Protein 1FW8 (pdb70)

GO terms:
  GO:0004618 phosphoglycerate kinase activity (F, IDA)
  GO:0005737 cytoplasm (C, IDA)
  GO:0005739 mitochondrion (C, IDA)
  GO:0005737 cytoplasm (C, HDA)
  GO:0005739 mitochondrion (C, HDA)
  GO:0005886 plasma membrane (C, HDA)
  GO:0006094 gluconeogenesis (P, IMP)
  GO:0006096 glycolytic process (P, IMP)

CATH classification: 3.40.50.1260 (+1 more: 3.40.50.1260)

InterPro domains:
  IPR001576 Phosphoglycerate kinase [MF_00145] (11-414)
  IPR001576 Phosphoglycerate kinase [PF00162] (9-404)
  IPR001576 Phosphoglycerate kinase [PIRSF000724] (5-415)
  IPR001576 Phosphoglycerate kinase [PR00477] (13-29)
  IPR001576 Phosphoglycerate kinase [PR00477] (34-56)
  IPR001576 Phosphoglycerate kinase [PR00477] (113-128)
  IPR001576 Phosphoglycerate kinase [PR00477] (155-177)
  IPR001576 Phosphoglycerate kinase [PR00477] (184-206)
  IPR001576 Phosphoglycerate kinase [PR00477] (207-226)
  IPR001576 Phosphoglycerate kinase [PR00477] (331-356)
  IPR001576 Phosphoglycerate kinase [PR00477] (367-378)
  IPR001576 Phosphoglycerate kinase [PR00477] (390-407)
  IPR001576 Phosphoglycerate kinase [PTHR11406] (5-415)
  IPR001576 Phosphoglycerate kinase [cd00318] (9-414)
  IPR015824 Phosphoglycerate kinase, N-terminal [G3DSA:3.40.50.1260] (1-72)
  IPR015824 Phosphoglycerate kinase, N-terminal [G3DSA:3.40.50.1260] (75-416)
  IPR015824 Phosphoglycerate kinase, N-terminal [G3DSA:3.40.50.1260] (201-390)
  IPR015911 Phosphoglycerate kinase, conserved site [PS00111] (18-28)
  IPR036043 Phosphoglycerate kinase superfamily [SSF53748] (4-415)

Structure (mmCIF, N/CA/C/O backbone):
data_1FW8
#
_entry.id   1FW8
#
_cell.length_a   85.74
_cell.length_b   104.77
_cell.length_c   44.34
_cell.angle_alpha   90.00
_cell.angle_beta   90.00
_cell.angle_gamma   90.00
#
_symmetry.space_group_name_H-M   'P 21 21 2'
#
loop_
_entity.id
_entity.type
_entity.pdbx_description
1 polymer 'Phosphoglycerate kinase'
2 non-polymer GLYCEROL
3 water water
#
loop_
_atom_site.group_PDB
_atom_site.id
_atom_site.type_symbol
_atom_site.label_atom_id
_atom_site.label_alt_id
_atom_site.label_comp_id
_atom_site.label_asym_id
_atom_site.label_entity_id
_atom_site.label_seq_id
_atom_site.pdbx_PDB_ins_code
_atom_site.Cartn_x
_atom_site.Cartn_y
_atom_site.Cartn_z
_atom_site.occupancy
_atom_site.B_iso_or_equiv
_atom_site.auth_seq_id
_atom_site.auth_comp_id
_atom_site.auth_asym_id
_atom_site.auth_atom_id
_atom_site.pdbx_PDB_model_num
ATOM 4 N N . SER A 1 2 ? 11.771 22.971 19.411 1.00 54.41 1 SER A N 1
ATOM 5 C CA . SER A 1 2 ? 11.919 22.604 17.965 1.00 47.56 1 SER A CA 1
ATOM 6 C C . SER A 1 2 ? 11.664 21.092 17.654 1.00 43.30 1 SER A C 1
ATOM 7 O O . SER A 1 2 ? 12.161 20.214 18.392 1.00 40.24 1 SER A O 1
ATOM 10 N N . LYS A 1 3 ? 11.007 20.825 16.545 1.00 42.11 2 LYS A N 1
ATOM 11 C CA . LYS A 1 3 ? 10.577 19.514 16.114 1.00 35.64 2 LYS A CA 1
ATOM 12 C C . LYS A 1 3 ? 11.538 18.358 16.077 1.00 34.83 2 LYS A C 1
ATOM 13 O O . LYS A 1 3 ? 11.177 17.265 16.489 1.00 35.15 2 LYS A O 1
ATOM 19 N N . TYR A 1 4 ? 12.725 18.539 15.522 1.00 28.04 3 TYR A N 1
ATOM 20 C CA . TYR A 1 4 ? 13.681 17.419 15.475 1.00 19.34 3 TYR A CA 1
ATOM 21 C C . TYR A 1 4 ? 14.799 17.505 16.478 1.00 16.76 3 TYR A C 1
ATOM 22 O O . TYR A 1 4 ? 15.855 16.930 16.331 1.00 23.35 3 TYR A O 1
ATOM 31 N N . SER A 1 5 ? 14.510 18.197 17.565 1.00 22.24 4 SER A N 1
ATOM 32 C CA . SER A 1 5 ? 15.492 18.342 18.622 1.00 21.67 4 SER A CA 1
ATOM 33 C C . SER A 1 5 ? 15.673 17.042 19.415 1.00 21.17 4 SER A C 1
ATOM 34 O O . SER A 1 5 ? 14.700 16.343 19.754 1.00 17.81 4 SER A O 1
ATOM 37 N N . LEU A 1 6 ? 16.935 16.747 19.718 1.00 18.43 5 LEU A N 1
ATOM 38 C CA . LEU A 1 6 ? 17.316 15.574 20.492 1.00 17.35 5 LEU A CA 1
ATOM 39 C C . LEU A 1 6 ? 17.191 15.857 21.997 1.00 20.33 5 LEU A C 1
ATOM 40 O O . LEU A 1 6 ? 17.667 15.073 22.818 1.00 20.26 5 LEU A O 1
ATOM 45 N N . ALA A 1 7 ? 16.527 16.963 22.352 1.00 17.91 6 ALA A N 1
ATOM 46 C CA . ALA A 1 7 ? 16.355 17.355 23.752 1.00 18.05 6 ALA A CA 1
ATOM 47 C C . ALA A 1 7 ? 15.651 16.333 24.638 1.00 23.07 6 ALA A C 1
ATOM 48 O O . ALA A 1 7 ? 16.030 16.183 25.796 1.00 26.22 6 ALA A O 1
ATOM 50 N N . PRO A 1 8 ? 14.542 15.721 24.151 1.00 20.61 7 PRO A N 1
ATOM 51 C CA . PRO A 1 8 ? 13.831 14.716 24.949 1.00 21.48 7 PRO A CA 1
ATOM 52 C C . PRO A 1 8 ? 14.661 13.470 25.160 1.00 20.03 7 PRO A C 1
ATOM 53 O O . PRO A 1 8 ? 14.586 12.840 26.211 1.00 23.25 7 PRO A O 1
ATOM 57 N N . VAL A 1 9 ? 15.483 13.140 24.172 1.00 18.39 8 VAL A N 1
ATOM 58 C CA . VAL A 1 9 ? 16.337 11.979 24.264 1.00 14.83 8 VAL A CA 1
ATOM 59 C C . VAL A 1 9 ? 17.349 12.155 25.384 1.00 21.97 8 VAL A C 1
ATOM 60 O O . VAL A 1 9 ? 17.567 11.244 26.180 1.00 25.30 8 VAL A O 1
ATOM 64 N N . ALA A 1 10 ? 17.974 13.323 25.459 1.00 28.38 9 ALA A N 1
ATOM 65 C CA . ALA A 1 10 ? 18.933 13.563 26.532 1.00 30.87 9 ALA A CA 1
ATOM 66 C C . ALA A 1 10 ? 18.209 13.362 27.870 1.00 35.37 9 ALA A C 1
ATOM 67 O O . ALA A 1 10 ? 18.789 12.845 28.823 1.00 40.97 9 ALA A O 1
ATOM 69 N N . LYS A 1 11 ? 16.935 13.751 27.927 1.00 37.67 10 LYS A N 1
ATOM 70 C CA . LYS A 1 11 ? 16.127 13.605 29.137 1.00 39.15 10 LYS A CA 1
ATOM 71 C C . LYS A 1 11 ? 15.887 12.131 29.490 1.00 36.37 10 LYS A C 1
ATOM 72 O O . LYS A 1 11 ? 16.077 11.719 30.650 1.00 33.85 10 LYS A O 1
ATOM 78 N N . GLU A 1 12 ? 15.502 11.346 28.482 1.00 31.79 11 GLU A N 1
ATOM 79 C CA . GLU A 1 12 ? 15.209 9.923 28.649 1.00 31.08 11 GLU A CA 1
ATOM 80 C C . GLU A 1 12 ? 16.440 9.094 28.962 1.00 33.91 11 GLU A C 1
ATOM 81 O O . GLU A 1 12 ? 16.417 8.210 29.833 1.00 34.89 11 GLU A O 1
ATOM 87 N N . LEU A 1 13 ? 17.511 9.389 28.238 1.00 31.97 12 LEU A N 1
ATOM 88 C CA . LEU A 1 13 ? 18.785 8.718 28.401 1.00 30.69 12 LEU A CA 1
ATOM 89 C C . LEU A 1 13 ? 19.333 8.920 29.807 1.00 29.61 12 LEU A C 1
ATOM 90 O O . LEU A 1 13 ? 20.041 8.054 30.319 1.00 32.05 12 LEU A O 1
ATOM 95 N N . GLN A 1 14 ? 19.031 10.065 30.414 1.00 27.51 13 GLN A N 1
ATOM 96 C CA . GLN A 1 14 ? 19.503 10.360 31.761 1.00 32.49 13 GLN A CA 1
ATOM 97 C C . GLN A 1 14 ? 18.892 9.390 32.776 1.00 34.32 13 GLN A C 1
ATOM 98 O O . GLN A 1 14 ? 19.591 8.913 33.681 1.00 30.77 13 GLN A O 1
ATOM 104 N N . SER A 1 15 ? 17.607 9.074 32.608 1.00 34.28 14 SER A N 1
ATOM 105 C CA . SER A 1 15 ? 16.934 8.147 33.508 1.00 33.41 14 SER A CA 1
ATOM 106 C C . SER A 1 15 ? 17.369 6.753 33.148 1.00 38.05 14 SER A C 1
ATOM 107 O O . SER A 1 15 ? 17.749 5.971 34.019 1.00 47.77 14 SER A O 1
ATOM 110 N N . LEU A 1 16 ? 17.353 6.458 31.852 1.00 37.16 15 LEU A N 1
ATOM 111 C CA . LEU A 1 16 ? 17.738 5.144 31.353 1.00 34.71 15 LEU A CA 1
ATOM 112 C C . LEU A 1 16 ? 19.168 4.787 31.739 1.00 37.93 15 LEU A C 1
ATOM 113 O O . LEU A 1 16 ? 19.540 3.610 31.789 1.00 43.57 15 LEU A O 1
ATOM 118 N N . LEU A 1 17 ? 19.956 5.818 32.012 1.00 36.63 16 LEU A N 1
ATOM 119 C CA . LEU A 1 17 ? 21.351 5.663 32.367 1.00 35.01 16 LEU A CA 1
ATOM 120 C C . LEU A 1 17 ? 21.522 5.813 33.863 1.00 32.69 16 LEU A C 1
ATOM 121 O O . LEU A 1 17 ? 22.391 5.185 34.450 1.00 33.90 16 LEU A O 1
ATOM 126 N N . GLY A 1 18 ? 20.687 6.647 34.476 1.00 31.55 17 GLY A N 1
ATOM 127 C CA . GLY A 1 18 ? 20.784 6.895 35.904 1.00 30.72 17 GLY A CA 1
ATOM 128 C C . GLY A 1 18 ? 21.991 7.775 36.163 1.00 38.46 17 GLY A C 1
ATOM 129 O O . GLY A 1 18 ? 22.485 7.873 37.285 1.00 41.95 17 GLY A O 1
ATOM 130 N N . LYS A 1 19 ? 22.441 8.441 35.105 1.00 41.31 18 LYS A N 1
ATOM 131 C CA . LYS A 1 19 ? 23.598 9.324 35.130 1.00 38.09 18 LYS A CA 1
ATOM 132 C C . LYS A 1 19 ? 23.208 10.631 34.430 1.00 34.22 18 LYS A C 1
ATOM 133 O O . LYS A 1 19 ? 22.522 10.618 33.413 1.00 32.73 18 LYS A O 1
ATOM 139 N N . ASP A 1 20 ? 23.604 11.760 35.001 1.00 34.78 19 ASP A N 1
ATOM 140 C CA . ASP A 1 20 ? 23.260 13.055 34.421 1.00 34.48 19 ASP A CA 1
ATOM 141 C C . ASP A 1 20 ? 23.823 13.182 33.019 1.00 30.35 19 ASP A C 1
ATOM 142 O O . ASP A 1 20 ? 24.967 12.808 32.787 1.00 27.95 19 ASP A O 1
ATOM 147 N N . VAL A 1 21 ? 22.999 13.699 32.104 1.00 32.97 20 VAL A N 1
ATOM 148 C CA . VAL A 1 21 ? 23.342 13.915 30.681 1.00 29.12 20 VAL A CA 1
ATOM 149 C C . VAL A 1 21 ? 23.284 15.410 30.327 1.00 27.35 20 VAL A C 1
ATOM 150 O O . VAL A 1 21 ? 22.219 16.029 30.402 1.00 26.77 20 VAL A O 1
ATOM 154 N N . THR A 1 22 ? 24.426 15.986 29.960 1.00 23.36 21 THR A N 1
ATOM 155 C CA . THR A 1 22 ? 24.497 17.388 29.555 1.00 19.47 21 THR A CA 1
ATOM 156 C C . THR A 1 22 ? 24.043 17.460 28.097 1.00 19.50 21 THR A C 1
ATOM 157 O O . THR A 1 22 ? 24.678 16.856 27.229 1.00 25.31 21 THR A O 1
ATOM 161 N N . PHE A 1 23 ? 22.955 18.167 27.812 1.00 22.46 22 PHE A N 1
ATOM 162 C CA . PHE A 1 23 ? 22.500 18.296 26.423 1.00 22.81 22 PHE A CA 1
ATOM 163 C C . PHE A 1 23 ? 22.948 19.620 25.815 1.00 25.13 22 PHE A C 1
ATOM 164 O O . PHE A 1 23 ? 22.692 20.703 26.373 1.00 23.44 22 PHE A O 1
ATOM 172 N N . LEU A 1 24 ? 23.598 19.521 24.662 1.00 22.80 23 LEU A N 1
ATOM 173 C CA . LEU A 1 24 ? 24.085 20.686 23.956 1.00 16.93 23 LEU A CA 1
ATOM 174 C C . LEU A 1 24 ? 23.199 21.042 22.762 1.00 19.71 23 LEU A C 1
ATOM 175 O O . LEU A 1 24 ? 22.668 20.179 22.058 1.00 21.60 23 LEU A O 1
ATOM 180 N N . ASN A 1 25 ? 23.061 22.340 22.539 1.00 20.38 24 ASN A N 1
ATOM 181 C CA . ASN A 1 25 ? 22.224 22.870 21.479 1.00 23.92 24 ASN A CA 1
ATOM 182 C C . ASN A 1 25 ? 22.830 22.849 20.093 1.00 19.52 24 ASN A C 1
ATOM 183 O O . ASN A 1 25 ? 22.246 23.374 19.138 1.00 14.68 24 ASN A O 1
ATOM 188 N N . ASP A 1 26 ? 23.985 22.219 19.961 1.00 13.17 25 ASP A N 1
ATOM 189 C CA . ASP A 1 26 ? 24.596 22.107 18.649 1.00 15.72 25 ASP A CA 1
ATOM 190 C C . ASP A 1 26 ? 25.551 20.929 18.744 1.00 12.72 25 ASP A C 1
ATOM 191 O O . ASP A 1 26 ? 25.650 20.298 19.798 1.00 8.96 25 ASP A O 1
ATOM 196 N N . CYS A 1 27 ? 26.203 20.607 17.638 1.00 5.55 26 CYS A N 1
ATOM 197 C CA . CYS A 1 27 ? 27.148 19.518 17.621 1.00 12.56 26 CYS A CA 1
ATOM 198 C C . CYS A 1 27 ? 28.539 20.015 17.293 1.00 10.75 26 CYS A C 1
ATOM 199 O O . CYS A 1 27 ? 29.529 19.315 17.515 1.00 12.05 26 CYS A O 1
ATOM 202 N N . VAL A 1 28 ? 28.604 21.216 16.729 1.00 16.65 27 VAL A N 1
ATOM 203 C CA . VAL A 1 28 ? 29.872 21.831 16.348 1.00 12.24 27 VAL A CA 1
ATOM 204 C C . VAL A 1 28 ? 29.866 23.306 16.711 1.00 15.05 27 VAL A C 1
ATOM 205 O O . VAL A 1 28 ? 28.789 23.951 16.784 1.00 9.78 27 VAL A O 1
ATOM 209 N N . GLY A 1 29 ? 31.069 23.829 16.934 1.00 15.57 28 GLY A N 1
ATOM 210 C CA . GLY A 1 29 ? 31.211 25.233 17.268 1.00 22.94 28 GLY A CA 1
ATOM 211 C C . GLY A 1 29 ? 31.853 25.510 18.603 1.00 22.53 28 GLY A C 1
ATOM 212 O O . GLY A 1 29 ? 31.791 24.692 19.510 1.00 30.45 28 GLY A O 1
ATOM 213 N N . PRO A 1 30 ? 32.462 26.686 18.761 1.00 27.74 29 PRO A N 1
ATOM 214 C CA . PRO A 1 30 ? 33.149 27.159 19.976 1.00 25.24 29 PRO A CA 1
ATOM 215 C C . PRO A 1 30 ? 32.383 26.882 21.279 1.00 20.60 29 PRO A C 1
ATOM 216 O O . PRO A 1 30 ? 32.964 26.511 22.290 1.00 24.01 29 PRO A O 1
ATOM 220 N N . GLU A 1 31 ? 31.073 27.070 21.241 1.00 16.16 30 GLU A N 1
ATOM 221 C CA . GLU A 1 31 ? 30.228 26.851 22.401 1.00 18.01 30 GLU A CA 1
ATOM 222 C C . GLU A 1 31 ? 30.151 25.383 22.763 1.00 20.17 30 GLU A C 1
ATOM 223 O O . GLU A 1 31 ? 30.082 25.042 23.941 1.00 25.53 30 GLU A O 1
ATOM 229 N N . VAL A 1 32 ? 30.111 24.518 21.748 1.00 19.74 31 VAL A N 1
ATOM 230 C CA . VAL A 1 32 ? 30.080 23.076 21.974 1.00 13.08 31 VAL A CA 1
ATOM 231 C C . VAL A 1 32 ? 31.469 22.708 22.460 1.00 6.55 31 VAL A C 1
ATOM 232 O O . VAL A 1 32 ? 31.622 22.024 23.470 1.00 13.88 31 VAL A O 1
ATOM 236 N N . GLU A 1 33 ? 32.485 23.276 21.827 1.00 12.27 32 GLU A N 1
ATOM 237 C CA . GLU A 1 33 ? 33.863 23.010 22.242 1.00 12.05 32 GLU A CA 1
ATOM 238 C C . GLU A 1 33 ? 34.117 23.522 23.673 1.00 14.71 32 GLU A C 1
ATOM 239 O O . GLU A 1 33 ? 34.837 22.907 24.450 1.00 20.84 32 GLU A O 1
ATOM 245 N N . ALA A 1 34 ? 33.477 24.617 24.053 1.00 15.39 33 ALA A N 1
ATOM 246 C CA . ALA A 1 34 ? 33.672 25.155 25.388 1.00 12.63 33 ALA A CA 1
ATOM 247 C C . ALA A 1 34 ? 32.913 24.351 26.439 1.00 11.02 33 ALA A C 1
ATOM 248 O O . ALA A 1 34 ? 33.465 24.023 27.492 1.00 13.57 33 ALA A O 1
ATOM 250 N N . ALA A 1 35 ? 31.656 24.024 26.157 1.00 9.64 34 ALA A N 1
ATOM 251 C CA . ALA A 1 35 ? 30.825 23.260 27.090 1.00 11.20 34 ALA A CA 1
ATOM 252 C C . ALA A 1 35 ? 31.458 21.897 27.403 1.00 16.29 34 ALA A C 1
ATOM 253 O O . ALA A 1 35 ? 31.609 21.514 28.558 1.00 24.06 34 ALA A O 1
ATOM 255 N N . VAL A 1 36 ? 31.903 21.216 26.353 1.00 17.99 35 VAL A N 1
ATOM 256 C CA . VAL A 1 36 ? 32.546 19.914 26.460 1.00 15.63 35 VAL A CA 1
ATOM 257 C C . VAL A 1 36 ? 33.835 19.978 27.294 1.00 17.08 35 VAL A C 1
ATOM 258 O O . VAL A 1 36 ? 34.092 19.136 28.159 1.00 17.13 35 VAL A O 1
ATOM 262 N N . LYS A 1 37 ? 34.658 20.975 27.028 1.00 12.48 36 LYS A N 1
ATOM 263 C CA . LYS A 1 37 ? 35.879 21.140 27.789 1.00 14.10 36 LYS A CA 1
ATOM 264 C C . LYS A 1 37 ? 35.539 21.468 29.253 1.00 19.16 36 LYS A C 1
ATOM 265 O O . LYS A 1 37 ? 36.291 21.123 30.175 1.00 21.80 36 LYS A O 1
ATOM 271 N N . ALA A 1 38 ? 34.379 22.078 29.466 1.00 12.91 37 ALA A N 1
ATOM 272 C CA . ALA A 1 38 ? 33.965 22.454 30.799 1.00 15.87 37 ALA A CA 1
ATOM 273 C C . ALA A 1 38 ? 33.209 21.366 31.531 1.00 21.39 37 ALA A C 1
ATOM 274 O O . ALA A 1 38 ? 32.671 21.627 32.616 1.00 27.99 37 ALA A O 1
ATOM 276 N N . SER A 1 39 ? 33.092 20.180 30.936 1.00 21.52 38 SER A N 1
ATOM 277 C CA . SER A 1 39 ? 32.364 19.082 31.596 1.00 18.58 38 SER A CA 1
ATOM 278 C C . SER A 1 39 ? 33.146 18.406 32.747 1.00 22.26 38 SER A C 1
ATOM 279 O O . SER A 1 39 ? 34.393 18.370 32.751 1.00 23.34 38 SER A O 1
ATOM 282 N N . ALA A 1 40 ? 32.420 17.911 33.749 1.00 18.22 39 ALA A N 1
ATOM 283 C CA . ALA A 1 40 ? 33.067 17.265 34.874 1.00 19.48 39 ALA A CA 1
ATOM 284 C C . ALA A 1 40 ? 33.678 15.991 34.323 1.00 21.54 39 ALA A C 1
ATOM 285 O O . ALA A 1 40 ? 33.226 15.483 33.309 1.00 21.69 39 ALA A O 1
ATOM 287 N N . PRO A 1 41 ? 34.743 15.475 34.957 1.00 27.52 40 PRO A N 1
ATOM 288 C CA . PRO A 1 41 ? 35.350 14.246 34.434 1.00 28.59 40 PRO A CA 1
ATOM 289 C C . PRO A 1 41 ? 34.339 13.116 34.397 1.00 26.48 40 PRO A C 1
ATOM 290 O O . PRO A 1 41 ? 33.497 13.005 35.291 1.00 30.63 40 PRO A O 1
ATOM 294 N N . GLY A 1 42 ? 34.374 12.349 33.313 1.00 25.90 41 GLY A N 1
ATOM 295 C CA . GLY A 1 42 ? 33.480 11.216 33.150 1.00 23.39 41 GLY A CA 1
ATOM 296 C C . GLY A 1 42 ? 32.049 11.575 32.849 1.00 22.05 41 GLY A C 1
ATOM 297 O O . GLY A 1 42 ? 31.169 10.746 33.010 1.00 27.64 41 GLY A O 1
ATOM 298 N N . SER A 1 43 ? 31.806 12.794 32.390 1.00 20.42 42 SER A N 1
ATOM 299 C CA . SER A 1 43 ? 30.446 13.213 32.072 1.00 18.44 42 SER A CA 1
ATOM 300 C C . SER A 1 43 ? 29.900 12.561 30.806 1.00 15.49 42 SER A C 1
ATOM 301 O O . SER A 1 43 ? 30.671 12.157 29.933 1.00 20.44 42 SER A O 1
ATOM 304 N N . VAL A 1 44 ? 28.575 12.473 30.709 1.00 11.65 43 VAL A N 1
ATOM 305 C CA . VAL A 1 44 ? 27.917 11.989 29.497 1.00 12.48 43 VAL A CA 1
ATOM 306 C C . VAL A 1 44 ? 27.322 13.249 28.818 1.00 12.21 43 VAL A C 1
ATOM 307 O O . VAL A 1 44 ? 26.603 14.014 29.455 1.00 14.45 43 VAL A O 1
ATOM 311 N N . ILE A 1 45 ? 27.646 13.495 27.553 1.00 13.71 44 ILE A N 1
ATOM 312 C CA . ILE A 1 45 ? 27.122 14.678 26.860 1.00 14.84 44 ILE A CA 1
ATOM 313 C C . ILE A 1 45 ? 26.422 14.308 25.559 1.00 11.79 44 ILE A C 1
ATOM 314 O O . ILE A 1 45 ? 26.968 13.560 24.762 1.00 11.57 44 ILE A O 1
ATOM 319 N N . LEU A 1 46 ? 25.212 14.814 25.341 1.00 14.47 45 LEU A N 1
ATOM 320 C CA . LEU A 1 46 ? 24.512 14.541 24.092 1.00 14.72 45 LEU A CA 1
ATOM 321 C C . LEU A 1 46 ? 24.397 15.827 23.252 1.00 17.60 45 LEU A C 1
ATOM 322 O O . LEU A 1 46 ? 23.824 16.831 23.687 1.00 15.64 45 LEU A O 1
ATOM 327 N N . LEU A 1 47 ? 24.978 15.786 22.058 1.00 17.87 46 LEU A N 1
ATOM 328 C CA . LEU A 1 47 ? 24.951 16.911 21.131 1.00 16.45 46 LEU A CA 1
ATOM 329 C C . LEU A 1 47 ? 23.584 17.035 20.445 1.00 15.25 46 LEU A C 1
ATOM 330 O O . LEU A 1 47 ? 22.753 16.123 20.506 1.00 18.95 46 LEU A O 1
ATOM 335 N N . GLU A 1 48 ? 23.363 18.154 19.770 1.00 11.55 47 GLU A N 1
ATOM 336 C CA . GLU A 1 48 ? 22.118 18.347 19.063 1.00 11.87 47 GLU A CA 1
ATOM 337 C C . GLU A 1 48 ? 22.162 17.647 17.686 1.00 8.93 47 GLU A C 1
ATOM 338 O O . GLU A 1 48 ? 23.218 17.352 17.156 1.00 4.75 47 GLU A O 1
ATOM 344 N N . ASN A 1 49 ? 20.990 17.263 17.199 1.00 10.64 48 ASN A N 1
ATOM 345 C CA . ASN A 1 49 ? 20.813 16.606 15.921 1.00 10.29 48 ASN A CA 1
ATOM 346 C C . ASN A 1 49 ? 21.855 16.984 14.857 1.00 16.82 48 ASN A C 1
ATOM 347 O O . ASN A 1 49 ? 21.833 18.078 14.294 1.00 22.06 48 ASN A O 1
ATOM 352 N N . LEU A 1 50 ? 22.718 16.033 14.529 1.00 16.05 49 LEU A N 1
ATOM 353 C CA . LEU A 1 50 ? 23.743 16.228 13.518 1.00 14.97 49 LEU A CA 1
ATOM 354 C C . LEU A 1 50 ? 23.177 16.760 12.204 1.00 19.52 49 LEU A C 1
ATOM 355 O O . LEU A 1 50 ? 23.789 17.610 11.537 1.00 15.20 49 LEU A O 1
ATOM 360 N N . ARG A 1 51 ? 22.014 16.251 11.811 1.00 20.08 50 ARG A N 1
ATOM 361 C CA . ARG A 1 51 ? 21.411 16.697 10.561 1.00 20.31 50 ARG A CA 1
ATOM 362 C C . ARG A 1 51 ? 20.754 18.083 10.544 1.00 20.77 50 ARG A C 1
ATOM 363 O O . ARG A 1 51 ? 19.958 18.401 9.660 1.00 19.49 50 ARG A O 1
ATOM 371 N N . TYR A 1 52 ? 21.080 18.892 11.544 1.00 20.32 51 TYR A N 1
ATOM 372 C CA . TYR A 1 52 ? 20.627 20.266 11.607 1.00 16.86 51 TYR A CA 1
ATOM 373 C C . TYR A 1 52 ? 21.622 20.987 10.698 1.00 19.81 51 TYR A C 1
ATOM 374 O O . TYR A 1 52 ? 21.427 22.148 10.346 1.00 22.17 51 TYR A O 1
ATOM 383 N N . HIS A 1 53 ? 22.698 20.274 10.349 1.00 15.51 52 HIS A N 1
ATOM 384 C CA . HIS A 1 53 ? 23.776 20.754 9.501 1.00 10.74 52 HIS A CA 1
ATOM 385 C C . HIS A 1 53 ? 23.850 20.017 8.182 1.00 13.32 52 HIS A C 1
ATOM 386 O O . HIS A 1 53 ? 24.081 18.816 8.168 1.00 17.12 52 HIS A O 1
ATOM 393 N N . ILE A 1 54 ? 23.820 20.775 7.090 1.00 13.78 53 ILE A N 1
ATOM 394 C CA . ILE A 1 54 ? 23.863 20.257 5.724 1.00 13.43 53 ILE A CA 1
ATOM 395 C C . ILE A 1 54 ? 25.073 19.397 5.400 1.00 10.95 53 ILE A C 1
ATOM 396 O O . ILE A 1 54 ? 25.008 18.521 4.541 1.00 15.49 53 ILE A O 1
ATOM 401 N N . GLU A 1 55 ? 26.180 19.640 6.076 1.00 10.71 54 GLU A N 1
ATOM 402 C CA . GLU A 1 55 ? 27.373 18.879 5.786 1.00 15.13 54 GLU A CA 1
ATOM 403 C C . GLU A 1 55 ? 27.503 17.510 6.446 1.00 14.69 54 GLU A C 1
ATOM 404 O O . GLU A 1 55 ? 28.497 16.814 6.235 1.00 19.67 54 GLU A O 1
ATOM 410 N N . GLU A 1 56 ? 26.480 17.103 7.199 1.00 14.14 55 GLU A N 1
ATOM 411 C CA . GLU A 1 56 ? 26.459 15.777 7.813 1.00 9.69 55 GLU A CA 1
ATOM 412 C C . GLU A 1 56 ? 26.211 14.818 6.659 1.00 8.01 55 GLU A C 1
ATOM 413 O O . GLU A 1 56 ? 27.007 13.924 6.385 1.00 16.43 55 GLU A O 1
ATOM 419 N N . GLU A 1 57 ? 25.085 15.016 5.997 1.00 9.39 56 GLU A N 1
ATOM 420 C CA . GLU A 1 57 ? 24.687 14.252 4.828 1.00 10.26 56 GLU A CA 1
ATOM 421 C C . GLU A 1 57 ? 25.473 14.740 3.623 1.00 18.56 56 GLU A C 1
ATOM 422 O O . GLU A 1 57 ? 25.810 13.961 2.723 1.00 19.74 56 GLU A O 1
ATOM 428 N N . GLY A 1 58 ? 25.754 16.046 3.609 1.00 21.22 57 GLY A N 1
ATOM 429 C CA . GLY A 1 58 ? 26.509 16.654 2.532 1.00 11.97 57 GLY A CA 1
ATOM 430 C C . GLY A 1 58 ? 25.624 17.493 1.630 1.00 15.01 57 GLY A C 1
ATOM 431 O O . GLY A 1 58 ? 26.113 18.228 0.806 1.00 17.93 57 GLY A O 1
ATOM 432 N N . SER A 1 59 ? 24.315 17.375 1.761 1.00 14.13 58 SER A N 1
ATOM 433 C CA . SER A 1 59 ? 23.441 18.157 0.924 1.00 16.04 58 SER A CA 1
ATOM 434 C C . SER A 1 59 ? 22.084 18.228 1.564 1.00 20.51 58 SER A C 1
ATOM 435 O O . SER A 1 59 ? 21.846 17.608 2.598 1.00 28.87 58 SER A O 1
ATOM 438 N N . ARG A 1 60 ? 21.204 19.020 0.966 1.00 24.24 59 ARG A N 1
ATOM 439 C CA . ARG A 1 60 ? 19.832 19.138 1.430 1.00 26.56 59 ARG A CA 1
ATOM 440 C C . ARG A 1 60 ? 19.079 19.544 0.196 1.00 25.86 59 ARG A C 1
ATOM 441 O O . ARG A 1 60 ? 19.688 19.719 -0.853 1.00 25.75 59 ARG A O 1
ATOM 449 N N . LYS A 1 61 ? 17.760 19.633 0.296 1.00 31.47 60 LYS A N 1
ATOM 450 C CA . LYS A 1 61 ? 16.946 20.034 -0.844 1.00 40.43 60 LYS A CA 1
ATOM 451 C C . LYS A 1 61 ? 16.155 21.285 -0.490 1.00 41.82 60 LYS A C 1
ATOM 452 O O . LYS A 1 61 ? 15.457 21.335 0.534 1.00 39.11 60 LYS A O 1
ATOM 458 N N . VAL A 1 62 ? 16.337 22.324 -1.292 1.00 37.95 61 VAL A N 1
ATOM 459 C CA . VAL A 1 62 ? 15.606 23.549 -1.075 1.00 36.98 61 VAL A CA 1
ATOM 460 C C . VAL A 1 62 ? 14.625 23.617 -2.220 1.00 39.55 61 VAL A C 1
ATOM 461 O O . VAL A 1 62 ? 15.017 23.810 -3.368 1.00 38.21 61 VAL A O 1
ATOM 465 N N . ASP A 1 63 ? 13.355 23.399 -1.880 1.00 43.50 62 ASP A N 1
ATOM 466 C CA . ASP A 1 63 ? 12.218 23.362 -2.809 1.00 45.48 62 ASP A CA 1
ATOM 467 C C . ASP A 1 63 ? 12.397 22.367 -3.966 1.00 41.89 62 ASP A C 1
ATOM 468 O O . ASP A 1 63 ? 12.128 22.665 -5.123 1.00 44.47 62 ASP A O 1
ATOM 473 N N . GLY A 1 64 ? 12.817 21.154 -3.629 1.00 37.49 63 GLY A N 1
ATOM 474 C CA . GLY A 1 64 ? 13.019 20.148 -4.656 1.00 39.04 63 GLY A CA 1
ATOM 475 C C . GLY A 1 64 ? 14.264 20.432 -5.471 1.00 38.24 63 GLY A C 1
ATOM 476 O O . GLY A 1 64 ? 14.540 19.780 -6.488 1.00 35.33 63 GLY A O 1
ATOM 477 N N . GLN A 1 65 ? 15.043 21.392 -4.992 1.00 33.27 64 GLN A N 1
ATOM 478 C CA . GLN A 1 65 ? 16.271 21.786 -5.655 1.00 32.00 64 GLN A CA 1
ATOM 479 C C . GLN A 1 65 ? 17.400 21.359 -4.749 1.00 29.33 64 GLN A C 1
ATOM 480 O O . GLN A 1 65 ? 17.480 21.792 -3.602 1.00 31.99 64 GLN A O 1
ATOM 486 N N . LYS A 1 66 ? 18.198 20.413 -5.214 1.00 30.98 65 LYS A N 1
ATOM 487 C CA . LYS A 1 66 ? 19.319 19.934 -4.416 1.00 35.39 65 LYS A CA 1
ATOM 488 C C . LYS A 1 66 ? 20.360 21.045 -4.228 1.00 34.05 65 LYS A C 1
ATOM 489 O O . LYS A 1 66 ? 20.669 21.813 -5.149 1.00 32.88 65 LYS A O 1
ATOM 495 N N . VAL A 1 67 ? 20.872 21.120 -3.012 1.00 27.22 66 VAL A N 1
ATOM 496 C CA . VAL A 1 67 ? 21.857 22.102 -2.630 1.00 20.67 66 VAL A CA 1
ATOM 497 C C . VAL A 1 67 ? 22.940 21.303 -1.899 1.00 20.34 66 VAL A C 1
ATOM 498 O O . VAL A 1 67 ? 22.751 20.861 -0.757 1.00 25.77 66 VAL A O 1
ATOM 502 N N . LYS A 1 68 ? 24.045 21.073 -2.595 1.00 16.69 67 LYS A N 1
ATOM 503 C CA . LYS A 1 68 ? 25.157 20.306 -2.072 1.00 17.74 67 LYS A CA 1
ATOM 504 C C . LYS A 1 68 ? 26.239 21.220 -1.526 1.00 20.77 67 LYS A C 1
ATOM 505 O O . LYS A 1 68 ? 26.614 22.204 -2.160 1.00 25.65 67 LYS A O 1
ATOM 511 N N . ALA A 1 69 ? 26.731 20.883 -0.340 1.00 20.66 68 ALA A N 1
ATOM 512 C CA . ALA A 1 69 ? 27.771 21.646 0.347 1.00 21.00 68 ALA A CA 1
ATOM 513 C C . ALA A 1 69 ? 29.115 21.374 -0.323 1.00 24.48 68 ALA A C 1
ATOM 514 O O . ALA A 1 69 ? 29.303 20.311 -0.927 1.00 26.50 68 ALA A O 1
ATOM 516 N N . SER A 1 70 ? 30.049 22.323 -0.232 1.00 20.49 69 SER A N 1
ATOM 517 C CA . SER A 1 70 ? 31.358 22.111 -0.833 1.00 18.20 69 SER A CA 1
ATOM 518 C C . SER A 1 70 ? 32.124 21.132 0.050 1.00 18.18 69 SER A C 1
ATOM 519 O O . SER A 1 70 ? 31.808 20.977 1.227 1.00 20.84 69 SER A O 1
ATOM 522 N N . LYS A 1 71 ? 33.146 20.494 -0.505 1.00 22.57 70 LYS A N 1
ATOM 523 C CA . LYS A 1 71 ? 33.945 19.534 0.251 1.00 25.41 70 LYS A CA 1
ATOM 524 C C . LYS A 1 71 ? 34.652 20.225 1.411 1.00 23.50 70 LYS A C 1
ATOM 525 O O . LYS A 1 71 ? 34.786 19.661 2.497 1.00 22.79 70 LYS A O 1
ATOM 531 N N . GLU A 1 72 ? 35.089 21.461 1.187 1.00 22.56 71 GLU A N 1
ATOM 532 C CA . GLU A 1 72 ? 35.805 22.189 2.218 1.00 19.65 71 GLU A CA 1
ATOM 533 C C . GLU A 1 72 ? 34.937 22.531 3.433 1.00 16.79 71 GLU A C 1
ATOM 534 O O . GLU A 1 72 ? 35.344 22.291 4.564 1.00 14.65 71 GLU A O 1
ATOM 540 N N . ASP A 1 73 ? 33.731 23.056 3.217 1.00 20.29 72 ASP A N 1
ATOM 541 C CA . ASP A 1 73 ? 32.845 23.348 4.352 1.00 25.48 72 ASP A CA 1
ATOM 542 C C . ASP A 1 73 ? 32.619 22.024 5.094 1.00 21.46 72 ASP A C 1
ATOM 543 O O . ASP A 1 73 ? 32.741 21.970 6.313 1.00 18.70 72 ASP A O 1
ATOM 548 N N . VAL A 1 74 ? 32.391 20.948 4.334 1.00 22.98 73 VAL A N 1
ATOM 549 C CA . VAL A 1 74 ? 32.171 19.601 4.887 1.00 17.50 73 VAL A CA 1
ATOM 550 C C . VAL A 1 74 ? 33.381 19.128 5.691 1.00 14.71 73 VAL A C 1
ATOM 551 O O . VAL A 1 74 ? 33.266 18.686 6.836 1.00 17.36 73 VAL A O 1
ATOM 555 N N . GLN A 1 75 ? 34.557 19.322 5.130 1.00 12.30 74 GLN A N 1
ATOM 556 C CA . GLN A 1 75 ? 35.770 18.9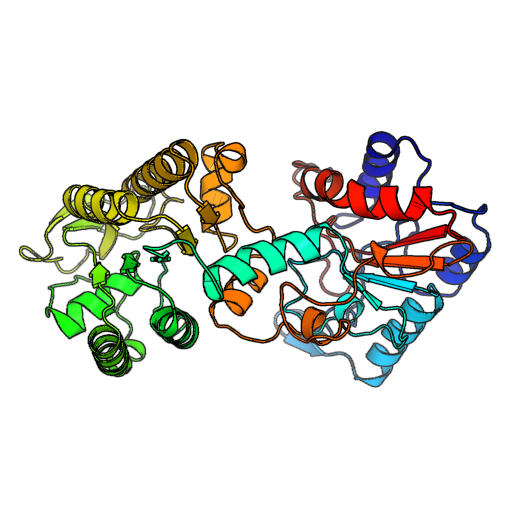33 5.811 1.00 13.58 74 GLN A CA 1
ATOM 557 C C . GLN A 1 75 ? 35.902 19.720 7.093 1.00 12.61 74 GLN A C 1
ATOM 558 O O . GLN A 1 75 ? 36.497 19.249 8.064 1.00 13.83 74 GLN A O 1
ATOM 564 N N . LYS A 1 76 ? 35.347 20.928 7.087 1.00 16.91 75 LYS A N 1
ATOM 565 C CA . LYS A 1 76 ? 35.380 21.808 8.259 1.00 19.71 75 LYS A CA 1
ATOM 566 C C . LYS A 1 76 ? 34.547 21.196 9.396 1.00 18.38 75 LYS A C 1
ATOM 567 O O . LYS A 1 76 ? 35.051 21.003 10.509 1.00 20.32 75 LYS A O 1
ATOM 573 N N . PHE A 1 77 ? 33.307 20.828 9.064 1.00 17.50 76 PHE A N 1
ATOM 574 C CA . PHE A 1 77 ? 32.346 20.226 9.980 1.00 14.82 76 PHE A CA 1
ATOM 575 C C . PHE A 1 77 ? 32.980 19.002 10.586 1.00 18.38 76 PHE A C 1
ATOM 576 O O . PHE A 1 77 ? 32.989 18.835 11.803 1.00 17.60 76 PHE A O 1
ATOM 584 N N . ARG A 1 78 ? 33.531 18.158 9.719 1.00 18.50 77 ARG A N 1
ATOM 585 C CA . ARG A 1 78 ? 34.181 16.933 10.147 1.00 17.50 77 ARG A CA 1
ATOM 586 C C . ARG A 1 78 ? 35.312 17.257 11.119 1.00 20.27 77 ARG A C 1
ATOM 587 O O . ARG A 1 78 ? 35.437 16.615 12.155 1.00 20.46 77 ARG A O 1
ATOM 595 N N . HIS A 1 79 ? 36.105 18.280 10.811 1.00 19.07 78 HIS A N 1
ATOM 596 C CA . HIS A 1 79 ? 37.219 18.657 11.669 1.00 17.44 78 HIS A CA 1
ATOM 597 C C . HIS A 1 79 ? 36.739 19.101 13.044 1.00 12.65 78 HIS A C 1
ATOM 598 O O . HIS A 1 79 ? 37.409 18.885 14.068 1.00 12.65 78 HIS A O 1
ATOM 605 N N . GLU A 1 80 ? 35.592 19.755 13.050 1.00 8.43 79 GLU A N 1
ATOM 606 C CA . GLU A 1 80 ? 34.988 20.248 14.271 1.00 9.99 79 GLU A CA 1
ATOM 607 C C . GLU A 1 80 ? 34.443 19.100 15.107 1.00 12.51 79 GLU A C 1
ATOM 608 O O . GLU A 1 80 ? 34.550 19.083 16.332 1.00 19.59 79 GLU A O 1
ATOM 614 N N . LEU A 1 81 ? 33.843 18.143 14.427 1.00 13.01 80 LEU A N 1
ATOM 615 C CA . LEU A 1 81 ? 33.279 16.967 15.060 1.00 14.16 80 LEU A CA 1
ATOM 616 C C . LEU A 1 81 ? 34.444 16.236 15.706 1.00 13.43 80 LEU A C 1
ATOM 617 O O . LEU A 1 81 ? 34.437 15.882 16.889 1.00 14.00 80 LEU A O 1
ATOM 622 N N . SER A 1 82 ? 35.484 16.098 14.905 1.00 14.56 81 SER A N 1
ATOM 623 C CA . SER A 1 82 ? 36.694 15.410 15.274 1.00 18.05 81 SER A CA 1
ATOM 624 C C . SER A 1 82 ? 37.365 16.019 16.494 1.00 18.48 81 SER A C 1
ATOM 625 O O . SER A 1 82 ? 37.819 15.277 17.375 1.00 21.71 81 SER A O 1
ATOM 628 N N . SER A 1 83 ? 37.398 17.351 16.564 1.00 16.62 82 SER A N 1
ATOM 629 C CA . SER A 1 83 ? 38.051 18.050 17.673 1.00 12.63 82 SER A CA 1
ATOM 630 C C . SER A 1 83 ? 37.513 17.749 19.062 1.00 12.68 82 SER A C 1
ATOM 631 O O . SER A 1 83 ? 38.171 18.046 20.062 1.00 14.85 82 SER A O 1
ATOM 634 N N . LEU A 1 84 ? 36.324 17.151 19.116 1.00 12.91 83 LEU A N 1
ATOM 635 C CA . LEU A 1 84 ? 35.677 16.784 20.368 1.00 13.23 83 LEU A CA 1
ATOM 636 C C . LEU A 1 84 ? 36.076 15.406 20.881 1.00 17.39 83 LEU A C 1
ATOM 637 O O . LEU A 1 84 ? 35.661 15.022 21.974 1.00 18.56 83 LEU A O 1
ATOM 642 N N . ALA A 1 85 ? 36.906 14.674 20.139 1.00 13.69 84 ALA A N 1
ATOM 643 C CA . ALA A 1 85 ? 37.232 13.333 20.564 1.00 16.48 84 ALA A CA 1
ATOM 644 C C . ALA A 1 85 ? 38.660 12.872 20.421 1.00 18.15 84 ALA A C 1
ATOM 645 O O . ALA A 1 85 ? 39.377 13.357 19.544 1.00 18.78 84 ALA A O 1
ATOM 647 N N . ASP A 1 86 ? 39.041 11.927 21.294 1.00 13.65 85 ASP A N 1
ATOM 648 C CA . ASP A 1 86 ? 40.348 11.259 21.266 1.00 15.91 85 ASP A CA 1
ATOM 649 C C . ASP A 1 86 ? 40.084 9.857 20.668 1.00 17.42 85 ASP A C 1
ATOM 650 O O . ASP A 1 86 ? 40.905 9.325 19.922 1.00 14.89 85 ASP A O 1
ATOM 655 N N . VAL A 1 87 ? 38.902 9.307 20.976 1.00 18.52 86 VAL A N 1
ATOM 656 C CA . VAL A 1 87 ? 38.451 7.975 20.526 1.00 12.97 86 VAL A CA 1
ATOM 657 C C . VAL A 1 87 ? 37.130 8.107 19.785 1.00 11.51 86 VAL A C 1
ATOM 658 O O . VAL A 1 87 ? 36.266 8.856 20.222 1.00 22.32 86 VAL A O 1
ATOM 662 N N . TYR A 1 88 ? 36.949 7.377 18.692 1.00 13.42 87 TYR A N 1
ATOM 663 C CA . TYR A 1 88 ? 35.693 7.443 17.958 1.00 14.80 87 TYR A CA 1
ATOM 664 C C . TYR A 1 88 ? 35.054 6.061 17.872 1.00 15.28 87 TYR A C 1
ATOM 665 O O . TYR A 1 88 ? 35.657 5.123 17.356 1.00 14.53 87 TYR A O 1
ATOM 674 N N . ILE A 1 89 ? 33.827 5.944 18.369 1.00 17.72 88 ILE A N 1
ATOM 675 C CA . ILE A 1 89 ? 33.107 4.688 18.328 1.00 16.55 88 ILE A CA 1
ATOM 676 C C . ILE A 1 89 ? 31.844 4.859 17.510 1.00 20.02 88 ILE A C 1
ATOM 677 O O . ILE A 1 89 ? 31.113 5.827 17.643 1.00 23.80 88 ILE A O 1
ATOM 682 N N . ASN A 1 90 ? 31.629 3.942 16.588 1.00 21.95 89 ASN A N 1
ATOM 683 C CA . ASN A 1 90 ? 30.452 4.018 15.763 1.00 21.07 89 ASN A CA 1
ATOM 684 C C . ASN A 1 90 ? 29.549 2.924 16.245 1.00 21.51 89 ASN A C 1
ATOM 685 O O . ASN A 1 90 ? 29.941 1.756 16.280 1.00 21.75 89 ASN A O 1
ATOM 690 N N . ASP A 1 91 ? 28.364 3.318 16.688 1.00 14.59 90 ASP A N 1
ATOM 691 C CA . ASP A 1 91 ? 27.401 2.350 17.136 1.00 16.56 90 ASP A CA 1
ATOM 692 C C . ASP A 1 91 ? 26.085 2.613 16.418 1.00 13.07 90 ASP A C 1
ATOM 693 O O . ASP A 1 91 ? 25.017 2.311 16.950 1.00 10.61 90 ASP A O 1
ATOM 698 N N . ALA A 1 92 ? 26.178 3.142 15.197 1.00 14.22 91 ALA A N 1
ATOM 699 C CA . ALA A 1 92 ? 24.997 3.480 14.387 1.00 19.74 91 ALA A CA 1
ATOM 700 C C . ALA A 1 92 ? 24.995 2.668 13.111 1.00 21.84 91 ALA A C 1
ATOM 701 O O . ALA A 1 92 ? 25.384 3.169 12.061 1.00 26.91 91 ALA A O 1
ATOM 703 N N . PHE A 1 93 ? 24.537 1.423 13.208 1.00 21.93 92 PHE A N 1
ATOM 704 C CA . PHE A 1 93 ? 24.461 0.517 12.064 1.00 15.47 92 PHE A CA 1
ATOM 705 C C . PHE A 1 93 ? 23.558 1.061 10.948 1.00 11.36 92 PHE A C 1
ATOM 706 O O . PHE A 1 93 ? 23.960 1.103 9.784 1.00 19.23 92 PHE A O 1
ATOM 714 N N . GLY A 1 94 ? 22.346 1.481 11.293 1.00 8.79 93 GLY A N 1
ATOM 715 C CA . GLY A 1 94 ? 21.458 2.042 10.289 1.00 13.24 93 GLY A CA 1
ATOM 716 C C . GLY A 1 94 ? 21.989 3.172 9.380 1.00 17.17 93 GLY A C 1
ATOM 717 O O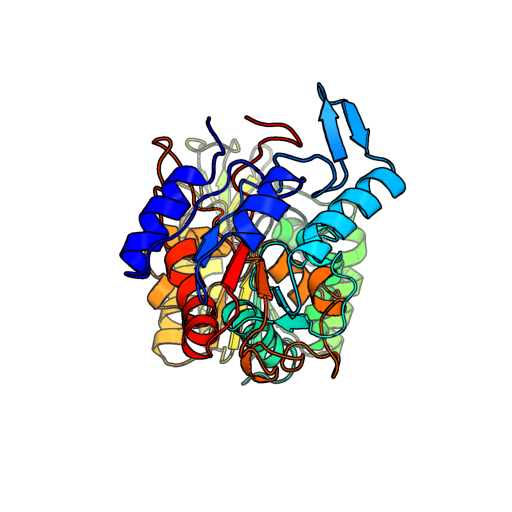 . GLY A 1 94 ? 21.392 3.442 8.334 1.00 18.90 93 GLY A O 1
ATOM 718 N N . THR A 1 95 ? 23.091 3.833 9.745 1.00 22.01 94 THR A N 1
ATOM 719 C CA . THR A 1 95 ? 23.656 4.911 8.913 1.00 24.54 94 THR A CA 1
ATOM 720 C C . THR A 1 95 ? 25.010 4.530 8.310 1.00 20.49 94 THR A C 1
ATOM 721 O O . THR A 1 95 ? 25.520 5.240 7.458 1.00 21.08 94 THR A O 1
ATOM 725 N N . ALA A 1 96 ? 25.542 3.378 8.701 1.00 16.54 95 ALA A N 1
ATOM 726 C CA . ALA A 1 96 ? 26.837 2.913 8.234 1.00 15.14 95 ALA A CA 1
ATOM 727 C C . ALA A 1 96 ? 26.977 2.763 6.725 1.00 13.70 95 ALA A C 1
ATOM 728 O O . ALA A 1 96 ? 28.079 2.737 6.202 1.00 17.12 95 ALA A O 1
ATOM 730 N N . HIS A 1 97 ? 25.874 2.652 6.003 1.00 17.50 96 HIS A N 1
ATOM 731 C CA . HIS A 1 97 ? 25.974 2.531 4.554 1.00 18.51 96 HIS A CA 1
ATOM 732 C C . HIS A 1 97 ? 26.068 3.880 3.870 1.00 21.62 96 HIS A C 1
ATOM 733 O O . HIS A 1 97 ? 26.236 3.955 2.650 1.00 22.29 96 HIS A O 1
ATOM 740 N N . ARG A 1 98 ? 26.003 4.930 4.684 1.00 23.56 97 ARG A N 1
ATOM 741 C CA . ARG A 1 98 ? 26.073 6.315 4.231 1.00 24.45 97 ARG A CA 1
ATOM 742 C C . ARG A 1 98 ? 27.464 6.912 4.506 1.00 22.26 97 ARG A C 1
ATOM 743 O O . ARG A 1 98 ? 28.021 6.765 5.594 1.00 20.98 97 ARG A O 1
ATOM 751 N N . ALA A 1 99 ? 28.022 7.601 3.518 1.00 21.29 98 ALA A N 1
ATOM 752 C CA . ALA A 1 99 ? 29.329 8.228 3.672 1.00 20.22 98 ALA A CA 1
ATOM 753 C C . ALA A 1 99 ? 29.135 9.624 4.287 1.00 25.09 98 ALA A C 1
ATOM 754 O O . ALA A 1 99 ? 29.627 10.626 3.760 1.00 29.95 98 ALA A O 1
ATOM 756 N N . HIS A 1 100 ? 28.390 9.670 5.389 1.00 22.19 99 HIS A N 1
ATOM 757 C CA . HIS A 1 100 ? 28.088 10.894 6.117 1.00 16.60 99 HIS A CA 1
ATOM 758 C C . HIS A 1 100 ? 29.219 11.289 7.077 1.00 24.20 99 HIS A C 1
ATOM 759 O O . HIS A 1 100 ? 30.019 10.425 7.491 1.00 21.59 99 HIS A O 1
ATOM 766 N N . SER A 1 101 ? 29.285 12.577 7.433 1.00 15.92 100 SER A N 1
ATOM 767 C CA . SER A 1 101 ? 30.349 13.079 8.311 1.00 13.38 100 SER A CA 1
ATOM 768 C C . SER A 1 101 ? 30.535 12.314 9.614 1.00 13.86 100 SER A C 1
ATOM 769 O O . SER A 1 101 ? 31.669 11.975 9.995 1.00 12.14 100 SER A O 1
ATOM 772 N N . SER A 1 102 ? 29.432 12.028 10.296 1.00 15.59 101 SER A N 1
ATOM 773 C CA . SER A 1 102 ? 29.509 11.307 11.562 1.00 20.12 101 SER A CA 1
ATOM 774 C C . SER A 1 102 ? 29.945 9.855 11.370 1.00 19.75 101 SER A C 1
ATOM 775 O O . SER A 1 102 ? 30.313 9.190 12.334 1.00 21.50 101 SER A O 1
ATOM 778 N N . MET A 1 103 ? 29.940 9.393 10.117 1.00 20.26 102 MET A N 1
ATOM 779 C CA . MET A 1 103 ? 30.348 8.030 9.794 1.00 16.49 102 MET A CA 1
ATOM 780 C C . MET A 1 103 ? 31.804 7.906 9.311 1.00 18.34 102 MET A C 1
ATOM 781 O O . MET A 1 103 ? 32.571 7.070 9.798 1.00 21.34 102 MET A O 1
ATOM 786 N N . VAL A 1 104 ? 32.203 8.778 8.391 1.00 19.85 103 VAL A N 1
ATOM 787 C CA . VAL A 1 104 ? 33.537 8.704 7.805 1.00 13.14 103 VAL A CA 1
ATOM 788 C C . VAL A 1 104 ? 34.447 9.930 8.006 1.00 17.37 103 VAL A C 1
ATOM 789 O O . VAL A 1 104 ? 35.497 10.044 7.346 1.00 12.24 103 VAL A O 1
ATOM 793 N N . GLY A 1 105 ? 34.121 10.782 8.981 1.00 19.06 104 GLY A N 1
ATOM 794 C CA . GLY A 1 105 ? 34.895 12.005 9.160 1.00 19.28 104 GLY A CA 1
ATOM 795 C C . GLY A 1 105 ? 35.861 12.204 10.305 1.00 19.48 104 GLY A C 1
ATOM 796 O O . GLY A 1 105 ? 36.403 13.295 10.501 1.00 22.48 104 GLY A O 1
ATOM 797 N N . PHE A 1 106 ? 36.070 11.173 11.094 1.00 23.11 105 PHE A N 1
ATOM 798 C CA . PHE A 1 106 ? 36.993 11.288 12.193 1.00 17.92 105 PHE A CA 1
ATOM 799 C C . PHE A 1 106 ? 38.351 10.806 11.717 1.00 26.73 105 PHE A C 1
ATOM 800 O O . PHE A 1 106 ? 38.557 9.624 11.442 1.00 30.98 105 PHE A O 1
ATOM 808 N N . ASP A 1 107 ? 39.267 11.746 11.568 1.00 30.80 106 ASP A N 1
ATOM 809 C C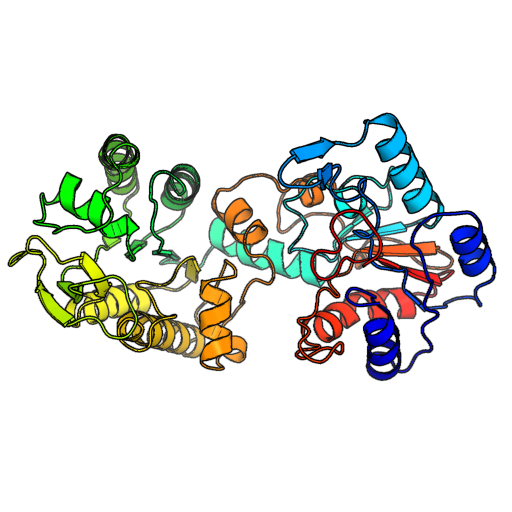A . ASP A 1 107 ? 40.589 11.420 11.096 1.00 33.04 106 ASP A CA 1
ATOM 810 C C . ASP A 1 107 ? 41.485 11.047 12.258 1.00 32.43 106 ASP A C 1
ATOM 811 O O . ASP A 1 107 ? 42.440 11.740 12.578 1.00 33.78 106 ASP A O 1
ATOM 816 N N . LEU A 1 108 ? 41.181 9.927 12.881 1.00 32.59 107 LEU A N 1
ATOM 817 C CA . LEU A 1 108 ? 41.970 9.468 13.997 1.00 30.89 107 LEU A CA 1
ATOM 818 C C . LEU A 1 108 ? 42.004 7.938 13.983 1.00 32.39 107 LEU A C 1
ATOM 819 O O . LEU A 1 108 ? 41.072 7.301 13.502 1.00 29.06 107 LEU A O 1
ATOM 824 N N . PRO A 1 109 ? 43.153 7.341 14.352 1.00 31.41 108 PRO A N 1
ATOM 825 C CA . PRO A 1 109 ? 43.257 5.882 14.374 1.00 28.18 108 PRO A CA 1
ATOM 826 C C . PRO A 1 109 ? 42.451 5.165 15.477 1.00 27.41 108 PRO A C 1
ATOM 827 O O . PRO A 1 109 ? 42.155 3.986 15.328 1.00 24.44 108 PRO A O 1
ATOM 831 N N . GLN A 1 110 ? 42.129 5.840 16.583 1.00 23.17 109 GLN A N 1
ATOM 832 C CA . GLN A 1 110 ? 41.339 5.206 17.630 1.00 22.88 109 GLN A CA 1
ATOM 833 C C . GLN A 1 110 ? 39.878 5.209 17.218 1.00 22.42 109 GLN A C 1
ATOM 834 O O . GLN A 1 110 ? 39.072 6.023 17.701 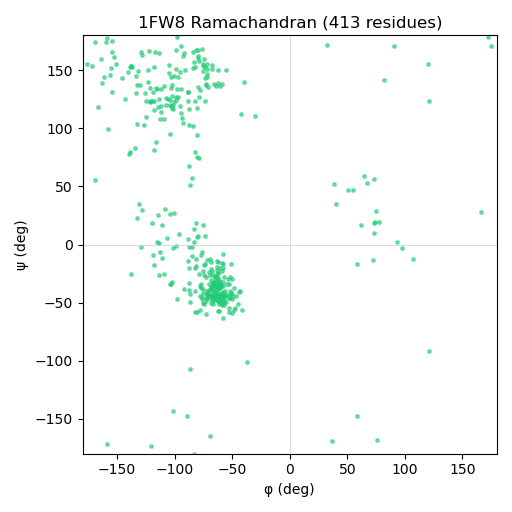1.00 16.11 109 GLN A O 1
ATOM 840 N N . ARG A 1 111 ? 39.572 4.324 16.267 1.00 19.95 110 ARG A N 1
ATOM 841 C CA . ARG A 1 111 ? 38.234 4.133 15.711 1.00 14.37 110 ARG A CA 1
ATOM 842 C C . ARG A 1 111 ? 37.823 2.691 15.945 1.00 16.37 110 ARG A C 1
ATOM 843 O O . ARG A 1 111 ? 38.579 1.765 15.617 1.00 11.23 110 ARG A O 1
ATOM 851 N N . ALA A 1 112 ? 36.593 2.491 16.401 1.00 10.81 111 ALA A N 1
ATOM 852 C CA . ALA A 1 112 ? 36.134 1.147 16.681 1.00 14.81 111 ALA A CA 1
ATOM 853 C C . ALA A 1 112 ? 34.638 1.061 16.571 1.00 18.65 111 ALA A C 1
ATOM 854 O O . ALA A 1 112 ? 33.938 2.082 16.522 1.00 20.84 111 ALA A O 1
ATOM 856 N N . ALA A 1 113 ? 34.155 -0.172 16.517 1.00 17.26 112 ALA A N 1
ATOM 857 C CA . ALA A 1 113 ? 32.737 -0.430 16.414 1.00 15.31 112 ALA A CA 1
ATOM 858 C C . ALA A 1 113 ? 32.242 -0.664 17.790 1.00 11.90 112 ALA A C 1
ATOM 859 O O . ALA A 1 113 ? 33.002 -1.103 18.647 1.00 17.42 112 ALA A O 1
ATOM 861 N N . GLY A 1 114 ? 30.992 -0.286 18.018 1.00 13.16 113 GLY A N 1
ATOM 862 C CA . GLY A 1 114 ? 30.364 -0.508 19.304 1.00 16.60 113 GLY A CA 1
ATOM 863 C C . GLY A 1 114 ? 29.643 -1.855 19.275 1.00 18.75 113 GLY A C 1
ATOM 864 O O . GLY A 1 114 ? 29.370 -2.399 18.211 1.00 18.35 113 GLY A O 1
ATOM 865 N N . PHE A 1 115 ? 29.289 -2.362 20.446 1.00 22.93 114 PHE A N 1
ATOM 866 C CA . PHE A 1 115 ? 28.606 -3.643 20.601 1.00 22.98 114 PHE A CA 1
ATOM 867 C C . PHE A 1 115 ? 27.433 -3.905 19.685 1.00 22.90 114 PHE A C 1
ATOM 868 O O . PHE A 1 115 ? 27.298 -5.001 19.142 1.00 29.06 114 PHE A O 1
ATOM 876 N N . LEU A 1 116 ? 26.577 -2.910 19.511 1.00 18.57 115 LEU A N 1
ATOM 877 C CA . LEU A 1 116 ? 25.425 -3.051 18.644 1.00 13.46 115 LEU A CA 1
ATOM 878 C C . LEU A 1 116 ? 25.829 -3.178 17.171 1.00 20.02 115 LEU A C 1
ATOM 879 O O . LEU A 1 116 ? 25.344 -4.056 16.459 1.00 28.14 115 LEU A O 1
ATOM 884 N N . LEU A 1 117 ? 26.748 -2.342 16.706 1.00 20.77 116 LEU A N 1
ATOM 885 C CA . LEU A 1 117 ? 27.164 -2.418 15.304 1.00 21.81 116 LEU A CA 1
ATOM 886 C C . LEU A 1 117 ? 27.848 -3.757 15.106 1.00 25.36 116 LEU A C 1
ATOM 887 O O . LEU A 1 117 ? 27.765 -4.370 14.049 1.00 28.54 116 LEU A O 1
ATOM 892 N N . GLU A 1 118 ? 28.555 -4.178 16.142 1.00 30.32 117 GLU A N 1
ATOM 893 C CA . GLU A 1 118 ? 29.297 -5.421 16.132 1.00 34.23 117 GLU A CA 1
ATOM 894 C C . GLU A 1 118 ? 28.346 -6.580 15.921 1.00 31.64 117 GLU A C 1
ATOM 895 O O . GLU A 1 118 ? 28.579 -7.424 15.061 1.00 35.20 117 GLU A O 1
ATOM 901 N N . LYS A 1 119 ? 27.241 -6.565 16.658 1.00 28.90 118 LYS A N 1
ATOM 902 C CA . LYS A 1 119 ? 26.235 -7.611 16.591 1.00 28.71 118 LYS A CA 1
ATOM 903 C C . LYS A 1 119 ? 25.679 -7.766 15.196 1.00 28.54 118 LYS A C 1
ATOM 904 O O . LYS A 1 119 ? 25.523 -8.876 14.680 1.00 31.65 118 LYS A O 1
ATOM 910 N N . GLU A 1 120 ? 25.369 -6.633 14.596 1.00 24.61 119 GLU A N 1
ATOM 911 C CA . GLU A 1 120 ? 24.811 -6.602 13.265 1.00 20.79 119 GLU A CA 1
ATOM 912 C C . GLU A 1 120 ? 25.713 -7.284 12.269 1.00 20.61 119 GLU A C 1
ATOM 913 O O . GLU A 1 120 ? 25.281 -8.152 11.522 1.00 22.15 119 GLU A O 1
ATOM 919 N N . LEU A 1 121 ? 26.966 -6.863 12.266 1.00 20.75 120 LEU A N 1
ATOM 920 C CA . LEU A 1 121 ? 27.996 -7.371 11.373 1.00 19.81 120 LEU A CA 1
ATOM 921 C C . LEU A 1 121 ? 28.215 -8.851 11.583 1.00 20.74 120 LEU A C 1
ATOM 922 O O . LEU A 1 121 ? 28.400 -9.590 10.619 1.00 19.62 120 LEU A O 1
ATOM 927 N N . LYS A 1 122 ? 28.266 -9.243 12.857 1.00 25.03 121 LYS A N 1
ATOM 928 C CA . LYS A 1 122 ? 28.430 -10.633 13.299 1.00 30.24 121 LYS A CA 1
ATOM 929 C C . LYS A 1 122 ? 27.300 -11.515 12.735 1.00 29.15 121 LYS A C 1
ATOM 930 O O . LYS A 1 122 ? 27.555 -12.419 11.936 1.00 30.12 121 LYS A O 1
ATOM 936 N N . TYR A 1 123 ? 26.057 -11.241 13.123 1.00 27.17 122 TYR A N 1
ATOM 937 C CA . TYR A 1 123 ? 24.923 -12.008 12.616 1.00 29.59 122 TYR A CA 1
ATOM 938 C C . TYR A 1 123 ? 24.938 -12.178 11.096 1.00 29.83 122 TYR A C 1
ATOM 939 O O . TYR A 1 123 ? 24.940 -13.306 10.592 1.00 31.65 122 TYR A O 1
ATOM 948 N N . PHE A 1 124 ? 24.984 -11.067 10.369 1.00 25.03 123 PHE A N 1
ATOM 949 C CA . PHE A 1 124 ? 25.002 -11.122 8.917 1.00 25.96 123 PHE A CA 1
ATOM 950 C C . PHE A 1 124 ? 26.308 -11.706 8.400 1.00 25.64 123 PHE A C 1
ATOM 951 O O . PHE A 1 124 ? 26.361 -12.212 7.291 1.00 28.65 123 PHE A O 1
ATOM 959 N N . GLY A 1 125 ? 27.348 -11.675 9.221 1.00 24.09 124 GLY A N 1
ATOM 960 C CA . GLY A 1 125 ? 28.631 -12.217 8.809 1.00 20.42 124 GLY A CA 1
ATOM 961 C C . GLY A 1 125 ? 28.653 -13.728 8.831 1.00 18.05 124 GLY A C 1
ATOM 962 O O . GLY A 1 125 ? 29.029 -14.341 7.853 1.00 17.83 124 GLY A O 1
ATOM 963 N N . LYS A 1 126 ? 28.233 -14.336 9.936 1.00 23.53 125 LYS A N 1
ATOM 964 C CA . LYS A 1 126 ? 28.200 -15.793 10.046 1.00 26.67 125 LYS A CA 1
ATOM 965 C C . LYS A 1 126 ? 27.231 -16.397 9.018 1.00 31.87 125 LYS A C 1
ATOM 966 O O . LYS A 1 126 ? 27.596 -17.304 8.265 1.00 32.97 125 LYS A O 1
ATOM 972 N N . ALA A 1 127 ? 26.023 -15.839 8.950 1.00 31.36 126 ALA A N 1
ATOM 973 C CA . ALA A 1 127 ? 24.987 -16.287 8.029 1.00 28.75 126 ALA A CA 1
ATOM 974 C C . ALA A 1 127 ? 25.522 -16.388 6.623 1.00 33.92 126 ALA A C 1
ATOM 975 O O . ALA A 1 127 ? 25.473 -17.443 6.014 1.00 40.85 126 ALA A O 1
ATOM 977 N N . LEU A 1 128 ? 26.011 -15.274 6.098 1.00 37.81 127 LEU A N 1
ATOM 978 C CA . LEU A 1 128 ? 26.542 -15.241 4.746 1.00 38.48 127 LEU A CA 1
ATOM 979 C C . LEU A 1 128 ? 27.839 -16.037 4.600 1.00 39.30 127 LEU A C 1
ATOM 980 O O . LEU A 1 128 ? 28.027 -16.746 3.613 1.00 40.98 127 LEU A O 1
ATOM 985 N N . GLU A 1 129 ? 28.703 -15.959 5.603 1.00 42.86 128 GLU A N 1
ATOM 986 C CA . GLU A 1 129 ? 29.989 -16.651 5.562 1.00 49.41 128 GLU A CA 1
ATOM 987 C C . GLU A 1 129 ? 29.995 -18.136 5.942 1.00 47.68 128 GLU A C 1
ATOM 988 O O . GLU A 1 129 ? 30.452 -18.974 5.162 1.00 48.41 128 GLU A O 1
ATOM 994 N N . ASN A 1 130 ? 29.544 -18.464 7.150 1.00 42.59 129 ASN A N 1
ATOM 995 C CA . ASN A 1 130 ? 29.558 -19.854 7.601 1.00 35.82 129 ASN A CA 1
ATOM 996 C C . ASN A 1 130 ? 28.312 -20.253 8.362 1.00 30.71 129 ASN A C 1
ATOM 997 O O . ASN A 1 130 ? 28.325 -20.329 9.589 1.00 36.62 129 ASN A O 1
ATOM 1002 N N . PRO A 1 131 ? 27.213 -20.510 7.646 1.00 26.44 130 PRO A N 1
ATOM 1003 C CA . PRO A 1 131 ? 25.952 -20.899 8.276 1.00 23.32 130 PRO A CA 1
ATOM 1004 C C . PRO A 1 131 ? 25.701 -22.392 8.418 1.00 27.86 130 PRO A C 1
ATOM 1005 O O . PRO A 1 131 ? 26.309 -23.222 7.729 1.00 34.29 130 PRO A O 1
ATOM 1009 N N . THR A 1 132 ? 24.765 -22.703 9.309 1.00 29.23 131 THR A N 1
ATOM 1010 C CA . THR A 1 132 ? 24.300 -24.052 9.550 1.00 24.06 131 THR A CA 1
ATOM 1011 C C . THR A 1 132 ? 23.371 -24.224 8.352 1.00 25.38 131 THR A C 1
ATOM 1012 O O . THR A 1 132 ? 22.573 -23.330 8.042 1.00 21.78 131 THR A O 1
ATOM 1016 N N . ARG A 1 133 ? 23.490 -25.344 7.653 1.00 23.79 132 ARG A N 1
ATOM 1017 C CA . ARG A 1 133 ? 22.669 -25.561 6.474 1.00 19.52 132 ARG A CA 1
ATOM 1018 C C . ARG A 1 133 ? 21.517 -26.539 6.656 1.00 16.85 132 ARG A C 1
ATOM 1019 O O . ARG A 1 133 ? 21.537 -27.371 7.549 1.00 24.58 132 ARG A O 1
ATOM 1027 N N . PRO A 1 134 ? 20.457 -26.406 5.849 1.00 9.93 133 PRO A N 1
ATOM 1028 C CA . PRO A 1 134 ? 20.203 -25.441 4.774 1.00 12.04 133 PRO A CA 1
ATOM 1029 C C . PRO A 1 134 ? 20.144 -23.941 5.179 1.00 14.15 133 PRO A C 1
ATOM 1030 O O . PRO A 1 134 ? 19.624 -23.574 6.228 1.00 15.85 133 PRO A O 1
ATOM 1034 N N . PHE A 1 135 ? 20.728 -23.103 4.342 1.00 11.51 134 PHE A N 1
ATOM 1035 C CA . PHE A 1 135 ? 20.729 -21.671 4.520 1.00 15.48 134 PHE A CA 1
ATOM 1036 C C . PHE A 1 135 ? 19.645 -21.208 3.525 1.00 11.05 134 PHE A C 1
ATOM 1037 O O . PHE A 1 135 ? 19.704 -21.517 2.337 1.00 13.41 134 PHE A O 1
ATOM 1045 N N . LEU A 1 136 ? 18.584 -20.610 4.048 1.00 10.50 135 LEU A N 1
ATOM 1046 C CA . LEU A 1 136 ? 17.483 -20.130 3.232 1.00 11.00 135 LEU A CA 1
ATOM 1047 C C . LEU A 1 136 ? 17.434 -18.611 3.240 1.00 16.83 135 LEU A C 1
ATOM 1048 O O . LEU A 1 136 ? 17.560 -17.984 4.297 1.00 21.96 135 LEU A O 1
ATOM 1053 N N . ALA A 1 137 ? 17.273 -18.005 2.075 1.00 17.62 136 ALA A N 1
ATOM 1054 C CA . ALA A 1 137 ? 17.135 -16.560 2.035 1.00 12.65 136 ALA A CA 1
ATOM 1055 C C . ALA A 1 137 ? 15.777 -16.249 1.428 1.00 12.44 136 ALA A C 1
ATOM 1056 O O . ALA A 1 137 ? 15.454 -16.715 0.342 1.00 16.00 136 ALA A O 1
ATOM 1058 N N . ILE A 1 138 ? 14.959 -15.508 2.161 1.00 13.30 137 ILE A N 1
ATOM 1059 C CA . ILE A 1 138 ? 13.644 -15.107 1.676 1.00 15.73 137 ILE A CA 1
ATOM 1060 C C . ILE A 1 138 ? 13.697 -13.620 1.232 1.00 18.27 137 ILE A C 1
ATOM 1061 O O . ILE A 1 138 ? 14.054 -12.748 2.014 1.00 15.19 137 ILE A O 1
ATOM 1066 N N . LEU A 1 139 ? 13.416 -13.347 -0.039 1.00 17.93 138 LEU A N 1
ATOM 1067 C CA . LEU A 1 139 ? 13.440 -11.985 -0.568 1.00 12.17 138 LEU A CA 1
ATOM 1068 C C . LEU A 1 139 ? 12.049 -11.638 -1.047 1.00 18.80 138 LEU A C 1
ATOM 1069 O O . LEU A 1 139 ? 11.297 -12.509 -1.501 1.00 25.51 138 LEU A O 1
ATOM 1074 N N . GLY A 1 140 ? 11.728 -10.355 -1.031 1.00 23.78 139 GLY A N 1
ATOM 1075 C CA . GLY A 1 140 ? 10.419 -9.907 -1.485 1.00 17.42 139 GLY A CA 1
ATOM 1076 C C . GLY A 1 140 ? 10.513 -8.429 -1.786 1.00 14.46 139 GLY A C 1
ATOM 1077 O O . GLY A 1 140 ? 11.264 -7.724 -1.130 1.00 12.10 139 GLY A O 1
ATOM 1078 N N . GLY A 1 141 ? 9.805 -7.975 -2.813 1.00 15.18 140 GLY A N 1
ATOM 1079 C CA . GLY A 1 141 ? 9.853 -6.578 -3.167 1.00 15.64 140 GLY A CA 1
ATOM 1080 C C . GLY A 1 141 ? 9.123 -6.364 -4.462 1.00 19.12 140 GLY A C 1
ATOM 1081 O O . GLY A 1 141 ? 8.621 -7.324 -5.035 1.00 22.84 140 GLY A O 1
ATOM 1082 N N . ALA A 1 142 ? 9.055 -5.109 -4.911 1.00 18.00 141 ALA A N 1
ATOM 1083 C CA . ALA A 1 142 ? 8.365 -4.753 -6.141 1.00 17.69 141 ALA A CA 1
ATOM 1084 C C . ALA A 1 142 ? 9.267 -4.902 -7.320 1.00 15.45 141 ALA A C 1
ATOM 1085 O O . ALA A 1 142 ? 8.855 -5.405 -8.365 1.00 21.50 141 ALA A O 1
ATOM 1087 N N . LYS A 1 143 ? 10.505 -4.464 -7.157 1.00 26.71 142 LYS A N 1
ATOM 1088 C CA . LYS A 1 143 ? 11.465 -4.513 -8.245 1.00 31.75 142 LYS A CA 1
ATOM 1089 C C . LYS A 1 143 ? 12.587 -5.535 -8.116 1.00 29.14 142 LYS A C 1
ATOM 1090 O O . LYS A 1 143 ? 13.163 -5.713 -7.051 1.00 26.77 142 LYS A O 1
ATOM 1096 N N . VAL A 1 144 ? 12.854 -6.215 -9.224 1.00 28.87 143 VAL A N 1
ATOM 1097 C CA . VAL A 1 144 ? 13.928 -7.198 -9.314 1.00 33.75 143 VAL A CA 1
ATOM 1098 C C . VAL A 1 144 ? 15.194 -6.484 -9.812 1.00 35.59 143 VAL A C 1
ATOM 1099 O O . VAL A 1 144 ? 16.293 -6.764 -9.332 1.00 37.99 143 VAL A O 1
ATOM 1103 N N . ALA A 1 145 ? 15.026 -5.536 -10.739 1.00 33.33 144 ALA A N 1
ATOM 1104 C CA . ALA A 1 145 ? 16.154 -4.788 -11.308 1.00 35.80 144 ALA A CA 1
ATOM 1105 C C . ALA A 1 145 ? 17.031 -4.239 -10.197 1.00 33.89 144 ALA A C 1
ATOM 1106 O O . ALA A 1 145 ? 18.237 -4.092 -10.359 1.00 27.73 144 ALA A O 1
ATOM 1108 N N . ASP A 1 146 ? 16.394 -3.973 -9.064 1.00 35.56 145 ASP A N 1
ATOM 1109 C CA . ASP A 1 146 ? 17.039 -3.459 -7.865 1.00 42.12 145 ASP A CA 1
ATOM 1110 C C . ASP A 1 146 ? 17.891 -4.489 -7.149 1.00 44.70 145 ASP A C 1
ATOM 1111 O O . ASP A 1 146 ? 18.998 -4.192 -6.694 1.00 47.16 145 ASP A O 1
ATOM 1116 N N . LYS A 1 147 ? 17.290 -5.666 -6.957 1.00 47.24 146 LYS A N 1
ATOM 1117 C CA . LYS A 1 147 ? 17.889 -6.775 -6.215 1.00 38.23 146 LYS A CA 1
ATOM 1118 C C . LYS A 1 147 ? 18.899 -7.636 -6.957 1.00 30.88 146 LYS A C 1
ATOM 1119 O O . LYS A 1 147 ? 19.358 -8.625 -6.403 1.00 28.51 146 LYS A O 1
ATOM 1125 N N . ILE A 1 148 ? 19.262 -7.256 -8.178 1.00 24.40 147 ILE A N 1
ATOM 1126 C CA . ILE A 1 148 ? 20.236 -8.003 -8.979 1.00 26.85 147 ILE A CA 1
ATOM 1127 C C . ILE A 1 148 ? 21.513 -8.396 -8.214 1.00 26.86 147 ILE A C 1
ATOM 1128 O O . ILE A 1 148 ? 21.874 -9.576 -8.139 1.00 28.09 147 ILE A O 1
ATOM 1133 N N . GLN A 1 149 ? 22.182 -7.417 -7.624 1.00 30.51 148 GLN A N 1
ATOM 1134 C CA . GLN A 1 149 ? 23.417 -7.684 -6.891 1.00 36.90 148 GLN A CA 1
ATOM 1135 C C . GLN A 1 149 ? 23.196 -8.362 -5.536 1.00 35.78 148 GLN A C 1
ATOM 1136 O O . GLN A 1 149 ? 24.109 -8.970 -4.967 1.00 37.18 148 GLN A O 1
ATOM 1142 N N . LEU A 1 150 ? 21.965 -8.283 -5.053 1.00 27.69 149 LEU A N 1
ATOM 1143 C CA . LEU A 1 150 ? 21.574 -8.895 -3.805 1.00 21.88 149 LEU A CA 1
ATOM 1144 C C . LEU A 1 150 ? 21.388 -10.405 -4.099 1.00 23.56 149 LEU A C 1
ATOM 1145 O O . LEU A 1 150 ? 22.041 -11.253 -3.488 1.00 19.68 149 LEU A O 1
ATOM 1150 N N . ILE A 1 151 ? 20.524 -10.708 -5.074 1.00 17.39 150 ILE A N 1
ATOM 1151 C CA . ILE A 1 151 ? 20.223 -12.070 -5.499 1.00 18.48 150 ILE A CA 1
ATOM 1152 C C . ILE A 1 151 ? 21.502 -12.770 -5.941 1.00 19.21 150 ILE A C 1
ATOM 1153 O O . ILE A 1 151 ? 21.781 -13.889 -5.515 1.00 20.34 150 ILE A O 1
ATOM 1158 N N . ASP A 1 152 ? 22.270 -12.101 -6.793 1.00 14.56 151 ASP A N 1
ATOM 1159 C CA . ASP A 1 152 ? 23.503 -12.653 -7.304 1.00 13.19 151 ASP A CA 1
ATOM 1160 C C . ASP A 1 152 ? 24.535 -12.992 -6.223 1.00 17.82 151 ASP A C 1
ATOM 1161 O O . ASP A 1 152 ? 25.277 -13.959 -6.350 1.00 16.41 151 ASP A O 1
ATOM 1166 N N . ASN A 1 153 ? 24.587 -12.201 -5.162 1.00 18.43 152 ASN A N 1
ATOM 1167 C CA . ASN A 1 153 ? 25.533 -12.445 -4.075 1.00 15.76 152 ASN A CA 1
ATOM 1168 C C . ASN A 1 153 ? 25.019 -13.592 -3.224 1.00 15.44 152 ASN A C 1
ATOM 1169 O O . ASN A 1 153 ? 25.781 -14.410 -2.720 1.00 16.22 152 ASN A O 1
ATOM 1174 N N . LEU A 1 154 ? 23.710 -13.640 -3.052 1.00 18.10 153 LEU A N 1
ATOM 1175 C CA . LEU A 1 154 ? 23.109 -14.693 -2.263 1.00 19.96 153 LEU A CA 1
ATOM 1176 C C . LEU A 1 154 ? 23.242 -16.087 -2.897 1.00 16.09 153 LEU A C 1
ATOM 1177 O O . LEU A 1 154 ? 23.436 -17.051 -2.182 1.00 24.71 153 LEU A O 1
ATOM 1182 N N . LEU A 1 155 ? 23.206 -16.189 -4.223 1.00 17.54 154 LEU A N 1
ATOM 1183 C CA . LEU A 1 155 ? 23.326 -17.483 -4.899 1.00 18.36 154 LEU A CA 1
ATOM 1184 C C . LEU A 1 155 ? 24.673 -18.172 -4.642 1.00 22.35 154 LEU A C 1
ATOM 1185 O O . LEU A 1 155 ? 24.767 -19.403 -4.702 1.00 27.32 154 LEU A O 1
ATOM 1190 N N . ASP A 1 156 ? 25.692 -17.379 -4.316 1.00 20.82 155 ASP A N 1
ATOM 1191 C CA . ASP A 1 156 ? 27.022 -17.891 -3.993 1.00 18.17 155 ASP A CA 1
ATOM 1192 C C . ASP A 1 156 ? 27.010 -18.473 -2.581 1.00 20.20 155 ASP A C 1
ATOM 1193 O O . ASP A 1 156 ? 28.033 -18.990 -2.133 1.00 23.84 155 ASP A O 1
ATOM 1198 N N . LYS A 1 157 ? 25.910 -18.322 -1.838 1.00 17.51 156 LYS A N 1
ATOM 1199 C CA . LYS A 1 157 ? 25.900 -18.843 -0.484 1.00 15.68 156 LYS A CA 1
ATOM 1200 C C . LYS A 1 157 ? 24.693 -19.575 0.069 1.00 18.10 156 LYS A C 1
ATOM 1201 O O . LYS A 1 157 ? 24.839 -20.402 0.979 1.00 18.17 156 LYS A O 1
ATOM 1207 N N . VAL A 1 158 ? 23.510 -19.305 -0.463 1.00 17.73 157 VAL A N 1
ATOM 1208 C CA . VAL A 1 158 ? 22.308 -19.955 0.051 1.00 16.22 157 VAL A CA 1
ATOM 1209 C C . VAL A 1 158 ? 22.110 -21.334 -0.577 1.00 20.08 157 VAL A C 1
ATOM 1210 O O . VAL A 1 158 ? 22.757 -21.651 -1.578 1.00 18.76 157 VAL A O 1
ATOM 1214 N N . ASP A 1 159 ? 21.229 -22.141 0.027 1.00 14.33 158 ASP A N 1
ATOM 1215 C CA . ASP A 1 159 ? 20.878 -23.453 -0.494 1.00 10.82 158 ASP A CA 1
ATOM 1216 C C . ASP A 1 159 ? 19.534 -23.331 -1.156 1.00 10.92 158 ASP A C 1
ATOM 1217 O O . ASP A 1 159 ? 19.237 -23.996 -2.138 1.00 19.81 158 ASP A O 1
ATOM 1222 N N . SER A 1 160 ? 18.705 -22.472 -0.599 1.00 14.56 159 SER A N 1
ATOM 1223 C CA . SER A 1 160 ? 17.385 -22.260 -1.131 1.00 14.15 159 SER A CA 1
ATOM 1224 C C . SER A 1 160 ? 17.089 -20.766 -1.146 1.00 11.96 159 SER A C 1
ATOM 1225 O O . SER A 1 160 ? 17.610 -20.010 -0.320 1.00 11.55 159 SER A O 1
ATOM 1228 N N . ILE A 1 161 ? 16.237 -20.330 -2.056 1.00 12.18 160 ILE A N 1
ATOM 1229 C CA . ILE A 1 161 ? 15.911 -18.928 -2.073 1.00 13.83 160 ILE A CA 1
ATOM 1230 C C . ILE A 1 161 ? 14.461 -18.761 -2.434 1.00 13.42 160 ILE A C 1
ATOM 1231 O O . ILE A 1 161 ? 14.005 -19.349 -3.415 1.00 10.56 160 ILE A O 1
ATOM 1236 N N . ILE A 1 162 ? 13.719 -18.058 -1.573 1.00 11.15 161 ILE A N 1
ATOM 1237 C CA . ILE A 1 162 ? 12.309 -17.777 -1.834 1.00 13.30 161 ILE A CA 1
ATOM 1238 C C . ILE A 1 162 ? 12.247 -16.364 -2.398 1.00 16.42 161 ILE A C 1
ATOM 1239 O O . ILE A 1 162 ? 12.760 -15.428 -1.789 1.00 14.97 161 ILE A O 1
ATOM 1244 N N . ILE A 1 163 ? 11.650 -16.225 -3.575 1.00 22.13 162 ILE A N 1
ATOM 1245 C CA . ILE A 1 163 ? 11.470 -14.925 -4.212 1.00 18.14 162 ILE A CA 1
ATOM 1246 C C . ILE A 1 163 ? 9.965 -14.681 -4.210 1.00 15.06 162 ILE A C 1
ATOM 1247 O O . ILE A 1 163 ? 9.218 -15.366 -4.911 1.00 17.66 162 ILE A O 1
ATOM 1252 N N . GLY A 1 164 ? 9.525 -13.751 -3.365 1.00 15.36 163 GLY A N 1
ATOM 1253 C CA . GLY A 1 164 ? 8.110 -13.423 -3.262 1.00 10.52 163 GLY A CA 1
ATOM 1254 C C . GLY A 1 164 ? 7.833 -11.965 -3.568 1.00 14.45 163 GLY A C 1
ATOM 1255 O O . GLY A 1 164 ? 8.705 -11.224 -4.035 1.00 8.98 163 GLY A O 1
ATOM 1256 N N . GLY A 1 165 ? 6.596 -11.546 -3.358 1.00 15.81 164 GLY A N 1
ATOM 1257 C CA . GLY A 1 165 ? 6.265 -10.159 -3.612 1.00 17.24 164 GLY A CA 1
ATOM 1258 C C . GLY A 1 165 ? 6.126 -9.834 -5.082 1.00 21.39 164 GLY A C 1
ATOM 1259 O O . GLY A 1 165 ? 6.088 -10.739 -5.925 1.00 21.75 164 GLY A O 1
ATOM 1260 N N . GLY A 1 166 ? 6.071 -8.535 -5.389 1.00 21.80 165 GLY A N 1
ATOM 1261 C CA . GLY A 1 166 ? 5.898 -8.076 -6.758 1.00 13.64 165 GLY A CA 1
ATOM 1262 C C . GLY A 1 166 ? 7.015 -8.459 -7.696 1.00 11.10 165 GLY A C 1
ATOM 1263 O O . GLY A 1 166 ? 6.816 -8.569 -8.900 1.00 21.28 165 GLY A O 1
ATOM 1264 N N . MET A 1 167 ? 8.196 -8.688 -7.158 1.00 9.96 166 MET A N 1
ATOM 1265 C CA . MET A 1 167 ? 9.317 -9.042 -8.000 1.00 10.18 166 MET A CA 1
ATOM 1266 C C . MET A 1 167 ? 9.142 -10.450 -8.611 1.00 12.52 166 MET A C 1
ATOM 1267 O O . MET A 1 167 ? 9.656 -10.749 -9.695 1.00 14.73 166 MET A O 1
ATOM 1272 N N . ALA A 1 168 ? 8.380 -11.293 -7.919 1.00 15.79 167 ALA A N 1
ATOM 1273 C CA . ALA A 1 168 ? 8.120 -12.664 -8.335 1.00 13.90 167 ALA A CA 1
ATOM 1274 C C . ALA A 1 168 ? 7.545 -12.738 -9.734 1.00 15.99 167 ALA A C 1
ATOM 1275 O O . ALA A 1 168 ? 7.967 -13.555 -10.552 1.00 22.51 167 ALA A O 1
ATOM 1277 N N . PHE A 1 169 ? 6.603 -11.859 -10.021 1.00 11.68 168 PHE A N 1
ATOM 1278 C CA . PHE A 1 169 ? 5.955 -11.831 -11.309 1.00 15.79 168 PHE A CA 1
ATOM 1279 C C . PHE A 1 169 ? 6.827 -11.773 -12.554 1.00 18.56 168 PHE A C 1
ATOM 1280 O O . PHE A 1 169 ? 6.479 -12.361 -13.582 1.00 25.11 168 PHE A O 1
ATOM 1288 N N . THR A 1 170 ? 7.962 -11.093 -12.467 1.00 18.56 169 THR A N 1
ATOM 1289 C CA . THR A 1 170 ? 8.861 -10.992 -13.606 1.00 20.39 169 THR A CA 1
ATOM 1290 C C . THR A 1 170 ? 9.493 -12.361 -13.769 1.00 21.51 169 THR A C 1
ATOM 1291 O O . THR A 1 170 ? 9.624 -12.866 -14.890 1.00 19.36 169 THR A O 1
ATOM 1295 N N . PHE A 1 171 ? 9.867 -12.959 -12.637 1.00 24.19 170 PHE A N 1
ATOM 1296 C CA . PHE A 1 171 ? 10.469 -14.291 -12.613 1.00 23.98 170 PHE A CA 1
ATOM 1297 C C . PHE A 1 171 ? 9.462 -15.280 -13.195 1.00 27.03 170 PHE A C 1
ATOM 1298 O O . PHE A 1 171 ? 9.795 -16.100 -14.052 1.00 27.40 170 PHE A O 1
ATOM 1306 N N . LYS A 1 172 ? 8.207 -15.146 -12.776 1.00 25.04 171 LYS A N 1
ATOM 1307 C CA . LYS A 1 172 ? 7.159 -16.026 -13.250 1.00 23.06 171 LYS A CA 1
ATOM 1308 C C . LYS A 1 172 ? 6.753 -15.855 -14.707 1.00 26.23 171 LYS A C 1
ATOM 1309 O O . LYS A 1 172 ? 6.434 -16.851 -15.377 1.00 25.97 171 LYS A O 1
ATOM 1315 N N . LYS A 1 173 ? 6.789 -14.622 -15.214 1.00 24.13 172 LYS A N 1
ATOM 1316 C CA . LYS A 1 173 ? 6.410 -14.377 -16.604 1.00 25.25 172 LYS A CA 1
ATOM 1317 C C . LYS A 1 173 ? 7.519 -14.762 -17.571 1.00 23.98 172 LYS A C 1
ATOM 1318 O O . LYS A 1 173 ? 7.262 -15.312 -18.647 1.00 22.17 172 LYS A O 1
ATOM 1324 N N . VAL A 1 174 ? 8.754 -14.541 -17.149 1.00 23.22 173 VAL A N 1
ATOM 1325 C CA . VAL A 1 174 ? 9.912 -14.872 -17.972 1.00 28.82 173 VAL A CA 1
ATOM 1326 C C . VAL A 1 174 ? 10.209 -16.373 -18.006 1.00 28.11 173 VAL A C 1
ATOM 1327 O O . VAL A 1 174 ? 10.527 -16.916 -19.057 1.00 33.99 173 VAL A O 1
ATOM 1331 N N . LEU A 1 175 ? 10.107 -17.029 -16.857 1.00 29.26 174 LEU A N 1
ATOM 1332 C CA . LEU A 1 175 ? 10.408 -18.452 -16.738 1.00 28.01 174 LEU A CA 1
ATOM 1333 C C . LEU A 1 175 ? 9.275 -19.422 -17.050 1.00 31.66 174 LEU A C 1
ATOM 1334 O O . LEU A 1 175 ? 9.468 -20.386 -17.801 1.00 30.18 174 LEU A O 1
ATOM 1339 N N . GLU A 1 176 ? 8.107 -19.196 -16.460 1.00 28.54 175 GLU A N 1
ATOM 1340 C CA . GLU A 1 176 ? 6.984 -20.089 -16.698 1.00 28.80 175 GLU A CA 1
ATOM 1341 C C . GLU A 1 176 ? 5.893 -19.430 -17.504 1.00 32.56 175 GLU A C 1
ATOM 1342 O O . GLU A 1 176 ? 4.756 -19.890 -17.484 1.00 33.24 175 GLU A O 1
ATOM 1348 N N . ASN A 1 177 ? 6.223 -18.324 -18.168 1.00 35.34 176 ASN A N 1
ATOM 1349 C CA . ASN A 1 177 ? 5.260 -17.581 -18.985 1.00 37.66 176 ASN A CA 1
ATOM 1350 C C . ASN A 1 177 ? 3.867 -17.530 -18.339 1.00 37.96 176 ASN A C 1
ATOM 1351 O O . ASN A 1 177 ? 2.856 -17.895 -18.948 1.00 41.96 176 ASN A O 1
ATOM 1356 N N . THR A 1 178 ? 3.839 -17.110 -17.079 1.00 37.11 177 THR A N 1
ATOM 1357 C CA . THR A 1 178 ? 2.604 -16.996 -16.306 1.00 30.88 177 THR A CA 1
ATOM 1358 C C . THR A 1 178 ? 1.777 -15.818 -16.808 1.00 30.89 177 THR A C 1
ATOM 1359 O O . THR A 1 178 ? 2.329 -14.818 -17.268 1.00 34.62 177 THR A O 1
ATOM 1363 N N . GLU A 1 179 ? 0.457 -15.951 -16.750 1.00 34.47 178 GLU A N 1
ATOM 1364 C CA . GLU A 1 179 ? -0.431 -14.871 -17.165 1.00 35.36 178 GLU A CA 1
ATOM 1365 C C . GLU A 1 179 ? -0.489 -13.916 -15.991 1.00 31.46 178 GLU A C 1
ATOM 1366 O O . GLU A 1 179 ? -1.151 -14.194 -15.001 1.00 31.53 178 GLU A O 1
ATOM 1372 N N . ILE A 1 180 ? 0.351 -12.896 -15.999 1.00 32.81 179 ILE A N 1
ATOM 1373 C CA . ILE A 1 180 ? 0.280 -11.929 -14.913 1.00 35.08 179 ILE A CA 1
ATOM 1374 C C . ILE A 1 180 ? -0.717 -10.918 -15.502 1.00 41.43 179 ILE A C 1
ATOM 1375 O O . ILE A 1 180 ? -0.861 -10.858 -16.718 1.00 47.50 179 ILE A O 1
ATOM 1380 N N . GLY A 1 181 ? -1.497 -10.232 -14.678 1.00 39.60 180 GLY A N 1
ATOM 1381 C CA . GLY A 1 181 ? -2.460 -9.301 -15.244 1.00 38.73 180 GLY A CA 1
ATOM 1382 C C . GLY A 1 181 ? -1.785 -7.969 -15.460 1.00 36.69 180 GLY A C 1
ATOM 1383 O O . GLY A 1 181 ? -0.973 -7.801 -16.360 1.00 35.48 180 GLY A O 1
ATOM 1384 N N . ASP A 1 182 ? -2.131 -7.016 -14.611 1.00 36.49 181 ASP A N 1
ATOM 1385 C CA . ASP A 1 182 ? -1.550 -5.682 -14.638 1.00 36.09 181 ASP A CA 1
ATOM 1386 C C . ASP A 1 182 ? -0.514 -5.660 -13.529 1.00 36.32 181 ASP A C 1
ATOM 1387 O O . ASP A 1 182 ? -0.240 -4.621 -12.932 1.00 39.61 181 ASP A O 1
ATOM 1392 N N . SER A 1 183 ? 0.015 -6.835 -13.215 1.00 33.73 182 SER A N 1
ATOM 1393 C CA . SER A 1 183 ? 1.000 -6.962 -12.168 1.00 26.05 182 SER A CA 1
ATOM 1394 C C . SER A 1 183 ? 2.295 -6.372 -12.632 1.00 28.47 182 SER A C 1
ATOM 1395 O O . SER A 1 183 ? 2.622 -6.411 -13.812 1.00 27.70 182 SER A O 1
ATOM 1398 N N . ILE A 1 184 ? 2.968 -5.750 -11.673 1.00 32.59 183 ILE A N 1
ATOM 1399 C CA . ILE A 1 184 ? 4.270 -5.126 -11.836 1.00 34.24 183 ILE A CA 1
ATOM 1400 C C . ILE A 1 184 ? 5.183 -6.008 -12.676 1.00 32.37 183 ILE A C 1
ATOM 1401 O O . ILE A 1 184 ? 5.515 -7.111 -12.246 1.00 36.77 183 ILE A O 1
ATOM 1406 N N . PHE A 1 185 ? 5.531 -5.574 -13.882 1.00 29.12 184 PHE A N 1
ATOM 1407 C CA . PHE A 1 185 ? 6.464 -6.344 -14.693 1.00 26.94 184 PHE A CA 1
ATOM 1408 C C . PHE A 1 185 ? 7.709 -5.504 -14.869 1.00 27.11 184 PHE A C 1
ATOM 1409 O O . PHE A 1 185 ? 7.616 -4.334 -15.190 1.00 33.18 184 PHE A O 1
ATOM 1417 N N . ASP A 1 186 ? 8.870 -6.110 -14.678 1.00 26.47 185 ASP A N 1
ATOM 1418 C CA . ASP A 1 186 ? 10.129 -5.408 -14.790 1.00 26.14 185 ASP A CA 1
ATOM 1419 C C . ASP A 1 186 ? 10.819 -5.766 -16.095 1.00 31.98 185 ASP A C 1
ATOM 1420 O O . ASP A 1 186 ? 11.585 -6.737 -16.157 1.00 32.55 185 ASP A O 1
ATOM 1425 N N . LYS A 1 187 ? 10.610 -4.937 -17.114 1.00 37.48 186 LYS A N 1
ATOM 1426 C CA . LYS A 1 187 ? 11.211 -5.167 -18.434 1.00 41.71 186 LYS A CA 1
ATOM 1427 C C . LYS A 1 187 ? 12.747 -5.239 -18.392 1.00 37.50 186 LYS A C 1
ATOM 1428 O O . LYS A 1 187 ? 13.361 -5.976 -19.158 1.00 38.44 186 LYS A O 1
ATOM 1434 N N . ALA A 1 188 ? 13.352 -4.490 -17.476 1.00 34.23 187 ALA A N 1
ATOM 1435 C CA . ALA A 1 188 ? 14.797 -4.480 -17.310 1.00 28.79 187 ALA A CA 1
ATOM 1436 C C . ALA A 1 188 ? 15.253 -5.776 -16.631 1.00 31.93 187 ALA A C 1
ATOM 1437 O O . ALA A 1 188 ? 16.143 -6.469 -17.127 1.00 35.76 187 ALA A O 1
ATOM 1439 N N . GLY A 1 189 ? 14.630 -6.117 -15.505 1.00 30.29 188 GLY A N 1
ATOM 1440 C CA . GLY A 1 189 ? 14.977 -7.345 -14.807 1.00 28.19 188 GLY A CA 1
ATOM 1441 C C . GLY A 1 189 ? 14.708 -8.597 -15.646 1.00 30.30 188 GLY A C 1
ATOM 1442 O O . GLY A 1 189 ? 15.484 -9.556 -15.599 1.00 29.56 188 GLY A O 1
ATOM 1443 N N . ALA A 1 190 ? 13.636 -8.589 -16.434 1.00 25.42 189 ALA A N 1
ATOM 1444 C CA . ALA A 1 190 ? 13.311 -9.741 -17.266 1.00 29.66 189 ALA A CA 1
ATOM 1445 C C . ALA A 1 190 ? 14.545 -10.222 -18.036 1.00 30.80 189 ALA A C 1
ATOM 1446 O O . ALA A 1 190 ? 14.783 -11.419 -18.156 1.00 33.61 189 ALA A O 1
ATOM 1448 N N . GLU A 1 191 ? 15.364 -9.278 -18.482 1.00 34.98 190 GLU A N 1
ATOM 1449 C CA . GLU A 1 191 ? 16.582 -9.578 -19.233 1.00 40.91 190 GLU A CA 1
ATOM 1450 C C . GLU A 1 191 ? 17.595 -10.405 -18.434 1.00 39.49 190 GLU A C 1
ATOM 1451 O O . GLU A 1 191 ? 18.271 -11.283 -18.980 1.00 36.53 190 GLU A O 1
ATOM 1457 N N . ILE A 1 192 ? 17.720 -10.088 -17.149 1.00 35.08 191 ILE A N 1
ATOM 1458 C CA . ILE A 1 192 ? 18.667 -10.762 -16.273 1.00 32.94 191 ILE A CA 1
ATOM 1459 C C . ILE A 1 192 ? 18.192 -12.037 -15.572 1.00 28.27 191 ILE A C 1
ATOM 1460 O O . ILE A 1 192 ? 19.015 -12.847 -15.155 1.00 29.47 191 ILE A O 1
ATOM 1465 N N . VAL A 1 193 ? 16.884 -12.238 -15.455 1.00 30.08 192 VAL A N 1
ATOM 1466 C CA . VAL A 1 193 ? 16.373 -13.437 -14.781 1.00 29.39 192 VAL A CA 1
ATOM 1467 C C . VAL A 1 193 ? 17.016 -14.747 -15.275 1.00 31.79 192 VAL A C 1
ATOM 1468 O O . VAL A 1 193 ? 17.378 -15.603 -14.454 1.00 35.06 192 VAL A O 1
ATOM 1472 N N . PRO A 1 194 ? 17.179 -14.919 -16.607 1.00 25.49 193 PRO A N 1
ATOM 1473 C CA . PRO 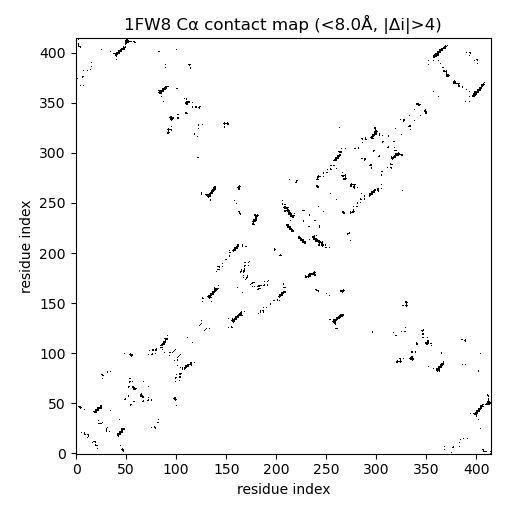A 1 194 ? 17.798 -16.154 -17.113 1.00 26.13 193 PRO A CA 1
ATOM 1474 C C . PRO A 1 194 ? 19.227 -16.346 -16.606 1.00 27.11 193 PRO A C 1
ATOM 1475 O O . PRO A 1 194 ? 19.593 -17.441 -16.177 1.00 31.92 193 PRO A O 1
ATOM 1479 N N . LYS A 1 195 ? 20.000 -15.263 -16.597 1.00 25.80 194 LYS A N 1
ATOM 1480 C CA . LYS A 1 195 ? 21.380 -15.293 -16.141 1.00 24.99 194 LYS A CA 1
ATOM 1481 C C . LYS A 1 195 ? 21.437 -15.760 -14.710 1.00 26.15 194 LYS A C 1
ATOM 1482 O O . LYS A 1 195 ? 22.279 -16.591 -14.356 1.00 23.81 194 LYS A O 1
ATOM 1488 N N . LEU A 1 196 ? 20.547 -15.201 -13.891 1.00 21.01 195 LEU A N 1
ATOM 1489 C CA . LEU A 1 196 ? 20.470 -15.541 -12.476 1.00 23.02 195 LEU A CA 1
ATOM 1490 C C . LEU A 1 196 ? 19.980 -16.982 -12.222 1.00 19.16 195 LEU A C 1
ATOM 1491 O O . LEU A 1 196 ? 20.392 -17.618 -11.258 1.00 18.98 195 LEU A O 1
ATOM 1496 N N . MET A 1 197 ? 19.049 -17.458 -13.040 1.00 19.24 196 MET A N 1
ATOM 1497 C CA . MET A 1 197 ? 18.531 -18.805 -12.877 1.00 19.58 196 MET A CA 1
ATOM 1498 C C . MET A 1 197 ? 19.608 -19.812 -13.265 1.00 19.32 196 MET A C 1
ATOM 1499 O O . MET A 1 197 ? 19.794 -20.825 -12.593 1.00 23.49 196 MET A O 1
ATOM 1504 N N . GLU A 1 198 ? 20.356 -19.495 -14.311 1.00 21.33 197 GLU A N 1
ATOM 1505 C CA . GLU A 1 198 ? 21.429 -20.363 -14.763 1.00 32.99 197 GLU A CA 1
ATOM 1506 C C . GLU A 1 198 ? 22.502 -20.477 -13.679 1.00 31.95 197 GLU A C 1
ATOM 1507 O O . GLU A 1 198 ? 23.161 -21.515 -13.535 1.00 32.94 197 GLU A O 1
ATOM 1513 N N . LYS A 1 199 ? 22.647 -19.418 -12.886 1.00 30.69 198 LYS A N 1
ATOM 1514 C CA . LYS A 1 199 ? 23.626 -19.418 -11.800 1.00 23.95 198 LYS A CA 1
ATOM 1515 C C . LYS A 1 199 ? 23.145 -20.270 -10.634 1.00 14.20 198 LYS A C 1
ATOM 1516 O O . LYS A 1 199 ? 23.937 -20.929 -9.986 1.00 11.33 198 LYS A O 1
ATOM 1522 N N . ALA A 1 200 ? 21.851 -20.209 -10.352 1.00 18.66 199 ALA A N 1
ATOM 1523 C CA . ALA A 1 200 ? 21.258 -20.972 -9.258 1.00 21.93 199 ALA A CA 1
ATOM 1524 C C . ALA A 1 200 ? 21.394 -22.467 -9.502 1.00 20.41 199 ALA A C 1
ATOM 1525 O O . ALA A 1 200 ? 21.713 -23.224 -8.589 1.00 26.45 199 ALA A O 1
ATOM 1527 N N . LYS A 1 201 ? 21.142 -22.887 -10.738 1.00 23.99 200 LYS A N 1
ATOM 1528 C CA . LYS A 1 201 ? 21.253 -24.288 -11.131 1.00 17.96 200 LYS A CA 1
ATOM 1529 C C . LYS A 1 201 ? 22.694 -24.765 -10.984 1.00 21.29 200 LYS A C 1
ATOM 1530 O O . LYS A 1 201 ? 22.963 -25.849 -10.460 1.00 27.53 200 LYS A O 1
ATOM 1536 N N . ALA A 1 202 ? 23.621 -23.974 -11.500 1.00 17.28 201 ALA A N 1
ATOM 1537 C CA . ALA A 1 202 ? 25.025 -24.313 -11.423 1.00 16.56 201 ALA A CA 1
ATOM 1538 C C . ALA A 1 202 ? 25.530 -24.400 -9.982 1.00 23.38 201 ALA A C 1
ATOM 1539 O O . ALA A 1 202 ? 26.617 -24.957 -9.726 1.00 25.10 201 ALA A O 1
ATOM 1541 N N . LYS A 1 203 ? 24.755 -23.866 -9.033 1.00 24.77 202 LYS A N 1
ATOM 1542 C CA . LYS A 1 203 ? 25.156 -23.911 -7.620 1.00 26.13 202 LYS A CA 1
ATOM 1543 C C . LYS A 1 203 ? 24.282 -24.773 -6.707 1.00 19.79 202 LYS A C 1
ATOM 1544 O O . LYS A 1 203 ? 24.503 -24.848 -5.508 1.00 19.13 202 LYS A O 1
ATOM 1550 N N . GLY A 1 204 ? 23.280 -25.418 -7.275 1.00 22.28 203 GLY A N 1
ATOM 1551 C CA . GLY A 1 204 ? 22.423 -26.277 -6.486 1.00 27.28 203 GLY A CA 1
ATOM 1552 C C . GLY A 1 204 ? 21.422 -25.585 -5.594 1.00 26.07 203 GLY A C 1
ATOM 1553 O O . GLY A 1 204 ? 20.975 -26.152 -4.581 1.00 29.38 203 GLY A O 1
ATOM 1554 N N . VAL A 1 205 ? 21.004 -24.395 -6.005 1.00 24.19 204 VAL A N 1
ATOM 1555 C CA . VAL A 1 205 ? 20.058 -23.621 -5.219 1.00 21.67 204 VAL A CA 1
ATOM 1556 C C . VAL A 1 205 ? 18.634 -23.876 -5.685 1.00 20.24 204 VAL A C 1
ATOM 1557 O O . VAL A 1 205 ? 18.376 -23.958 -6.884 1.00 25.64 204 VAL A O 1
ATOM 1561 N N . GLU A 1 206 ? 17.736 -24.098 -4.740 1.00 14.95 205 GLU A N 1
ATOM 1562 C CA . GLU A 1 206 ? 16.345 -24.286 -5.079 1.00 13.32 205 GLU A CA 1
ATOM 1563 C C . GLU A 1 206 ? 15.753 -22.891 -5.077 1.00 17.35 205 GLU A C 1
ATOM 1564 O O . GLU A 1 206 ? 15.883 -22.176 -4.085 1.00 19.60 205 GLU A O 1
ATOM 1570 N N . VAL A 1 207 ? 15.154 -22.482 -6.189 1.00 12.96 206 VAL A N 1
ATOM 1571 C CA . VAL A 1 207 ? 14.530 -21.179 -6.278 1.00 16.83 206 VAL A CA 1
ATOM 1572 C C . VAL A 1 207 ? 13.026 -21.450 -6.122 1.00 18.18 206 VAL A C 1
ATOM 1573 O O . VAL A 1 207 ? 12.436 -22.151 -6.953 1.00 28.60 206 VAL A O 1
ATOM 1577 N N . VAL A 1 208 ? 12.426 -20.920 -5.051 1.00 11.47 207 VAL A N 1
ATOM 1578 C CA . VAL A 1 208 ? 11.007 -21.102 -4.756 1.00 7.67 207 VAL A CA 1
ATOM 1579 C C . VAL A 1 208 ? 10.204 -19.833 -5.088 1.00 12.62 207 VAL A C 1
ATOM 1580 O O . VAL A 1 208 ? 10.448 -18.761 -4.528 1.00 11.29 207 VAL A O 1
ATOM 1584 N N . LEU A 1 209 ? 9.241 -19.969 -5.993 1.00 14.50 208 LEU A N 1
ATOM 1585 C CA . LEU A 1 209 ? 8.380 -18.866 -6.417 1.00 17.05 208 LEU A CA 1
ATOM 1586 C C . LEU A 1 209 ? 6.945 -19.159 -5.965 1.00 20.67 208 LEU A C 1
ATOM 1587 O O . LEU A 1 209 ? 6.627 -20.287 -5.588 1.00 18.12 208 LEU A O 1
ATOM 1592 N N . PRO A 1 210 ? 6.066 -18.137 -5.976 1.00 23.81 209 PRO A N 1
ATOM 1593 C CA . PRO A 1 210 ? 4.674 -18.359 -5.572 1.00 19.74 209 PRO A CA 1
ATOM 1594 C C . PRO A 1 210 ? 3.974 -19.099 -6.717 1.00 20.11 209 PRO A C 1
ATOM 1595 O O . PRO A 1 210 ? 4.396 -19.012 -7.883 1.00 20.55 209 PRO A O 1
ATOM 1599 N N . VAL A 1 211 ? 2.911 -19.820 -6.396 1.00 12.43 210 VAL A N 1
ATOM 1600 C CA . VAL A 1 211 ? 2.177 -20.568 -7.405 1.00 14.54 210 VAL A CA 1
ATOM 1601 C C . VAL A 1 211 ? 0.734 -20.103 -7.535 1.00 15.03 210 VAL A C 1
ATOM 1602 O O . VAL A 1 211 ? 0.017 -20.478 -8.457 1.00 20.38 210 VAL A O 1
ATOM 1606 N N . ASP A 1 212 ? 0.321 -19.252 -6.616 1.00 16.41 211 ASP A N 1
ATOM 1607 C CA . ASP A 1 212 ? -1.026 -18.706 -6.637 1.00 21.01 211 ASP A CA 1
ATOM 1608 C C . ASP A 1 212 ? -0.975 -17.323 -5.981 1.00 22.66 211 ASP A C 1
ATOM 1609 O O . ASP A 1 212 ? -0.073 -17.048 -5.178 1.00 19.96 211 ASP A O 1
ATOM 1614 N N . PHE A 1 213 ? -1.923 -16.457 -6.326 1.00 18.94 212 PHE A N 1
ATOM 1615 C CA . PHE A 1 213 ? -1.896 -15.099 -5.813 1.00 18.83 212 PHE A CA 1
ATOM 1616 C C . PHE A 1 213 ? -3.225 -14.468 -5.425 1.00 16.48 212 PHE A C 1
ATOM 1617 O O . PHE A 1 213 ? -4.260 -14.786 -6.004 1.00 20.42 212 PHE A O 1
ATOM 1625 N N . ILE A 1 214 ? -3.202 -13.588 -4.423 1.00 19.44 213 ILE A N 1
ATOM 1626 C CA . ILE A 1 214 ? -4.416 -12.858 -4.044 1.00 18.29 213 ILE A CA 1
ATOM 1627 C C . ILE A 1 214 ? -4.308 -11.669 -4.987 1.00 22.29 213 ILE A C 1
ATOM 1628 O O . ILE A 1 214 ? -3.292 -10.945 -4.989 1.00 17.95 213 ILE A O 1
ATOM 1633 N N . ILE A 1 215 ? -5.285 -11.561 -5.877 1.00 22.82 214 ILE A N 1
ATOM 1634 C CA . ILE A 1 215 ? -5.309 -10.492 -6.856 1.00 25.04 214 ILE A CA 1
ATOM 1635 C C . ILE A 1 215 ? -6.336 -9.412 -6.509 1.00 28.93 214 ILE A C 1
ATOM 1636 O O . ILE A 1 215 ? -7.376 -9.704 -5.888 1.00 30.62 214 ILE A O 1
ATOM 1641 N N . ALA A 1 216 ? -6.018 -8.168 -6.877 1.00 24.21 215 ALA A N 1
ATOM 1642 C CA . ALA A 1 216 ? -6.886 -7.026 -6.605 1.00 21.63 215 ALA A CA 1
ATOM 1643 C C . ALA A 1 216 ? -7.252 -6.302 -7.881 1.00 18.94 215 ALA A C 1
ATOM 1644 O O . ALA A 1 216 ? -6.515 -6.357 -8.861 1.00 22.93 215 ALA A O 1
ATOM 1646 N N . ASP A 1 217 ? -8.423 -5.681 -7.912 1.00 25.18 216 ASP A N 1
ATOM 1647 C CA . ASP A 1 217 ? -8.815 -4.944 -9.114 1.00 29.68 216 ASP A CA 1
ATOM 1648 C C . ASP A 1 217 ? -8.260 -3.509 -9.143 1.00 33.26 216 ASP A C 1
ATOM 1649 O O . ASP A 1 217 ? -8.361 -2.816 -10.157 1.00 40.07 216 ASP A O 1
ATOM 1654 N N . ALA A 1 218 ? -7.686 -3.074 -8.020 1.00 30.78 217 ALA A N 1
ATOM 1655 C CA . ALA A 1 218 ? -7.077 -1.750 -7.879 1.00 28.53 217 ALA A CA 1
ATOM 1656 C C . ALA A 1 218 ? -6.058 -1.888 -6.747 1.00 27.56 217 ALA A C 1
ATOM 1657 O O . ALA A 1 218 ? -6.281 -2.662 -5.815 1.00 28.19 217 ALA A O 1
ATOM 1659 N N . PHE A 1 219 ? -4.938 -1.172 -6.812 1.00 28.12 218 PHE A N 1
ATOM 1660 C CA . PHE A 1 219 ? -3.955 -1.273 -5.740 1.00 20.71 218 PHE A CA 1
ATOM 1661 C C . PHE A 1 219 ? -4.399 -0.369 -4.608 1.00 22.84 218 PHE A C 1
ATOM 1662 O O . PHE A 1 219 ? -3.922 0.755 -4.471 1.00 27.96 218 PHE A O 1
ATOM 1670 N N . SER A 1 220 ? -5.342 -0.862 -3.815 1.00 25.61 219 SER A N 1
ATOM 1671 C CA . SER A 1 220 ? -5.858 -0.128 -2.673 1.00 27.95 219 SER A CA 1
ATOM 1672 C C . SER A 1 220 ? -6.375 -1.078 -1.586 1.00 31.89 219 SER A C 1
ATOM 1673 O O . SER A 1 220 ? -6.637 -2.258 -1.859 1.00 30.75 219 SER A O 1
ATOM 1676 N N . ALA A 1 221 ? -6.515 -0.558 -0.362 1.00 31.58 220 ALA A N 1
ATOM 1677 C CA . ALA A 1 221 ? -6.958 -1.339 0.800 1.00 33.99 220 ALA A CA 1
ATOM 1678 C C . ALA A 1 221 ? -8.359 -1.919 0.738 1.00 41.67 220 ALA A C 1
ATOM 1679 O O . ALA A 1 221 ? -8.726 -2.755 1.571 1.00 43.99 220 ALA A O 1
ATOM 1681 N N . ASP A 1 222 ? -9.159 -1.439 -0.207 1.00 48.21 221 ASP A N 1
ATOM 1682 C CA . ASP A 1 222 ? -10.513 -1.942 -0.344 1.00 47.79 221 ASP A CA 1
ATOM 1683 C C . ASP A 1 222 ? -10.877 -2.314 -1.766 1.00 40.94 221 ASP A C 1
ATOM 1684 O O . ASP A 1 222 ? -12.010 -2.130 -2.203 1.00 41.55 221 ASP A O 1
ATOM 1689 N N . ALA A 1 223 ? -9.895 -2.827 -2.491 1.00 38.65 222 ALA A N 1
ATOM 1690 C CA . ALA A 1 223 ? -10.110 -3.253 -3.861 1.00 40.09 222 ALA A CA 1
ATOM 1691 C C . ALA A 1 223 ? -10.779 -4.623 -3.815 1.00 41.73 222 ALA A C 1
ATOM 1692 O O . ALA A 1 223 ? -10.760 -5.299 -2.786 1.00 45.20 222 ALA A O 1
ATOM 1694 N N . ASN A 1 224 ? -11.422 -5.012 -4.906 1.00 44.32 223 ASN A N 1
ATOM 1695 C CA . ASN A 1 224 ? -12.043 -6.326 -4.967 1.00 41.06 223 ASN A CA 1
ATOM 1696 C C . ASN A 1 224 ? -10.924 -7.315 -5.097 1.00 38.57 223 ASN A C 1
ATOM 1697 O O . ASN A 1 224 ? -9.960 -7.086 -5.834 1.00 39.81 223 ASN A O 1
ATOM 1702 N N . THR A 1 225 ? -11.029 -8.404 -4.362 1.00 37.25 224 THR A N 1
ATOM 1703 C CA . THR A 1 225 ? -9.993 -9.410 -4.417 1.00 33.80 224 THR A CA 1
ATOM 1704 C C . THR A 1 225 ? -10.593 -10.738 -4.837 1.00 31.83 224 THR A C 1
ATOM 1705 O O . THR A 1 225 ? -11.814 -10.873 -4.940 1.00 26.12 224 THR A O 1
ATOM 1709 N N . LYS A 1 226 ? -9.713 -11.663 -5.195 1.00 33.21 225 LYS A N 1
ATOM 1710 C CA . LYS A 1 226 ? -10.074 -13.018 -5.582 1.00 34.42 225 LYS A CA 1
ATOM 1711 C C . LYS A 1 226 ? -8.770 -13.787 -5.701 1.00 33.47 225 LYS A C 1
ATOM 1712 O O . LYS A 1 226 ? -7.708 -13.195 -5.873 1.00 35.51 225 LYS A O 1
ATOM 1718 N N . THR A 1 227 ? -8.824 -15.093 -5.507 1.00 31.97 226 THR A N 1
ATOM 1719 C CA . THR A 1 227 ? -7.608 -15.883 -5.557 1.00 26.42 226 THR A CA 1
ATOM 1720 C C . THR A 1 227 ? -7.522 -16.610 -6.890 1.00 25.61 226 THR A C 1
ATOM 1721 O O . THR A 1 227 ? -8.546 -17.054 -7.419 1.00 24.64 226 THR A O 1
ATOM 1725 N N . VAL A 1 228 ? -6.325 -16.620 -7.479 1.00 20.35 227 VAL A N 1
ATOM 1726 C CA . VAL A 1 228 ? -6.085 -17.311 -8.733 1.00 22.80 227 VAL A CA 1
ATOM 1727 C C . VAL A 1 228 ? -4.757 -18.026 -8.632 1.00 24.70 227 VAL A C 1
ATOM 1728 O O . VAL A 1 228 ? -3.906 -17.636 -7.834 1.00 29.76 227 VAL A O 1
ATOM 1732 N N . THR A 1 229 ? -4.603 -19.107 -9.391 1.00 20.34 228 THR A N 1
ATOM 1733 C CA . THR A 1 229 ? -3.354 -19.859 -9.384 1.00 24.24 228 THR A CA 1
ATOM 1734 C C . THR A 1 229 ? -2.563 -19.298 -10.533 1.00 21.91 228 THR A C 1
ATOM 1735 O O . THR A 1 229 ? -3.101 -18.543 -11.340 1.00 22.76 228 THR A O 1
ATOM 1739 N N . ASP A 1 230 ? -1.302 -19.692 -10.633 1.00 22.07 229 ASP A N 1
ATOM 1740 C CA . ASP A 1 230 ? -0.478 -19.224 -11.728 1.00 26.43 229 ASP A CA 1
ATOM 1741 C C . ASP A 1 230 ? -1.013 -19.787 -13.048 1.00 26.28 229 ASP A C 1
ATOM 1742 O O . ASP A 1 230 ? -1.063 -19.074 -14.056 1.00 24.34 229 ASP A O 1
ATOM 1747 N N . LYS A 1 231 ? -1.525 -21.020 -12.985 1.00 29.57 230 LYS A N 1
ATOM 1748 C CA . LYS A 1 231 ? -2.078 -21.711 -14.146 1.00 33.93 230 LYS A CA 1
ATOM 1749 C C . LYS A 1 231 ? -3.260 -20.916 -14.695 1.00 34.23 230 LYS A C 1
ATOM 1750 O O . LYS A 1 231 ? -3.331 -20.641 -15.904 1.00 27.06 230 LYS A O 1
ATOM 1756 N N . GLU A 1 232 ? -4.192 -20.582 -13.798 1.00 32.28 231 GLU A N 1
ATOM 1757 C CA . GLU A 1 232 ? -5.380 -19.801 -14.141 1.00 37.73 231 GLU A CA 1
ATOM 1758 C C . GLU A 1 232 ? -4.911 -18.482 -14.729 1.00 39.72 231 GLU A C 1
ATOM 1759 O O . GLU A 1 232 ? -5.386 -18.058 -15.793 1.00 42.14 231 GLU A O 1
ATOM 1765 N N . GLY A 1 233 ? -3.985 -17.843 -14.012 1.00 34.72 232 GLY A N 1
ATOM 1766 C CA . GLY A 1 233 ? -3.432 -16.582 -14.448 1.00 32.54 232 GLY A CA 1
ATOM 1767 C C . GLY A 1 233 ? -4.197 -15.376 -13.940 1.00 31.25 232 GLY A C 1
ATOM 1768 O O . GLY A 1 233 ? -5.298 -15.493 -13.397 1.00 34.46 232 GLY A O 1
ATOM 1769 N N . ILE A 1 234 ? -3.612 -14.206 -14.161 1.00 24.88 233 ILE A N 1
ATOM 1770 C CA . ILE A 1 234 ? -4.179 -12.940 -13.731 1.00 30.61 233 ILE A CA 1
ATOM 1771 C C . ILE A 1 234 ? -4.832 -12.211 -14.912 1.00 28.59 233 ILE A C 1
ATOM 1772 O O . ILE A 1 234 ? -4.216 -12.014 -15.964 1.00 29.00 233 ILE A O 1
ATOM 1777 N N . PRO A 1 235 ? -6.102 -11.800 -14.748 1.00 30.44 234 PRO A N 1
ATOM 1778 C CA . PRO A 1 235 ? -6.788 -11.100 -15.835 1.00 31.09 234 PRO A CA 1
ATOM 1779 C C . PRO A 1 235 ? -6.448 -9.593 -15.929 1.00 32.69 234 PRO A C 1
ATOM 1780 O O . PRO A 1 235 ? -5.808 -9.024 -15.040 1.00 30.57 234 PRO A O 1
ATOM 1784 N N . ALA A 1 236 ? -6.830 -8.973 -17.043 1.00 34.97 235 ALA A N 1
ATOM 1785 C CA . ALA A 1 236 ? -6.589 -7.552 -17.258 1.00 30.48 235 ALA A CA 1
ATOM 1786 C C . ALA A 1 236 ? -7.377 -6.809 -16.200 1.00 27.93 235 ALA A C 1
ATOM 1787 O O . ALA A 1 236 ? -8.513 -7.172 -15.909 1.00 31.01 235 ALA A O 1
ATOM 1789 N N . GLY A 1 237 ? -6.760 -5.809 -15.590 1.00 25.89 236 GLY A N 1
ATOM 1790 C CA . GLY A 1 237 ? -7.445 -5.042 -14.565 1.00 22.13 236 GLY A CA 1
ATOM 1791 C C . GLY A 1 237 ? -7.113 -5.507 -13.169 1.00 21.29 236 GLY A C 1
ATOM 1792 O O . GLY A 1 237 ? -7.524 -4.912 -12.187 1.00 31.34 236 GLY A O 1
ATOM 1793 N N . TRP A 1 238 ? -6.319 -6.552 -13.062 1.00 23.15 237 TRP A N 1
ATOM 1794 C CA . TRP A 1 238 ? -5.989 -7.079 -11.753 1.00 18.04 237 TRP A CA 1
ATOM 1795 C C . TRP A 1 238 ? -4.489 -7.228 -11.628 1.00 18.52 237 TRP A C 1
ATOM 1796 O O . TRP A 1 238 ? -3.762 -7.201 -12.617 1.00 17.50 237 TRP A O 1
ATOM 1807 N N . GLN A 1 239 ? -4.029 -7.423 -10.406 1.00 20.21 238 GLN A N 1
ATOM 1808 C CA . GLN A 1 239 ? -2.619 -7.608 -10.151 1.00 23.83 238 GLN A CA 1
ATOM 1809 C C . GLN A 1 239 ? -2.494 -8.382 -8.846 1.00 25.49 238 GLN A C 1
ATOM 1810 O O . GLN A 1 239 ? -3.393 -8.320 -7.997 1.00 29.84 238 GLN A O 1
ATOM 1816 N N . GLY A 1 240 ? -1.415 -9.148 -8.710 1.00 22.56 239 GLY A N 1
ATOM 1817 C CA . GLY A 1 240 ? -1.205 -9.907 -7.492 1.00 25.06 239 GLY A CA 1
ATOM 1818 C C . GLY A 1 240 ? -0.662 -8.964 -6.441 1.00 22.10 239 GLY A C 1
ATOM 1819 O O . GLY A 1 240 ? 0.190 -8.127 -6.761 1.00 23.06 239 GLY A O 1
ATOM 1820 N N . LEU A 1 241 ? -1.195 -9.047 -5.223 1.00 17.29 240 LEU A N 1
ATOM 1821 C CA . LEU A 1 241 ? -0.750 -8.191 -4.130 1.00 21.58 240 LEU A CA 1
ATOM 1822 C C . LEU A 1 241 ? -0.407 -9.011 -2.879 1.00 26.82 240 LEU A C 1
ATOM 1823 O O . LEU A 1 241 ? -0.005 -8.458 -1.844 1.00 34.21 240 LEU A O 1
ATOM 1828 N N . ASP A 1 242 ? -0.602 -10.323 -2.960 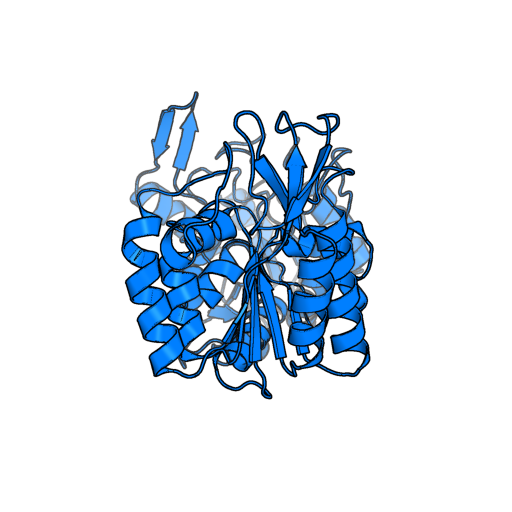1.00 28.55 241 ASP A N 1
ATOM 1829 C CA . ASP A 1 242 ? -0.255 -11.223 -1.860 1.00 26.53 241 ASP A CA 1
ATOM 1830 C C . ASP A 1 242 ? -0.202 -12.658 -2.330 1.00 31.07 241 ASP A C 1
ATOM 1831 O O . ASP A 1 242 ? -0.720 -13.015 -3.402 1.00 27.73 241 ASP A O 1
ATOM 1836 N N . ASN A 1 243 ? 0.502 -13.433 -1.512 1.00 30.74 242 ASN A N 1
ATOM 1837 C CA . ASN A 1 243 ? 0.693 -14.865 -1.617 1.00 22.93 242 ASN A CA 1
ATOM 1838 C C . ASN A 1 243 ? -0.652 -15.525 -1.662 1.00 19.88 242 ASN A C 1
ATOM 1839 O O . ASN A 1 243 ? -1.594 -15.044 -1.052 1.00 20.10 242 ASN A O 1
ATOM 1844 N N . GLY A 1 244 ? -0.724 -16.657 -2.336 1.00 23.21 243 GLY A N 1
ATOM 1845 C CA . GLY A 1 244 ? -1.966 -17.399 -2.371 1.00 22.54 243 GLY A CA 1
ATOM 1846 C C . GLY A 1 244 ? -1.859 -18.503 -1.336 1.00 19.56 243 GLY A C 1
ATOM 1847 O O . GLY A 1 244 ? -0.763 -18.791 -0.849 1.00 16.97 243 GLY A O 1
ATOM 1848 N N . PRO A 1 245 ? -2.972 -19.170 -0.996 1.00 22.95 244 PRO A N 1
ATOM 1849 C CA . PRO A 1 245 ? -2.995 -20.259 -0.003 1.00 23.35 244 PRO A CA 1
ATOM 1850 C C . PRO A 1 245 ? -2.026 -21.431 -0.193 1.00 20.65 244 PRO A C 1
ATOM 1851 O O . PRO A 1 245 ? -1.635 -22.057 0.790 1.00 22.98 244 PRO A O 1
ATOM 1855 N N . GLU A 1 246 ? -1.668 -21.737 -1.444 1.00 19.59 245 GLU A N 1
ATOM 1856 C CA . GLU A 1 246 ? -0.737 -22.821 -1.756 1.00 18.82 245 GLU A CA 1
ATOM 1857 C C . GLU A 1 246 ? 0.723 -22.360 -1.738 1.00 18.35 245 GLU A C 1
ATOM 1858 O O . GLU A 1 246 ? 1.626 -23.124 -1.387 1.00 18.82 245 GLU A O 1
ATOM 1864 N N . SER A 1 247 ? 0.961 -21.109 -2.118 1.00 20.33 246 SER A N 1
ATOM 1865 C CA . SER A 1 247 ? 2.320 -20.573 -2.093 1.00 18.18 246 SER A CA 1
ATOM 1866 C C . SER A 1 247 ? 2.757 -20.565 -0.643 1.00 9.12 246 SER A C 1
ATOM 1867 O O . SER A 1 247 ? 3.924 -20.747 -0.354 1.00 16.55 246 SER A O 1
ATOM 1870 N N . ARG A 1 248 ? 1.818 -20.362 0.275 1.00 12.37 247 ARG A N 1
ATOM 1871 C CA . ARG A 1 248 ? 2.165 -20.355 1.696 1.00 18.78 247 ARG A CA 1
ATOM 1872 C C . ARG A 1 248 ? 2.657 -21.718 2.203 1.00 20.39 247 ARG A C 1
ATOM 1873 O O . ARG A 1 248 ? 3.646 -21.778 2.944 1.00 22.34 247 ARG A O 1
ATOM 1881 N N . LYS A 1 249 ? 1.987 -22.803 1.800 1.00 22.87 248 LYS A N 1
ATOM 1882 C CA . LYS A 1 249 ? 2.384 -24.169 2.203 1.00 21.49 248 LYS A CA 1
ATOM 1883 C C . LYS A 1 249 ? 3.740 -24.468 1.581 1.00 16.68 248 LYS A C 1
ATOM 1884 O O . LYS A 1 249 ? 4.561 -25.196 2.146 1.00 20.17 248 LYS A O 1
ATOM 1890 N N . LEU A 1 250 ? 3.931 -23.961 0.371 1.00 15.01 249 LEU A N 1
ATOM 1891 C CA . LEU A 1 250 ? 5.187 -24.137 -0.349 1.00 19.58 249 LEU A CA 1
ATOM 1892 C C . LEU A 1 250 ? 6.346 -23.393 0.318 1.00 20.15 249 LEU A C 1
ATOM 1893 O O . LEU A 1 250 ? 7.438 -23.947 0.411 1.00 27.90 249 LEU A O 1
ATOM 1898 N N . PHE A 1 251 ? 6.117 -22.147 0.760 1.00 18.40 250 PHE A N 1
ATOM 1899 C CA . PHE A 1 251 ? 7.133 -21.330 1.457 1.00 15.12 250 PHE A CA 1
ATOM 1900 C C . PHE A 1 251 ? 7.357 -21.926 2.861 1.00 10.01 250 PHE A C 1
ATOM 1901 O O . PHE A 1 251 ? 8.492 -21.959 3.378 1.00 10.04 250 PHE A O 1
ATOM 1909 N N . ALA A 1 252 ? 6.256 -22.310 3.503 1.00 4.65 251 ALA A N 1
ATOM 1910 C CA . ALA A 1 252 ? 6.284 -22.912 4.837 1.00 5.71 251 ALA A CA 1
ATOM 1911 C C . ALA A 1 252 ? 7.139 -24.195 4.855 1.00 10.09 251 ALA A C 1
ATOM 1912 O O . ALA A 1 252 ? 7.959 -24.388 5.753 1.00 17.66 251 ALA A O 1
ATOM 1914 N N . ALA A 1 253 ? 7.017 -25.011 3.809 1.00 14.22 252 ALA A N 1
ATOM 1915 C CA . ALA A 1 253 ? 7.792 -26.250 3.646 1.00 11.91 252 ALA A CA 1
ATOM 1916 C C . ALA A 1 253 ? 9.288 -25.956 3.508 1.00 13.20 252 ALA A C 1
ATOM 1917 O O . ALA A 1 253 ? 10.135 -26.627 4.077 1.00 23.61 252 ALA A O 1
ATOM 1919 N N . THR A 1 254 ? 9.604 -24.959 2.702 1.00 19.83 253 THR A N 1
ATOM 1920 C CA . THR A 1 254 ? 10.979 -24.529 2.468 1.00 13.18 253 THR A CA 1
ATOM 1921 C C . THR A 1 254 ? 11.563 -23.950 3.754 1.00 14.21 253 THR A C 1
ATOM 1922 O O . THR A 1 254 ? 12.700 -24.233 4.099 1.00 23.99 253 THR A O 1
ATOM 1926 N N . VAL A 1 255 ? 10.765 -23.169 4.479 1.00 16.28 254 VAL A N 1
ATOM 1927 C CA . VAL A 1 255 ? 11.190 -22.556 5.740 1.00 12.62 254 VAL A CA 1
ATOM 1928 C C . VAL A 1 255 ? 11.480 -23.644 6.750 1.00 14.47 254 VAL A C 1
ATOM 1929 O O . VAL A 1 255 ? 12.428 -23.545 7.537 1.00 15.08 254 VAL A O 1
ATOM 1933 N N . ALA A 1 256 ? 10.636 -24.671 6.738 1.00 12.65 255 ALA A N 1
ATOM 1934 C CA . ALA A 1 256 ? 10.768 -25.773 7.662 1.00 9.53 255 ALA A CA 1
ATOM 1935 C C . ALA A 1 256 ? 12.091 -26.471 7.459 1.00 12.85 255 ALA A C 1
ATOM 1936 O O . ALA A 1 256 ? 12.728 -26.894 8.416 1.00 13.91 255 ALA A O 1
ATOM 1938 N N . LYS A 1 257 ? 12.545 -26.519 6.214 1.00 16.41 256 LYS A N 1
ATOM 1939 C CA . LYS A 1 257 ? 13.807 -27.180 5.898 1.00 17.25 256 LYS A CA 1
ATOM 1940 C C . LYS A 1 257 ? 15.057 -26.458 6.314 1.00 15.88 256 LYS A C 1
ATOM 1941 O O . LYS A 1 257 ? 16.109 -27.069 6.436 1.00 22.66 256 LYS A O 1
ATOM 1947 N N . ALA A 1 258 ? 14.953 -25.172 6.603 1.00 16.65 257 ALA A N 1
ATOM 1948 C CA . ALA A 1 258 ? 16.150 -24.415 6.932 1.00 11.92 257 ALA A CA 1
ATOM 1949 C C . ALA A 1 258 ? 16.699 -24.412 8.348 1.00 4.61 257 ALA A C 1
ATOM 1950 O O . ALA A 1 258 ? 15.974 -24.568 9.322 1.00 7.83 257 ALA A O 1
ATOM 1952 N N . LYS A 1 259 ? 18.005 -24.222 8.438 1.00 9.43 258 LYS A N 1
ATOM 1953 C CA . LYS A 1 259 ? 18.680 -24.136 9.710 1.00 20.33 258 LYS A CA 1
ATOM 1954 C C . LYS A 1 259 ? 19.148 -22.698 9.970 1.00 20.27 258 LYS A C 1
ATOM 1955 O O . LYS A 1 259 ? 19.291 -22.283 11.126 1.00 24.87 258 LYS A O 1
ATOM 1961 N N . THR A 1 260 ? 19.351 -21.940 8.895 1.00 18.75 259 THR A N 1
ATOM 1962 C CA . THR A 1 260 ? 19.705 -20.517 8.968 1.00 17.79 259 THR A CA 1
ATOM 1963 C C . THR A 1 260 ? 18.796 -19.823 7.960 1.00 15.39 259 THR A C 1
ATOM 1964 O O . THR A 1 260 ? 18.685 -20.291 6.828 1.00 16.95 259 THR A O 1
ATOM 1968 N N . ILE A 1 261 ? 18.124 -18.746 8.367 1.00 15.67 260 ILE A N 1
ATOM 1969 C CA . ILE A 1 261 ? 17.201 -18.008 7.484 1.00 11.21 260 ILE A CA 1
ATOM 1970 C C . ILE A 1 261 ? 17.502 -16.519 7.507 1.00 17.79 260 ILE A C 1
ATOM 1971 O O . ILE A 1 261 ? 17.768 -15.966 8.572 1.00 22.23 260 ILE A O 1
ATOM 1976 N N . VAL A 1 262 ? 17.492 -15.880 6.342 1.00 17.33 261 VAL A N 1
ATOM 1977 C CA . VAL A 1 262 ? 17.691 -14.436 6.246 1.00 13.78 261 VAL A CA 1
ATOM 1978 C C . VAL A 1 262 ? 16.471 -13.934 5.500 1.00 11.67 261 VAL A C 1
ATOM 1979 O O . VAL A 1 262 ? 16.267 -14.269 4.339 1.00 13.77 261 VAL A O 1
ATOM 1983 N N . TRP A 1 263 ? 15.597 -13.218 6.191 1.00 14.47 262 TRP A N 1
ATOM 1984 C CA . TRP A 1 263 ? 14.384 -12.715 5.549 1.00 11.17 262 TRP A CA 1
ATOM 1985 C C . TRP A 1 263 ? 14.539 -11.227 5.161 1.00 13.28 262 TRP A C 1
ATOM 1986 O O . TRP A 1 263 ? 14.737 -10.361 6.015 1.00 12.05 262 TRP A O 1
ATOM 1997 N N . ASN A 1 264 ? 14.361 -10.927 3.886 1.00 13.95 263 ASN A N 1
ATOM 1998 C CA . ASN A 1 264 ? 14.544 -9.568 3.385 1.00 19.25 263 ASN A CA 1
ATOM 1999 C C . ASN A 1 264 ? 13.461 -9.194 2.382 1.00 21.68 263 ASN A C 1
ATOM 2000 O O . ASN A 1 264 ? 13.675 -9.240 1.161 1.00 26.05 263 ASN A O 1
ATOM 2005 N N . GLY A 1 265 ? 12.294 -8.836 2.904 1.00 20.98 264 GLY A N 1
ATOM 2006 C CA . GLY A 1 265 ? 11.182 -8.443 2.052 1.00 19.52 264 GLY A CA 1
ATOM 2007 C C . GLY A 1 265 ? 9.968 -9.317 2.257 1.00 11.87 264 GLY A C 1
ATOM 2008 O O . GLY A 1 265 ? 10.076 -10.525 2.156 1.00 19.12 264 GLY A O 1
ATOM 2009 N N . PRO A 1 266 ? 8.807 -8.745 2.597 1.00 11.88 265 PRO A N 1
ATOM 2010 C CA . PRO A 1 266 ? 7.593 -9.530 2.803 1.00 10.28 265 PRO A CA 1
ATOM 2011 C C . PRO A 1 266 ? 7.038 -10.055 1.474 1.00 14.96 265 PRO A C 1
ATOM 2012 O O . PRO A 1 266 ? 7.233 -9.443 0.404 1.00 17.69 265 PRO A O 1
ATOM 2016 N N . PRO A 1 267 ? 6.345 -11.206 1.515 1.00 13.93 266 PRO A N 1
ATOM 2017 C CA . PRO A 1 267 ? 5.736 -11.872 0.351 1.00 12.11 266 PRO A CA 1
ATOM 2018 C C . PRO A 1 267 ? 4.624 -11.091 -0.363 1.00 9.85 266 PRO A C 1
ATOM 2019 O O . PRO A 1 267 ? 4.281 -11.390 -1.504 1.00 10.72 266 PRO A O 1
ATOM 2023 N N . GLY A 1 268 ? 4.038 -10.115 0.320 1.00 10.88 267 GLY A N 1
ATOM 2024 C CA . GLY A 1 268 ? 2.976 -9.324 -0.270 1.00 8.35 267 GLY A CA 1
ATOM 2025 C C . GLY A 1 268 ? 2.822 -7.997 0.445 1.00 12.86 267 GLY A C 1
ATOM 2026 O O . GLY A 1 268 ? 3.594 -7.665 1.363 1.00 6.15 267 GLY A O 1
ATOM 2027 N N . VAL A 1 269 ? 1.769 -7.266 0.101 1.00 13.43 268 VAL A N 1
ATOM 2028 C CA . VAL A 1 269 ? 1.555 -5.951 0.692 1.00 9.26 268 VAL A CA 1
ATOM 2029 C C . VAL A 1 269 ? 0.925 -6.030 2.074 1.00 8.41 268 VAL A C 1
ATOM 2030 O O . VAL A 1 269 ? -0.244 -5.690 2.238 1.00 11.38 268 VAL A O 1
ATOM 2034 N N . PHE A 1 270 ? 1.723 -6.397 3.077 1.00 10.93 269 PHE A N 1
ATOM 2035 C CA . PHE A 1 270 ? 1.231 -6.541 4.456 1.00 14.30 269 PHE A CA 1
ATOM 2036 C C . PHE A 1 270 ? 0.654 -5.290 5.069 1.00 21.65 269 PHE A C 1
ATOM 2037 O O . PHE A 1 270 ? -0.090 -5.379 6.044 1.00 28.25 269 PHE A O 1
ATOM 2045 N N . GLU A 1 271 ? 1.012 -4.129 4.518 1.00 27.08 270 GLU A N 1
ATOM 2046 C CA . GLU A 1 271 ? 0.505 -2.837 5.003 1.00 25.94 270 GLU A CA 1
ATOM 2047 C C . GLU A 1 271 ? -1.005 -2.772 4.798 1.00 27.91 270 GLU A C 1
ATOM 2048 O O . GLU A 1 271 ? -1.710 -2.035 5.495 1.00 31.02 270 GLU A O 1
ATOM 2054 N N . PHE A 1 272 ? -1.477 -3.511 3.796 1.00 26.27 271 PHE A N 1
ATOM 2055 C CA . PHE A 1 272 ? -2.889 -3.603 3.498 1.00 24.69 271 PHE A CA 1
ATOM 2056 C C . PHE A 1 272 ? -3.444 -4.842 4.184 1.00 26.31 271 PHE A C 1
ATOM 2057 O O . PHE A 1 272 ? -2.994 -5.968 3.992 1.00 21.66 271 PHE A O 1
ATOM 2065 N N . GLU A 1 273 ? -4.393 -4.581 5.055 1.00 31.75 272 GLU A N 1
ATOM 2066 C CA . GLU A 1 273 ? -5.097 -5.587 5.827 1.00 34.21 272 GLU A CA 1
ATOM 2067 C C . GLU A 1 273 ? -5.479 -6.813 4.956 1.00 32.84 272 GLU A C 1
ATOM 2068 O O . GLU A 1 273 ? -5.350 -7.958 5.392 1.00 31.71 272 GLU A O 1
ATOM 2074 N N . LYS A 1 274 ? -5.906 -6.549 3.720 1.00 26.69 273 LYS A N 1
ATOM 2075 C CA . LYS A 1 274 ? -6.321 -7.580 2.760 1.00 21.52 273 LYS A CA 1
ATOM 2076 C C . LYS A 1 274 ? -5.205 -8.388 2.128 1.00 21.21 273 LYS A C 1
ATOM 2077 O O . LYS A 1 274 ? -5.428 -9.494 1.626 1.00 21.85 273 LYS A O 1
ATOM 2083 N N . PHE A 1 275 ? -4.027 -7.785 2.062 1.00 20.92 274 PHE A N 1
ATOM 2084 C CA . PHE A 1 275 ? -2.889 -8.396 1.424 1.00 13.30 274 PHE A CA 1
ATOM 2085 C C . PHE A 1 275 ? -1.795 -8.700 2.418 1.00 10.95 274 PHE A C 1
ATOM 2086 O O . PHE A 1 275 ? -0.641 -8.867 2.066 1.00 12.70 274 PHE A O 1
ATOM 2094 N N . ALA A 1 276 ? -2.181 -8.867 3.672 1.00 14.08 275 ALA A N 1
ATOM 2095 C CA . ALA A 1 276 ? -1.202 -9.180 4.698 1.00 20.01 275 ALA A CA 1
ATOM 2096 C C . ALA A 1 276 ? -1.133 -10.664 5.139 1.00 21.24 275 ALA A C 1
ATOM 2097 O O . ALA A 1 276 ? -0.240 -11.017 5.913 1.00 27.58 275 ALA A O 1
ATOM 2099 N N . ALA A 1 277 ? -2.012 -11.529 4.606 1.00 20.95 276 ALA A N 1
ATOM 2100 C CA . ALA A 1 277 ? -2.059 -12.969 4.967 1.00 16.85 276 ALA A CA 1
ATOM 2101 C C . ALA A 1 277 ? -0.810 -13.808 4.713 1.00 13.80 276 ALA A C 1
ATOM 2102 O O . ALA A 1 277 ? -0.383 -14.584 5.573 1.00 17.51 276 ALA A O 1
ATOM 2104 N N . GLY A 1 278 ? -0.239 -13.669 3.525 1.00 10.74 277 GLY A N 1
ATOM 2105 C CA . GLY A 1 278 ? 0.950 -14.413 3.182 1.00 11.72 277 GLY A CA 1
ATOM 2106 C C . GLY A 1 278 ? 2.119 -14.008 4.037 1.00 13.52 277 GLY A C 1
ATOM 2107 O O . GLY A 1 278 ? 3.012 -14.806 4.273 1.00 13.73 277 GLY A O 1
ATOM 2108 N N . THR A 1 279 ? 2.117 -12.757 4.495 1.00 21.24 278 THR A N 1
ATOM 2109 C CA . THR A 1 279 ? 3.190 -12.226 5.346 1.00 15.56 278 THR A CA 1
ATOM 2110 C C . THR A 1 279 ? 3.079 -12.685 6.804 1.00 13.49 278 THR A C 1
ATOM 2111 O O . THR A 1 279 ? 4.086 -13.007 7.440 1.00 14.82 278 THR A O 1
ATOM 2115 N N . LYS A 1 280 ? 1.871 -12.648 7.350 1.00 10.78 279 LYS A N 1
ATOM 2116 C CA . LYS A 1 280 ? 1.657 -13.074 8.721 1.00 16.55 279 LYS A CA 1
ATOM 2117 C C . LYS A 1 280 ? 1.933 -14.577 8.730 1.00 14.80 279 LYS A C 1
ATOM 2118 O O . LYS A 1 280 ? 2.531 -15.091 9.658 1.00 14.24 279 LYS A O 1
ATOM 2124 N N . ALA A 1 281 ? 1.545 -15.251 7.648 1.00 19.96 280 ALA A N 1
ATOM 2125 C CA . ALA A 1 281 ? 1.779 -16.686 7.473 1.00 17.45 280 ALA A CA 1
ATOM 2126 C C . ALA A 1 281 ? 3.277 -16.978 7.465 1.00 21.17 280 ALA A C 1
ATOM 2127 O O . ALA A 1 281 ? 3.761 -17.750 8.297 1.00 21.35 280 ALA A O 1
ATOM 2129 N N . LEU A 1 282 ? 4.009 -16.332 6.550 1.00 17.75 281 LEU A N 1
ATOM 2130 C CA . LEU A 1 282 ? 5.455 -16.513 6.435 1.00 16.74 281 LEU A CA 1
ATOM 2131 C C . LEU A 1 282 ? 6.158 -16.217 7.756 1.00 16.84 281 LEU A C 1
ATOM 2132 O O . LEU A 1 282 ? 6.989 -17.009 8.226 1.00 18.94 281 LEU A O 1
ATOM 2137 N N . LEU A 1 283 ? 5.767 -15.101 8.368 1.00 16.04 282 LEU A N 1
ATOM 2138 C CA . LEU A 1 283 ? 6.283 -14.630 9.665 1.00 17.07 282 LEU A CA 1
ATOM 2139 C C . LEU A 1 283 ? 6.000 -15.671 10.771 1.00 17.96 282 LEU A C 1
ATOM 2140 O O . LEU A 1 283 ? 6.816 -15.849 11.697 1.00 14.52 282 LEU A O 1
ATOM 2145 N N . ASP A 1 284 ? 4.839 -16.330 10.695 1.00 16.94 283 ASP A N 1
ATOM 2146 C CA . ASP A 1 284 ? 4.491 -17.405 11.645 1.00 19.40 283 ASP A CA 1
ATOM 2147 C C . ASP A 1 284 ? 5.440 -18.604 11.475 1.00 13.18 283 ASP A C 1
ATOM 2148 O O . ASP A 1 284 ? 5.781 -19.280 12.437 1.00 15.85 283 ASP A O 1
ATOM 2153 N N . GLU A 1 285 ? 5.891 -18.820 10.249 1.00 11.41 284 GLU A N 1
ATOM 2154 C CA . GLU A 1 285 ? 6.766 -19.922 9.932 1.00 14.38 284 GLU A CA 1
ATOM 2155 C C . GLU A 1 285 ? 8.128 -19.657 10.463 1.00 13.09 284 GLU A C 1
ATOM 2156 O O . GLU A 1 285 ? 8.794 -20.535 11.013 1.00 18.36 284 GLU A O 1
ATOM 2162 N N . VAL A 1 286 ? 8.567 -18.440 10.220 1.00 13.84 285 VAL A N 1
ATOM 2163 C CA . VAL A 1 286 ? 9.875 -17.992 10.635 1.00 11.96 285 VAL A CA 1
ATOM 2164 C C . VAL A 1 286 ? 10.026 -18.063 12.154 1.00 13.53 285 VAL A C 1
ATOM 2165 O O . VAL A 1 286 ? 11.096 -18.401 12.650 1.00 19.69 285 VAL A O 1
ATOM 2169 N N . VAL A 1 287 ? 8.962 -17.769 12.899 1.00 12.95 286 VAL A N 1
ATOM 2170 C CA . VAL A 1 287 ? 9.042 -17.840 14.359 1.00 11.69 286 VAL A CA 1
ATOM 2171 C C . VAL A 1 287 ? 9.187 -19.289 14.837 1.00 11.47 286 VAL A C 1
ATOM 2172 O O . VAL A 1 287 ? 10.046 -19.591 15.675 1.00 14.47 286 VAL A O 1
ATOM 2176 N N . LYS A 1 288 ? 8.358 -20.184 14.300 1.00 13.10 287 LYS A N 1
ATOM 2177 C CA . LYS A 1 288 ? 8.426 -21.621 14.643 1.00 16.17 287 LYS A CA 1
ATOM 2178 C C . LYS A 1 288 ? 9.858 -22.144 14.467 1.00 17.20 287 LYS A C 1
ATOM 2179 O O . LYS A 1 288 ? 10.363 -22.912 15.287 1.00 19.78 287 LYS A O 1
ATOM 2185 N N . SER A 1 289 ? 10.480 -21.755 13.357 1.00 14.80 288 SER A N 1
ATOM 2186 C CA . SER A 1 289 ? 11.849 -22.135 13.056 1.00 12.66 288 SER A CA 1
ATOM 2187 C C . SER A 1 289 ? 12.832 -21.719 14.142 1.00 15.36 288 SER A C 1
ATOM 2188 O O . SER A 1 289 ? 13.656 -22.531 14.557 1.00 25.28 288 SER A O 1
ATOM 2191 N N . SER A 1 290 ? 12.798 -20.460 14.588 1.00 21.08 289 SER A N 1
ATOM 2192 C CA . SER A 1 290 ? 13.737 -20.043 15.642 1.00 24.02 289 SER A CA 1
ATOM 2193 C C . SER A 1 290 ? 13.311 -20.666 16.974 1.00 21.29 289 SER A C 1
ATOM 2194 O O . SER A 1 290 ? 14.144 -20.876 17.857 1.00 22.14 289 SER A O 1
ATOM 2197 N N . ALA A 1 291 ? 12.010 -20.933 17.109 1.00 19.58 290 ALA A N 1
ATOM 2198 C CA . ALA A 1 291 ? 11.465 -21.565 18.307 1.00 18.91 290 ALA A CA 1
ATOM 2199 C C . ALA A 1 291 ? 12.098 -22.950 18.384 1.00 20.56 290 ALA A C 1
ATOM 2200 O O . ALA A 1 291 ? 12.602 -23.334 19.426 1.00 26.20 290 ALA A O 1
ATOM 2202 N N . ALA A 1 292 ? 12.176 -23.635 17.242 1.00 19.80 291 ALA A N 1
ATOM 2203 C CA . ALA A 1 292 ? 12.796 -24.956 17.154 1.00 17.07 291 ALA A CA 1
ATOM 2204 C C . ALA A 1 292 ? 14.326 -24.833 17.259 1.00 17.08 291 ALA A C 1
ATOM 2205 O O . ALA A 1 292 ? 15.064 -25.787 16.987 1.00 25.30 291 ALA A O 1
ATOM 2207 N N . GLY A 1 293 ? 14.807 -23.627 17.558 1.00 17.67 292 GLY A N 1
ATOM 2208 C CA . GLY A 1 293 ? 16.233 -23.411 17.722 1.00 10.34 292 GLY A CA 1
ATOM 2209 C C . GLY A 1 293 ? 17.074 -22.951 16.565 1.00 9.77 292 GLY A C 1
ATOM 2210 O O . GLY A 1 293 ? 18.283 -22.795 16.719 1.00 18.18 292 GLY A O 1
ATOM 2211 N N . ASN A 1 294 ? 16.461 -22.715 15.412 1.00 15.26 293 ASN A N 1
ATOM 2212 C CA . ASN A 1 294 ? 17.205 -22.272 14.229 1.00 12.33 293 ASN A CA 1
ATOM 2213 C C . ASN A 1 294 ? 17.534 -20.793 14.216 1.00 14.66 293 ASN A C 1
ATOM 2214 O O . ASN A 1 294 ? 16.945 -19.989 14.957 1.00 16.11 293 ASN A O 1
ATOM 2219 N N . THR A 1 295 ? 18.425 -20.429 13.301 1.00 17.52 294 THR A N 1
ATOM 2220 C CA . THR A 1 295 ? 18.872 -19.052 13.162 1.00 16.68 294 THR A CA 1
ATOM 2221 C C . THR A 1 295 ? 18.058 -18.279 12.148 1.00 18.35 294 THR A C 1
ATOM 2222 O O . THR A 1 295 ? 18.143 -18.521 10.953 1.00 17.09 294 THR A O 1
ATOM 2226 N N . VAL A 1 296 ? 17.188 -17.417 12.660 1.00 20.44 295 VAL A N 1
ATOM 2227 C CA . VAL A 1 296 ? 16.355 -16.587 11.820 1.00 17.99 295 VAL A CA 1
ATOM 2228 C C . VAL A 1 296 ? 16.744 -15.109 12.014 1.00 24.08 295 VAL A C 1
ATOM 2229 O O . VAL A 1 296 ? 16.687 -14.546 13.122 1.00 21.08 295 VAL A O 1
ATOM 2233 N N . ILE A 1 297 ? 17.191 -14.506 10.922 1.00 20.89 296 ILE A N 1
ATOM 2234 C CA . ILE A 1 297 ? 17.615 -13.124 10.902 1.00 16.65 296 ILE A CA 1
ATOM 2235 C C . ILE A 1 297 ? 16.703 -12.384 9.948 1.00 16.20 296 ILE A C 1
ATOM 2236 O O . ILE A 1 297 ? 16.486 -12.817 8.795 1.00 19.04 296 ILE A O 1
ATOM 2241 N N . ILE A 1 298 ? 16.058 -11.347 10.464 1.00 21.70 297 ILE A N 1
ATOM 2242 C CA . ILE A 1 298 ? 15.169 -10.511 9.645 1.00 22.77 297 ILE A CA 1
ATOM 2243 C C . ILE A 1 298 ? 15.925 -9.251 9.299 1.00 20.90 297 ILE A C 1
ATOM 2244 O O . ILE A 1 298 ? 16.397 -8.534 10.181 1.00 23.30 297 ILE A O 1
ATOM 2249 N N . GLY A 1 299 ? 16.109 -9.022 8.013 1.00 25.71 298 GLY A N 1
ATOM 2250 C CA . GLY A 1 299 ? 16.846 -7.846 7.603 1.00 35.90 298 GLY A CA 1
ATOM 2251 C C . GLY A 1 299 ? 15.958 -6.638 7.407 1.00 35.90 298 GLY A C 1
ATOM 2252 O O . GLY A 1 299 ? 14.947 -6.459 8.099 1.00 37.02 298 GLY A O 1
ATOM 2253 N N . GLY A 1 300 ? 16.368 -5.805 6.461 1.00 39.35 299 GLY A N 1
ATOM 2254 C CA . GLY A 1 300 ? 15.621 -4.613 6.113 1.00 43.62 299 GLY A CA 1
ATOM 2255 C C . GLY A 1 300 ? 14.945 -3.871 7.239 1.00 39.55 299 GLY A C 1
ATOM 2256 O O . GLY A 1 300 ? 15.256 -4.043 8.408 1.00 42.70 299 GLY A O 1
ATOM 2257 N N . GLY A 1 301 ? 14.096 -2.940 6.847 1.00 37.63 300 GLY A N 1
ATOM 2258 C CA . GLY A 1 301 ? 13.348 -2.172 7.812 1.00 35.69 300 GLY A CA 1
ATOM 2259 C C . GLY A 1 301 ? 11.925 -2.607 7.581 1.00 32.74 300 GLY A C 1
ATOM 2260 O O . GLY A 1 301 ? 11.104 -2.589 8.490 1.00 35.01 300 GLY A O 1
ATOM 2261 N N . ASP A 1 302 ? 11.669 -3.042 6.350 1.00 29.02 301 ASP A N 1
ATOM 2262 C CA . ASP A 1 302 ? 10.365 -3.521 5.869 1.00 32.31 301 ASP A CA 1
ATOM 2263 C C . ASP A 1 302 ? 9.926 -4.763 6.633 1.00 29.01 301 ASP A C 1
ATOM 2264 O O . ASP A 1 302 ? 8.850 -4.826 7.222 1.00 28.25 301 ASP A O 1
ATOM 2269 N N . THR A 1 303 ? 10.780 -5.768 6.573 1.00 26.42 302 THR A N 1
ATOM 2270 C CA . THR A 1 303 ? 10.533 -7.021 7.233 1.00 23.94 302 THR A CA 1
ATOM 2271 C C . THR A 1 303 ? 10.558 -6.801 8.733 1.00 19.49 302 THR A C 1
ATOM 2272 O O . THR A 1 303 ? 9.753 -7.372 9.463 1.00 23.18 302 THR A O 1
ATOM 2276 N N . ALA A 1 304 ? 11.478 -5.962 9.192 1.00 20.04 303 ALA A N 1
ATOM 2277 C CA . ALA A 1 304 ? 11.577 -5.662 10.613 1.00 16.81 303 ALA A CA 1
ATOM 2278 C C . ALA A 1 304 ? 10.293 -5.006 11.111 1.00 16.35 303 ALA A C 1
ATOM 2279 O O . ALA A 1 304 ? 9.889 -5.205 12.252 1.00 22.29 303 ALA A O 1
ATOM 2281 N N . THR A 1 305 ? 9.634 -4.240 10.249 1.00 18.59 304 THR A N 1
ATOM 2282 C CA . THR A 1 305 ? 8.378 -3.596 10.625 1.00 23.02 304 THR A CA 1
ATOM 2283 C C . THR A 1 305 ? 7.321 -4.693 10.837 1.00 29.25 304 THR A C 1
ATOM 2284 O O . THR A 1 305 ? 6.442 -4.568 11.694 1.00 30.55 304 THR A O 1
ATOM 2288 N N . VAL A 1 306 ? 7.423 -5.779 10.072 1.00 27.74 305 VAL A N 1
ATOM 2289 C CA . VAL A 1 306 ? 6.464 -6.866 10.198 1.00 22.96 305 VAL A CA 1
ATOM 2290 C C . VAL A 1 306 ? 6.612 -7.539 11.558 1.00 23.27 305 VAL A C 1
ATOM 2291 O O . VAL A 1 306 ? 5.617 -7.769 12.256 1.00 21.20 305 VAL A O 1
ATOM 2295 N N . ALA A 1 307 ? 7.855 -7.822 11.941 1.00 21.85 306 ALA A N 1
ATOM 2296 C CA . ALA A 1 307 ? 8.134 -8.474 13.218 1.00 25.21 306 ALA A CA 1
ATOM 2297 C C . ALA A 1 307 ? 7.590 -7.637 14.377 1.00 25.09 306 ALA A C 1
ATOM 2298 O O . ALA A 1 307 ? 6.957 -8.180 15.288 1.00 25.89 306 ALA A O 1
ATOM 2300 N N . LYS A 1 308 ? 7.829 -6.324 14.337 1.00 28.11 307 LYS A N 1
ATOM 2301 C CA . LYS A 1 308 ? 7.336 -5.405 15.372 1.00 31.20 307 LYS A CA 1
ATOM 2302 C C . LYS A 1 308 ? 5.798 -5.274 15.327 1.00 27.78 307 LYS A C 1
ATOM 2303 O O . LYS A 1 308 ? 5.131 -5.381 16.359 1.00 24.12 307 LYS A O 1
ATOM 2309 N N . LYS A 1 309 ? 5.247 -5.139 14.118 1.00 28.80 308 LYS A N 1
ATOM 2310 C CA . LYS A 1 309 ? 3.800 -5.002 13.883 1.00 28.84 308 LYS A CA 1
ATOM 2311 C C . LYS A 1 309 ? 2.990 -6.087 14.577 1.00 29.80 308 LYS A C 1
ATOM 2312 O O . LYS A 1 309 ? 1.907 -5.821 15.098 1.00 32.71 308 LYS A O 1
ATOM 2318 N N . TYR A 1 310 ? 3.489 -7.320 14.523 1.00 30.81 309 TYR A N 1
ATOM 2319 C CA . TYR A 1 310 ? 2.804 -8.440 15.162 1.00 28.12 309 TYR A CA 1
ATOM 2320 C C . TYR A 1 310 ? 3.381 -8.791 16.533 1.00 25.45 309 TYR A C 1
ATOM 2321 O O . TYR A 1 310 ? 2.889 -9.682 17.215 1.00 30.51 309 TYR A O 1
ATOM 2330 N N . GLY A 1 311 ? 4.413 -8.064 16.939 1.00 27.78 310 GLY A N 1
ATOM 2331 C CA . GLY A 1 311 ? 5.018 -8.270 18.246 1.00 26.88 310 GLY A CA 1
ATOM 2332 C C . GLY A 1 311 ? 5.750 -9.572 18.509 1.00 27.26 310 GLY A C 1
ATOM 2333 O O . GLY A 1 311 ? 5.522 -10.222 19.538 1.00 25.63 310 GLY A O 1
ATOM 2334 N N . VAL A 1 312 ? 6.689 -9.914 17.632 1.00 24.94 311 VAL A N 1
ATOM 2335 C CA . VAL A 1 312 ? 7.442 -11.149 17.792 1.00 25.18 311 VAL A CA 1
ATOM 2336 C C . VAL A 1 312 ? 8.934 -10.944 17.631 1.00 26.76 311 VAL A C 1
ATOM 2337 O O . VAL A 1 312 ? 9.674 -11.901 17.426 1.00 27.57 311 VAL A O 1
ATOM 2341 N N . THR A 1 313 ? 9.385 -9.711 17.845 1.00 29.97 312 THR A N 1
ATOM 2342 C CA . THR A 1 313 ? 10.798 -9.386 17.691 1.00 27.16 312 THR A CA 1
ATOM 2343 C C . THR A 1 313 ? 11.649 -10.221 18.632 1.00 27.11 312 THR A C 1
ATOM 2344 O O . THR A 1 313 ? 12.763 -10.619 18.295 1.00 23.83 312 THR A O 1
ATOM 2348 N N . ASP A 1 314 ? 11.123 -10.480 19.821 1.00 28.69 313 ASP A N 1
ATOM 2349 C CA . ASP A 1 314 ? 11.859 -11.257 20.813 1.00 33.58 313 ASP A CA 1
ATOM 2350 C C . ASP A 1 314 ? 11.927 -12.728 20.424 1.00 33.09 313 ASP A C 1
ATOM 2351 O O . ASP A 1 314 ? 12.714 -13.494 20.975 1.00 35.86 313 ASP A O 1
ATOM 2356 N N . LYS A 1 315 ? 11.114 -13.101 19.443 1.00 30.56 314 LYS A N 1
ATOM 2357 C CA . LYS A 1 315 ? 11.056 -14.472 18.978 1.00 29.44 314 LYS A CA 1
ATOM 2358 C C . LYS A 1 315 ? 12.072 -14.771 17.864 1.00 30.94 314 LYS A C 1
ATOM 2359 O O . LYS A 1 315 ? 12.401 -15.938 17.603 1.00 33.36 314 LYS A O 1
ATOM 2365 N N . ILE A 1 316 ? 12.631 -13.711 17.280 1.00 31.54 315 ILE A N 1
ATOM 2366 C CA . ILE A 1 316 ? 13.597 -13.824 16.183 1.00 26.37 315 ILE A CA 1
ATOM 2367 C C . ILE A 1 316 ? 15.040 -13.744 16.692 1.00 24.65 315 ILE A C 1
ATOM 2368 O O . ILE A 1 316 ? 15.323 -13.009 17.635 1.00 23.35 315 ILE A O 1
ATOM 2373 N N . SER A 1 317 ? 15.946 -14.497 16.067 1.00 26.33 316 SER A N 1
ATOM 2374 C CA . SER A 1 317 ? 17.363 -14.516 16.474 1.00 28.05 316 SER A CA 1
ATOM 2375 C C . SER A 1 317 ? 18.001 -13.134 16.354 1.00 26.30 316 SER A C 1
ATOM 2376 O O . SER A 1 317 ? 18.881 -12.753 17.144 1.00 21.94 316 SER A O 1
ATOM 2379 N N . HIS A 1 318 ? 17.605 -12.421 15.305 1.00 25.23 317 HIS A N 1
ATOM 2380 C CA . HIS A 1 318 ? 18.101 -11.084 15.075 1.00 23.35 317 HIS A CA 1
ATOM 2381 C C . HIS A 1 318 ? 17.316 -10.321 14.029 1.00 27.80 317 HIS A C 1
ATOM 2382 O O . HIS A 1 318 ? 17.200 -10.753 12.868 1.00 26.67 317 HIS A O 1
ATOM 2389 N N . VAL A 1 319 ? 16.717 -9.217 14.473 1.00 24.56 318 VAL A N 1
ATOM 2390 C CA . VAL A 1 319 ? 16.009 -8.322 13.570 1.00 21.84 318 VAL A CA 1
ATOM 2391 C C . VAL A 1 319 ? 16.995 -7.163 13.426 1.00 23.28 318 VAL A C 1
ATOM 2392 O O . VAL A 1 319 ? 17.500 -6.630 14.423 1.00 20.15 318 VAL A O 1
ATOM 2396 N N . SER A 1 320 ? 17.359 -6.855 12.191 1.00 26.51 319 SER A N 1
ATOM 2397 C CA . SER A 1 320 ? 18.320 -5.810 11.943 1.00 27.66 319 SER A CA 1
ATOM 2398 C C . SER A 1 320 ? 17.746 -4.426 12.172 1.00 28.59 319 SER A C 1
ATOM 2399 O O . SER A 1 320 ? 16.573 -4.174 11.880 1.00 24.65 319 SER A O 1
ATOM 2402 N N . THR A 1 321 ? 18.589 -3.540 12.706 1.00 21.41 320 THR A N 1
ATOM 2403 C CA . THR A 1 321 ? 18.199 -2.163 12.969 1.00 26.52 320 THR A CA 1
ATOM 2404 C C . THR A 1 321 ? 18.345 -1.430 11.643 1.00 26.32 320 THR A C 1
ATOM 2405 O O . THR A 1 321 ? 17.459 -0.720 11.226 1.00 31.14 320 THR A O 1
ATOM 2409 N N . GLY A 1 322 ? 19.410 -1.766 10.928 1.00 31.95 321 GLY A N 1
ATOM 2410 C CA . GLY A 1 322 ? 19.707 -1.176 9.640 1.00 32.43 321 GLY A CA 1
ATOM 2411 C C . GLY A 1 322 ? 18.593 -0.844 8.668 1.00 34.70 321 GLY A C 1
ATOM 2412 O O . GLY A 1 322 ? 17.943 0.192 8.800 1.00 48.45 321 GLY A O 1
ATOM 2413 N N . GLY A 1 323 ? 18.394 -1.689 7.664 1.00 29.56 322 GLY A N 1
ATOM 2414 C CA . G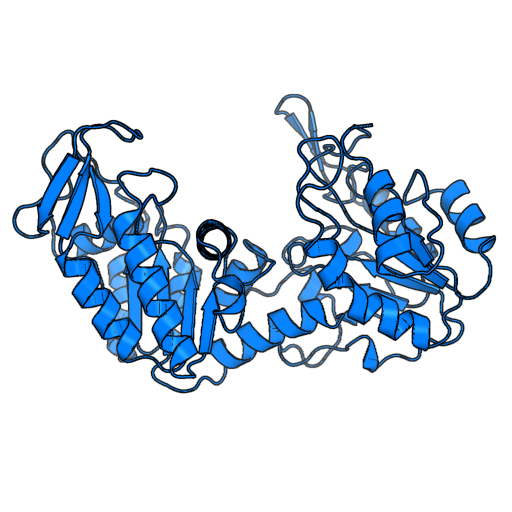LY A 1 323 ? 17.401 -1.400 6.643 1.00 19.13 322 GLY A CA 1
ATOM 2415 C C . GLY A 1 323 ? 18.201 -1.365 5.352 1.00 25.59 322 GLY A C 1
ATOM 2416 O O . GLY A 1 323 ? 18.465 -2.422 4.773 1.00 32.21 322 GLY A O 1
ATOM 2417 N N . GLY A 1 324 ? 18.688 -0.186 4.954 1.00 24.09 323 GLY A N 1
ATOM 2418 C CA . GLY A 1 324 ? 19.500 -0.069 3.746 1.00 12.74 323 GLY A CA 1
ATOM 2419 C C . GLY A 1 324 ? 20.900 -0.595 4.006 1.00 13.09 323 GLY A C 1
ATOM 2420 O O . GLY A 1 324 ? 21.620 -0.973 3.091 1.00 12.29 323 GLY A O 1
ATOM 2421 N N . ALA A 1 325 ? 21.274 -0.597 5.284 1.00 10.31 324 ALA A N 1
ATOM 2422 C CA . ALA A 1 325 ? 22.564 -1.091 5.751 1.00 16.61 324 ALA A CA 1
ATOM 2423 C C . ALA A 1 325 ? 22.602 -2.635 5.637 1.00 16.10 324 ALA A C 1
ATOM 2424 O O . ALA A 1 325 ? 23.600 -3.219 5.177 1.00 19.14 324 ALA A O 1
ATOM 2426 N N . SER A 1 326 ? 21.499 -3.261 6.058 1.00 17.05 325 SER A N 1
ATOM 2427 C CA . SER A 1 326 ? 21.264 -4.713 6.011 1.00 19.29 325 SER A CA 1
ATOM 2428 C C . SER A 1 326 ? 21.370 -5.161 4.570 1.00 20.87 325 SER A C 1
ATOM 2429 O O . SER A 1 326 ? 22.062 -6.132 4.243 1.00 23.67 325 SER A O 1
ATOM 2432 N N . LEU A 1 327 ? 20.616 -4.462 3.726 1.00 18.57 326 LEU A N 1
ATOM 2433 C CA . LEU A 1 327 ? 20.585 -4.745 2.318 1.00 19.98 326 LEU A CA 1
ATOM 2434 C C . LEU A 1 327 ? 21.980 -4.732 1.694 1.00 20.06 326 LEU A C 1
ATOM 2435 O O . LEU A 1 327 ? 22.326 -5.633 0.930 1.00 21.06 326 LEU A O 1
ATOM 2440 N N . GLU A 1 328 ? 22.802 -3.752 2.056 1.00 23.96 327 GLU A N 1
ATOM 2441 C CA . GLU A 1 328 ? 24.146 -3.653 1.489 1.00 20.81 327 GLU A CA 1
ATOM 2442 C C . GLU A 1 328 ? 25.067 -4.760 1.939 1.00 18.54 327 GLU A C 1
ATOM 2443 O O . GLU A 1 328 ? 25.966 -5.180 1.213 1.00 17.38 327 GLU A O 1
ATOM 2449 N N . LEU A 1 329 ? 24.828 -5.229 3.150 1.00 18.75 328 LEU A N 1
ATOM 2450 C CA . LEU A 1 329 ? 25.585 -6.324 3.725 1.00 17.69 328 LEU A CA 1
ATOM 2451 C C . LEU A 1 329 ? 25.255 -7.588 2.904 1.00 22.85 328 LEU A C 1
ATOM 2452 O O . LEU A 1 329 ? 26.145 -8.331 2.465 1.00 20.62 328 LEU A O 1
ATOM 2457 N N . LEU A 1 330 ? 23.961 -7.807 2.692 1.00 21.92 329 LEU A N 1
ATOM 2458 C CA . LEU A 1 330 ? 23.478 -8.952 1.949 1.00 23.86 329 LEU A CA 1
ATOM 2459 C C . LEU A 1 330 ? 23.966 -8.955 0.491 1.00 28.83 329 LEU A C 1
ATOM 2460 O O . LEU A 1 330 ? 24.280 -10.016 -0.061 1.00 25.28 329 LEU A O 1
ATOM 2465 N N . GLU A 1 331 ? 24.056 -7.769 -0.119 1.00 30.37 330 GLU A N 1
ATOM 2466 C CA . GLU A 1 331 ? 24.523 -7.630 -1.505 1.00 25.45 330 GLU A CA 1
ATOM 2467 C C . GLU A 1 331 ? 26.030 -7.759 -1.506 1.00 25.82 330 GLU A C 1
ATOM 2468 O O . GLU A 1 331 ? 26.672 -7.756 -2.565 1.00 24.86 330 GLU A O 1
ATOM 2474 N N . GLY A 1 332 ? 26.586 -7.772 -0.300 1.00 25.42 331 GLY A N 1
ATOM 2475 C CA . GLY A 1 332 ? 28.018 -7.875 -0.126 1.00 26.48 331 GLY A CA 1
ATOM 2476 C C . GLY A 1 332 ? 28.784 -6.591 -0.386 1.00 29.92 331 GLY A C 1
ATOM 2477 O O . GLY A 1 332 ? 29.982 -6.672 -0.663 1.00 31.52 331 GLY A O 1
ATOM 2478 N N . LYS A 1 333 ? 28.125 -5.426 -0.360 1.00 22.57 332 LYS A N 1
ATOM 2479 C CA . LYS A 1 333 ? 28.848 -4.173 -0.595 1.00 22.99 332 LYS A CA 1
ATOM 2480 C C . LYS A 1 333 ? 29.566 -3.813 0.683 1.00 23.67 332 LYS A C 1
ATOM 2481 O O . LYS A 1 333 ? 29.222 -4.297 1.763 1.00 25.34 332 LYS A O 1
ATOM 2487 N N . GLU A 1 334 ? 30.608 -3.007 0.568 1.00 29.66 333 GLU A N 1
ATOM 2488 C CA . GLU A 1 334 ? 31.317 -2.584 1.764 1.00 31.74 333 GLU A CA 1
ATOM 2489 C C . GLU A 1 334 ? 30.587 -1.328 2.236 1.00 28.46 333 GLU A C 1
ATOM 2490 O O . GLU A 1 334 ? 30.231 -0.460 1.433 1.00 29.13 333 GLU A O 1
ATOM 2496 N N . LEU A 1 335 ? 30.268 -1.287 3.519 1.00 25.26 334 LEU A N 1
ATOM 2497 C CA . LEU A 1 335 ? 29.564 -0.150 4.072 1.00 26.61 334 LEU A CA 1
ATOM 2498 C C . LEU A 1 335 ? 30.539 0.988 4.311 1.00 27.68 334 LEU A C 1
ATOM 2499 O O . LEU A 1 335 ? 31.562 0.795 4.968 1.00 24.67 334 LEU A O 1
ATOM 2504 N N . PRO A 1 336 ? 30.240 2.188 3.778 1.00 28.79 335 PRO A N 1
ATOM 2505 C CA . PRO A 1 336 ? 31.087 3.379 3.933 1.00 23.98 335 PRO A CA 1
ATOM 2506 C C . PRO A 1 336 ? 31.631 3.515 5.354 1.00 23.32 335 PRO A C 1
ATOM 2507 O O . PRO A 1 336 ? 32.851 3.545 5.560 1.00 21.39 335 PRO A O 1
ATOM 2511 N N . GLY A 1 337 ? 30.725 3.548 6.328 1.00 24.88 336 GLY A N 1
ATOM 2512 C CA . GLY A 1 337 ? 31.112 3.661 7.726 1.00 24.60 336 GLY A CA 1
ATOM 2513 C C . GLY A 1 337 ? 31.830 2.435 8.273 1.00 28.89 336 GLY A C 1
ATOM 2514 O O . GLY A 1 337 ? 32.566 2.528 9.252 1.00 36.86 336 GLY A O 1
ATOM 2515 N N . VAL A 1 338 ? 31.630 1.277 7.652 1.00 27.94 337 VAL A N 1
ATOM 2516 C CA . VAL A 1 338 ? 32.277 0.062 8.122 1.00 25.81 337 VAL A CA 1
ATOM 2517 C C . VAL A 1 338 ? 33.681 -0.133 7.519 1.00 21.42 337 VAL A C 1
ATOM 2518 O O . VAL A 1 338 ? 34.628 -0.518 8.207 1.00 18.11 337 VAL A O 1
ATOM 2522 N N . ALA A 1 339 ? 33.824 0.188 6.246 1.00 17.42 338 ALA A N 1
ATOM 2523 C CA . ALA A 1 339 ? 35.114 0.071 5.599 1.00 27.78 338 ALA A CA 1
ATOM 2524 C C . ALA A 1 339 ? 35.992 1.158 6.234 1.00 33.65 338 ALA A C 1
ATOM 2525 O O . ALA A 1 339 ? 37.214 1.168 6.078 1.00 34.92 338 ALA A O 1
ATOM 2527 N N . PHE A 1 340 ? 35.340 2.090 6.926 1.00 38.01 339 PHE A N 1
ATOM 2528 C CA . PHE A 1 340 ? 36.020 3.178 7.604 1.00 35.94 339 PHE A CA 1
ATOM 2529 C C . PHE A 1 340 ? 36.613 2.675 8.916 1.00 39.45 339 PHE A C 1
ATOM 2530 O O . PHE A 1 340 ? 37.581 3.245 9.423 1.00 40.36 339 PHE A O 1
ATOM 2538 N N . LEU A 1 341 ? 36.032 1.612 9.463 1.00 42.09 340 LEU A N 1
ATOM 2539 C CA . LEU A 1 341 ? 36.501 1.086 10.732 1.00 43.60 340 LEU A CA 1
ATOM 2540 C C . LEU A 1 341 ? 37.856 0.429 10.719 1.00 48.51 340 LEU A C 1
ATOM 2541 O O . LEU A 1 341 ? 38.604 0.539 9.749 1.00 50.40 340 LEU A O 1
ATOM 2546 N N . SER A 1 342 ? 38.144 -0.316 11.775 1.00 55.00 341 SER A N 1
ATOM 2547 C CA . SER A 1 342 ? 39.459 -0.883 11.911 1.00 59.67 341 SER A CA 1
ATOM 2548 C C . SER A 1 342 ? 39.787 -2.364 11.719 1.00 63.53 341 SER A C 1
ATOM 2549 O O . SER A 1 342 ? 39.220 -3.268 12.340 1.00 59.06 341 SER A O 1
ATOM 2552 N N . GLU A 1 343 ? 40.761 -2.542 10.835 1.00 68.79 342 GLU A N 1
ATOM 2553 C CA . GLU A 1 343 ? 41.373 -3.796 10.426 1.00 73.30 342 GLU A CA 1
ATOM 2554 C C . GLU A 1 343 ? 40.641 -5.140 10.362 1.00 74.75 342 GLU A C 1
ATOM 2555 O O . GLU A 1 343 ? 39.470 -5.272 10.734 1.00 72.00 342 GLU A O 1
ATOM 2561 N N . LYS A 1 344 ? 41.358 -6.112 9.795 1.00 76.24 343 LYS A N 1
ATOM 2562 C CA . LYS A 1 344 ? 40.895 -7.479 9.574 1.00 81.10 343 LYS A CA 1
ATOM 2563 C C . LYS A 1 344 ? 39.844 -7.600 8.434 1.00 88.57 343 LYS A C 1
ATOM 2564 O O . LYS A 1 344 ? 39.548 -8.709 7.967 1.00 90.92 343 LYS A O 1
ATOM 2570 N N . LYS A 1 345 ? 39.299 -6.454 8.001 1.00 90.44 344 LYS A N 1
ATOM 2571 C CA . LYS A 1 345 ? 38.358 -6.340 6.873 1.00 89.40 344 LYS A CA 1
ATOM 2572 C C . LYS A 1 345 ? 37.024 -7.079 6.849 1.00 88.92 344 LYS A C 1
ATOM 2573 O O . LYS A 1 345 ? 36.169 -6.770 6.016 1.00 90.22 344 LYS A O 1
ATOM 2579 N N . SER A 1 346 ? 36.851 -8.091 7.684 1.00 87.22 345 SER A N 1
ATOM 2580 C CA . SER A 1 346 ? 35.596 -8.831 7.666 1.00 86.58 345 SER A CA 1
ATOM 2581 C C . SER A 1 346 ? 34.532 -8.130 8.501 1.00 85.88 345 SER A C 1
ATOM 2582 O O . SER A 1 346 ? 34.767 -7.054 9.061 1.00 85.02 345 SER A O 1
ATOM 2585 N N . LEU A 1 347 ? 33.349 -8.734 8.546 1.00 83.08 346 LEU A N 1
ATOM 2586 C CA . LEU A 1 347 ? 32.251 -8.205 9.333 1.00 78.42 346 LEU A CA 1
ATOM 2587 C C . LEU A 1 347 ? 32.526 -8.657 10.745 1.00 75.51 346 LEU A C 1
ATOM 2588 O O . LEU A 1 347 ? 32.715 -7.843 11.642 1.00 74.78 346 LEU A O 1
ATOM 2593 N N . SER A 1 348 ? 32.634 -9.972 10.905 1.00 75.15 347 SER A N 1
ATOM 2594 C CA . SER A 1 348 ? 32.905 -10.593 12.198 1.00 76.08 347 SER A CA 1
ATOM 2595 C C . SER A 1 348 ? 34.208 -10.087 12.828 1.00 73.45 347 SER A C 1
ATOM 2596 O O . SER A 1 348 ? 34.533 -10.441 13.964 1.00 74.17 347 SER A O 1
ATOM 2599 N N . SER A 1 349 ? 34.974 -9.314 12.062 1.00 68.85 348 SER A N 1
ATOM 2600 C CA . SER A 1 349 ? 36.227 -8.747 12.537 1.00 66.80 348 SER A CA 1
ATOM 2601 C C . SER A 1 349 ? 36.002 -7.275 12.912 1.00 63.60 348 SER A C 1
ATOM 2602 O O . SER A 1 349 ? 34.923 -6.922 13.393 1.00 65.37 348 SER A O 1
ATOM 2605 N N . LYS A 1 350 ? 36.995 -6.426 12.646 1.00 57.08 349 LYS A N 1
ATOM 2606 C CA . LYS A 1 350 ? 36.929 -4.990 12.949 1.00 56.76 349 LYS A CA 1
ATOM 2607 C C . LYS A 1 350 ? 37.260 -4.671 14.407 1.00 49.61 349 LYS A C 1
ATOM 2608 O O . LYS A 1 350 ? 36.921 -5.439 15.322 1.00 50.67 349 LYS A O 1
ATOM 2614 N N . LEU A 1 351 ? 37.979 -3.569 14.613 1.00 36.51 350 LEU A N 1
ATOM 2615 C CA . LEU A 1 351 ? 38.326 -3.145 15.960 1.00 29.15 350 LEU A CA 1
ATOM 2616 C C . LEU A 1 351 ? 37.018 -2.861 16.687 1.00 21.71 350 LEU A C 1
ATOM 2617 O O . LEU A 1 351 ? 36.032 -2.451 16.077 1.00 17.92 350 LEU A O 1
ATOM 2622 N N . SER A 1 352 ? 37.013 -3.053 17.995 1.00 21.55 351 SER A N 1
ATOM 2623 C CA . SER A 1 352 ? 35.807 -2.834 18.782 1.00 18.69 351 SER A CA 1
ATOM 2624 C C . SER A 1 352 ? 36.127 -1.914 19.950 1.00 14.90 351 SER A C 1
ATOM 2625 O O . SER A 1 352 ? 37.301 -1.728 20.296 1.00 16.57 351 SER A O 1
ATOM 2628 N N . VAL A 1 353 ? 35.073 -1.348 20.536 1.00 15.47 352 VAL A N 1
ATOM 2629 C CA . VAL A 1 353 ? 35.163 -0.471 21.705 1.00 18.82 352 VAL A CA 1
ATOM 2630 C C . VAL A 1 353 ? 36.113 -1.119 22.703 1.00 21.37 352 VAL A C 1
ATOM 2631 O O . VAL A 1 353 ? 37.050 -0.487 23.204 1.00 21.98 352 VAL A O 1
ATOM 2635 N N . GLN A 1 354 ? 35.826 -2.400 22.972 1.00 25.00 353 GLN A N 1
ATOM 2636 C CA . GLN A 1 354 ? 36.558 -3.264 23.903 1.00 20.13 353 GLN A CA 1
ATOM 2637 C C . GLN A 1 354 ? 38.053 -3.345 23.714 1.00 17.93 353 GLN A C 1
ATOM 2638 O O . GLN A 1 354 ? 38.760 -3.657 24.668 1.00 21.06 353 GLN A O 1
ATOM 2644 N N . ASP A 1 355 ? 38.518 -3.137 22.477 1.00 15.37 354 ASP A N 1
ATOM 2645 C CA . ASP A 1 355 ? 39.942 -3.220 22.129 1.00 16.30 354 ASP A CA 1
ATOM 2646 C C . ASP A 1 355 ? 40.758 -1.978 22.446 1.00 13.56 354 ASP A C 1
ATOM 2647 O O . ASP A 1 355 ? 41.980 -2.031 22.543 1.00 15.04 354 ASP A O 1
ATOM 2652 N N . LEU A 1 356 ? 40.079 -0.861 22.632 1.00 19.89 355 LEU A N 1
ATOM 2653 C CA . LEU A 1 356 ? 40.780 0.383 22.871 1.00 15.71 355 LEU A CA 1
ATOM 2654 C C . LEU A 1 356 ? 40.889 0.796 24.317 1.00 9.84 355 LEU A C 1
ATOM 2655 O O . LEU A 1 356 ? 40.033 0.477 25.122 1.00 10.01 355 LEU A O 1
ATOM 2660 N N . ASP A 1 357 ? 41.953 1.520 24.637 1.00 12.04 356 ASP A N 1
ATOM 2661 C CA . ASP A 1 357 ? 42.125 2.038 25.985 1.00 17.48 356 ASP A CA 1
ATOM 2662 C C . ASP A 1 357 ? 41.272 3.320 26.040 1.00 21.75 356 ASP A C 1
ATOM 2663 O O . ASP A 1 357 ? 41.455 4.224 25.225 1.00 28.17 356 ASP A O 1
ATOM 2668 N N . LEU A 1 358 ? 40.344 3.388 26.990 1.00 22.87 357 LEU A N 1
ATOM 2669 C CA . LEU A 1 358 ? 39.422 4.520 27.102 1.00 24.25 357 LEU A CA 1
ATOM 2670 C C . LEU A 1 358 ? 39.524 5.388 28.356 1.00 27.47 357 LEU A C 1
ATOM 2671 O O . LEU A 1 358 ? 38.733 6.329 28.533 1.00 25.20 357 LEU A O 1
ATOM 2676 N N . LYS A 1 359 ? 40.466 5.077 29.234 1.00 27.09 358 LYS A N 1
ATOM 2677 C CA . LYS A 1 359 ? 40.602 5.855 30.461 1.00 31.25 358 LYS A CA 1
ATOM 2678 C C . LYS A 1 359 ? 41.155 7.234 30.118 1.00 25.36 358 LYS A C 1
ATOM 2679 O O . LYS A 1 359 ? 42.078 7.343 29.327 1.00 21.61 358 LYS A O 1
ATOM 2685 N N . ASP A 1 360 ? 40.583 8.275 30.708 1.00 25.10 359 ASP A N 1
ATOM 2686 C CA . ASP A 1 360 ? 41.013 9.645 30.453 1.00 25.96 359 ASP A CA 1
ATOM 2687 C C . ASP A 1 360 ? 40.826 10.010 29.003 1.00 21.76 359 ASP A C 1
ATOM 2688 O O . ASP A 1 360 ? 41.412 10.978 28.536 1.00 24.67 359 ASP A O 1
ATOM 2693 N N . LYS A 1 361 ? 40.027 9.255 28.265 1.00 22.11 360 LYS A N 1
ATOM 2694 C CA . LYS A 1 361 ? 39.838 9.598 26.863 1.00 15.38 360 LYS A CA 1
ATOM 2695 C C . LYS A 1 361 ? 38.549 10.332 26.623 1.00 10.09 360 LYS A C 1
ATOM 2696 O O . LYS A 1 361 ? 37.537 10.053 27.262 1.00 17.02 360 LYS A O 1
ATOM 2702 N N . ARG A 1 362 ? 38.584 11.263 25.681 1.00 8.89 361 ARG A N 1
ATOM 2703 C CA . ARG A 1 362 ? 37.395 11.996 25.285 1.00 12.66 361 ARG A CA 1
ATOM 2704 C C . ARG A 1 362 ? 36.789 11.029 24.276 1.00 12.78 361 ARG A C 1
ATOM 2705 O O . ARG A 1 362 ? 37.299 10.911 23.160 1.00 17.84 361 ARG A O 1
ATOM 2713 N N . VAL A 1 363 ? 35.765 10.285 24.692 1.00 19.43 362 VAL A N 1
ATOM 2714 C CA . VAL A 1 363 ? 35.105 9.280 23.835 1.00 15.28 362 VAL A CA 1
ATOM 2715 C C . VAL A 1 363 ? 33.854 9.764 23.086 1.00 13.66 362 VAL A C 1
ATOM 2716 O O . VAL A 1 363 ? 32.806 10.021 23.668 1.00 15.30 362 VAL A O 1
ATOM 2720 N N . PHE A 1 364 ? 33.964 9.830 21.774 1.00 13.07 363 PHE A N 1
ATOM 2721 C CA . PHE A 1 364 ? 32.866 10.252 20.942 1.00 13.83 363 PHE A CA 1
ATOM 2722 C C . PHE A 1 364 ? 32.170 9.012 20.434 1.00 13.63 363 PHE A C 1
ATOM 2723 O O . PHE A 1 364 ? 32.805 8.158 19.814 1.00 9.51 363 PHE A O 1
ATOM 2731 N N . ILE A 1 365 ? 30.861 8.939 20.630 1.00 15.84 364 ILE A N 1
ATOM 2732 C CA . ILE A 1 365 ? 30.111 7.800 20.126 1.00 17.82 364 ILE A CA 1
ATOM 2733 C C . ILE A 1 365 ? 28.950 8.222 19.230 1.00 10.69 364 ILE A C 1
ATOM 2734 O O . ILE A 1 365 ? 28.119 9.042 19.615 1.00 14.50 364 ILE A O 1
ATOM 2739 N N . ARG A 1 366 ? 28.946 7.716 18.003 1.00 6.85 365 ARG A N 1
ATOM 2740 C CA . ARG A 1 366 ? 27.871 7.985 17.082 1.00 9.08 365 ARG A CA 1
ATOM 2741 C C . ARG A 1 366 ? 26.829 6.896 17.369 1.00 14.14 365 ARG A C 1
ATOM 2742 O O . ARG A 1 366 ? 27.013 5.722 17.029 1.00 15.27 365 ARG A O 1
ATOM 2750 N N . VAL A 1 367 ? 25.782 7.289 18.079 1.00 19.78 366 VAL A N 1
ATOM 2751 C CA . VAL A 1 367 ? 24.701 6.399 18.460 1.00 15.62 366 VAL A CA 1
ATOM 2752 C C . VAL A 1 367 ? 23.507 6.530 17.512 1.00 19.99 366 VAL A C 1
ATOM 2753 O O . VAL A 1 367 ? 23.529 7.319 16.554 1.00 19.79 366 VAL A O 1
ATOM 2757 N N . ASP A 1 368 ? 22.473 5.732 17.772 1.00 21.50 367 ASP A N 1
ATOM 2758 C CA . ASP A 1 368 ? 21.233 5.787 17.015 1.00 17.54 367 ASP A CA 1
ATOM 2759 C C . ASP A 1 368 ? 20.097 6.223 17.954 1.00 19.55 367 ASP A C 1
ATOM 2760 O O . ASP A 1 368 ? 19.458 5.396 18.593 1.00 22.72 367 ASP A O 1
ATOM 2765 N N . PHE A 1 369 ? 19.887 7.528 18.084 1.00 14.75 368 PHE A N 1
ATOM 2766 C CA . PHE A 1 369 ? 18.804 8.044 18.915 1.00 13.43 368 PHE A CA 1
ATOM 2767 C C . PHE A 1 369 ? 17.735 8.600 17.991 1.00 12.30 368 PHE A C 1
ATOM 2768 O O . PHE A 1 369 ? 17.025 9.524 18.343 1.00 15.18 368 PHE A O 1
ATOM 2776 N N . ASN A 1 370 ? 17.622 8.011 16.806 1.00 11.34 369 ASN A N 1
ATOM 2777 C CA . ASN A 1 370 ? 16.627 8.425 15.843 1.00 12.11 369 ASN A CA 1
ATOM 2778 C C . ASN A 1 370 ? 15.339 7.711 16.170 1.00 14.82 369 ASN A C 1
ATOM 2779 O O . ASN A 1 370 ? 14.796 6.974 15.366 1.00 19.49 369 ASN A O 1
ATOM 2784 N N . VAL A 1 371 ? 14.880 7.907 17.395 1.00 24.07 370 VAL A N 1
ATOM 2785 C CA . VAL A 1 371 ? 13.641 7.312 17.877 1.00 22.68 370 VAL A CA 1
ATOM 2786 C C . VAL A 1 371 ? 12.441 7.921 17.150 1.00 28.68 370 VAL A C 1
ATOM 2787 O O . VAL A 1 371 ? 12.469 9.079 16.714 1.00 27.89 370 VAL A O 1
ATOM 2791 N N . PRO A 1 372 ? 11.362 7.143 17.010 1.00 27.54 371 PRO A N 1
ATOM 2792 C CA . PRO A 1 372 ? 10.193 7.681 16.329 1.00 28.11 371 PRO A CA 1
ATOM 2793 C C . PRO A 1 372 ? 9.538 8.673 17.267 1.00 32.19 371 PRO A C 1
ATOM 2794 O O . PRO A 1 372 ? 9.654 8.560 18.500 1.00 29.79 371 PRO A O 1
ATOM 2798 N N . LEU A 1 373 ? 8.855 9.644 16.682 1.00 36.00 372 LEU A N 1
ATOM 2799 C CA . LEU A 1 373 ? 8.177 10.666 17.461 1.00 46.10 372 LEU A CA 1
ATOM 2800 C C . LEU A 1 373 ? 6.772 10.864 16.920 1.00 50.87 372 LEU A C 1
ATOM 2801 O O . LEU A 1 373 ? 6.529 10.761 15.712 1.00 53.77 372 LEU A O 1
ATOM 2806 N N . ASP A 1 374 ? 5.845 11.136 17.822 1.00 58.40 373 ASP A N 1
ATOM 2807 C CA . ASP A 1 374 ? 4.474 11.422 17.437 1.00 67.57 373 ASP A CA 1
ATOM 2808 C C . ASP A 1 374 ? 3.833 11.932 18.698 1.00 69.79 373 ASP A C 1
ATOM 2809 O O . ASP A 1 374 ? 2.847 11.390 19.218 1.00 68.66 373 ASP A O 1
ATOM 2814 N N . GLY A 1 375 ? 4.493 12.961 19.209 1.00 68.98 374 GLY A N 1
ATOM 2815 C CA . GLY A 1 375 ? 4.081 13.634 20.417 1.00 68.05 374 GLY A CA 1
ATOM 2816 C C . GLY A 1 375 ? 5.264 14.478 20.814 1.00 65.91 374 GLY A C 1
ATOM 2817 O O . GLY A 1 375 ? 5.450 14.758 21.999 1.00 67.33 374 GLY A O 1
ATOM 2818 N N . LYS A 1 376 ? 6.059 14.879 19.812 1.00 63.09 375 LYS A N 1
ATOM 2819 C CA . LYS A 1 376 ? 7.274 15.675 20.015 1.00 61.93 375 LYS A CA 1
ATOM 2820 C C . LYS A 1 376 ? 7.994 15.151 21.254 1.00 61.54 375 LYS A C 1
ATOM 2821 O O . LYS A 1 376 ? 8.533 15.898 22.075 1.00 57.62 375 LYS A O 1
ATOM 2827 N N . LYS A 1 377 ? 7.870 13.834 21.397 1.00 63.50 376 LYS A N 1
ATOM 2828 C CA . LYS A 1 377 ? 8.452 13.025 22.452 1.00 56.75 376 LYS A CA 1
ATOM 2829 C C . LYS A 1 377 ? 8.374 11.595 21.911 1.00 53.47 376 LYS A C 1
ATOM 2830 O O . LYS A 1 377 ? 7.436 11.213 21.195 1.00 48.00 376 LYS A O 1
ATOM 2836 N N . ILE A 1 378 ? 9.456 10.881 22.157 1.00 51.57 377 ILE A N 1
ATOM 2837 C CA . ILE A 1 378 ? 9.658 9.501 21.759 1.00 51.72 377 ILE A CA 1
ATOM 2838 C C . ILE A 1 378 ? 8.403 8.634 21.910 1.00 51.50 377 ILE A C 1
ATOM 2839 O O . ILE A 1 378 ? 7.633 8.803 22.855 1.00 58.21 377 ILE A O 1
ATOM 2844 N N . THR A 1 379 ? 8.174 7.757 20.938 1.00 43.09 378 THR A N 1
ATOM 2845 C CA . THR A 1 379 ? 7.057 6.833 20.991 1.00 33.88 378 THR A CA 1
ATOM 2846 C C . THR A 1 379 ? 7.630 5.433 21.186 1.00 38.57 378 THR A C 1
ATOM 2847 O O . THR A 1 379 ? 6.904 4.493 21.465 1.00 40.97 378 THR A O 1
ATOM 2851 N N . SER A 1 380 ? 8.943 5.301 21.026 1.00 43.81 379 SER A N 1
ATOM 2852 C CA . SER A 1 380 ? 9.624 4.025 21.191 1.00 43.70 379 SER A CA 1
ATOM 2853 C C . SER A 1 380 ? 11.098 4.302 21.480 1.00 47.22 379 SER A C 1
ATOM 2854 O O . SER A 1 380 ? 11.893 4.586 20.564 1.00 47.27 379 SER A O 1
ATOM 2857 N N . ASN A 1 381 ? 11.455 4.246 22.763 1.00 44.42 380 ASN A N 1
ATOM 2858 C CA . ASN A 1 381 ? 12.827 4.496 23.187 1.00 41.95 380 ASN A CA 1
ATOM 2859 C C . ASN A 1 381 ? 13.712 3.273 23.008 1.00 39.81 380 ASN A C 1
ATOM 2860 O O . ASN A 1 381 ? 14.794 3.194 23.587 1.00 39.23 380 ASN A O 1
ATOM 2865 N N . GLN A 1 382 ? 13.264 2.338 22.174 1.00 42.44 381 GLN A N 1
ATOM 2866 C CA . GLN A 1 382 ? 14.013 1.115 21.905 1.00 42.65 381 GLN A CA 1
ATOM 2867 C C . GLN A 1 382 ? 15.428 1.429 21.483 1.00 36.45 381 GLN A C 1
ATOM 2868 O O . GLN A 1 382 ? 16.372 0.913 22.069 1.00 36.94 381 GLN A O 1
ATOM 2874 N N . ARG A 1 383 ? 15.557 2.255 20.448 1.00 28.41 382 ARG A N 1
ATOM 2875 C CA . ARG A 1 383 ? 16.853 2.630 19.925 1.00 20.07 382 ARG A CA 1
ATOM 2876 C C . ARG A 1 383 ? 17.751 3.212 20.997 1.00 20.30 382 ARG A C 1
ATOM 2877 O O . ARG A 1 383 ? 18.953 2.928 20.996 1.00 17.61 382 ARG A O 1
ATOM 2885 N N . ILE A 1 384 ? 17.165 3.942 21.959 1.00 19.81 383 ILE A N 1
ATOM 2886 C CA . ILE A 1 384 ? 17.936 4.535 23.073 1.00 20.69 383 ILE A CA 1
ATOM 2887 C C . ILE A 1 384 ? 18.400 3.431 24.042 1.00 25.16 383 ILE A C 1
ATOM 2888 O O . ILE A 1 384 ? 19.582 3.364 24.432 1.00 26.29 383 ILE A O 1
ATOM 2893 N N . VAL A 1 385 ? 17.472 2.533 24.378 1.00 26.96 384 VAL A N 1
ATOM 2894 C CA . VAL A 1 385 ? 17.745 1.409 25.275 1.00 22.87 384 VAL A CA 1
ATOM 2895 C C . VAL A 1 385 ? 18.864 0.525 24.704 1.00 26.07 384 VAL A C 1
ATOM 2896 O O . VAL A 1 385 ? 19.793 0.135 25.410 1.00 35.46 384 VAL A O 1
ATOM 2900 N N . ALA A 1 386 ? 18.772 0.229 23.414 1.00 20.79 385 ALA A N 1
ATOM 2901 C CA . ALA A 1 386 ? 19.750 -0.584 22.715 1.00 18.36 385 ALA A CA 1
ATOM 2902 C C . ALA A 1 386 ? 21.142 0.030 22.674 1.00 18.78 385 ALA A C 1
ATOM 2903 O O . ALA A 1 386 ? 22.128 -0.668 22.459 1.00 20.97 385 ALA A O 1
ATOM 2905 N N . ALA A 1 387 ? 21.230 1.342 22.849 1.00 28.44 386 ALA A N 1
ATOM 2906 C CA . ALA A 1 387 ? 22.520 2.038 22.786 1.00 27.95 386 ALA A CA 1
ATOM 2907 C C . ALA A 1 387 ? 23.348 1.988 24.078 1.00 25.68 386 ALA A C 1
ATOM 2908 O O . ALA A 1 387 ? 24.581 2.119 24.056 1.00 21.80 386 ALA A O 1
ATOM 2910 N N . LEU A 1 388 ? 22.668 1.721 25.185 1.00 28.37 387 LEU A N 1
ATOM 2911 C CA . LEU A 1 388 ? 23.271 1.673 26.509 1.00 20.65 387 LEU A CA 1
ATOM 2912 C C . LEU A 1 388 ? 24.491 0.805 26.784 1.00 22.27 387 LEU A C 1
ATOM 2913 O O . LEU A 1 388 ? 25.406 1.267 27.461 1.00 24.93 387 LEU A O 1
ATOM 2918 N N . PRO A 1 389 ? 24.518 -0.472 26.327 1.00 21.17 388 PRO A N 1
ATOM 2919 C CA . PRO A 1 389 ? 25.723 -1.273 26.630 1.00 19.37 388 PRO A CA 1
ATOM 2920 C C . PRO A 1 389 ? 27.070 -0.649 26.278 1.00 20.89 388 PRO A C 1
ATOM 2921 O O . PRO A 1 389 ? 28.031 -0.753 27.051 1.00 17.84 388 PRO A O 1
ATOM 2925 N N . THR A 1 390 ? 27.143 -0.015 25.110 1.00 23.70 389 THR A N 1
ATOM 2926 C CA . THR A 1 390 ? 28.378 0.631 24.690 1.00 22.60 389 THR A CA 1
ATOM 2927 C C . THR A 1 390 ? 28.633 1.843 25.589 1.00 23.31 389 THR A C 1
ATOM 2928 O O . THR A 1 390 ? 29.722 1.984 26.147 1.00 27.26 389 THR A O 1
ATOM 2932 N N . ILE A 1 391 ? 27.622 2.696 25.746 1.00 18.67 390 ILE A N 1
ATOM 2933 C CA . ILE A 1 391 ? 27.749 3.885 26.582 1.00 15.30 390 ILE A CA 1
ATOM 2934 C C . ILE A 1 391 ? 28.239 3.452 27.949 1.00 17.49 390 ILE A C 1
ATOM 2935 O O . ILE A 1 391 ? 29.296 3.903 28.405 1.00 21.13 390 ILE A O 1
ATOM 2940 N N . LYS A 1 392 ? 27.478 2.563 28.581 1.00 16.57 391 LYS A N 1
ATOM 2941 C CA . LYS A 1 392 ? 27.806 2.002 29.891 1.00 20.42 391 LYS A CA 1
ATOM 2942 C C . LYS A 1 392 ? 29.213 1.315 29.915 1.00 23.44 391 LYS A C 1
ATOM 2943 O O . LYS A 1 392 ? 29.979 1.486 30.883 1.00 23.57 391 LYS A O 1
ATOM 2949 N N . TYR A 1 393 ? 29.581 0.584 28.856 1.00 16.59 392 TYR A N 1
ATOM 2950 C CA . TYR A 1 393 ? 30.909 -0.028 28.822 1.00 14.39 392 TYR A CA 1
ATOM 2951 C C . TYR A 1 393 ? 31.958 1.100 28.879 1.00 17.45 392 TYR A C 1
ATOM 2952 O O . TYR A 1 393 ? 32.881 1.056 29.694 1.00 21.67 392 TYR A O 1
ATOM 2961 N N . VAL A 1 394 ? 31.810 2.125 28.042 1.00 21.41 393 VAL A N 1
ATOM 2962 C CA . VAL A 1 394 ? 32.770 3.240 28.041 1.00 21.84 393 VAL A CA 1
ATOM 2963 C C . VAL A 1 394 ? 32.791 3.986 29.376 1.00 20.19 393 VAL A C 1
ATOM 2964 O O . VAL A 1 394 ? 33.864 4.288 29.901 1.00 20.97 393 VAL A O 1
ATOM 2968 N N . LEU A 1 395 ? 31.617 4.258 29.936 1.00 15.41 394 LEU A N 1
ATOM 2969 C CA . LEU A 1 395 ? 31.556 4.960 31.207 1.00 19.13 394 LEU A CA 1
ATOM 2970 C C . LEU A 1 395 ? 32.312 4.169 32.285 1.00 26.00 394 LEU A C 1
ATOM 2971 O O . LEU A 1 395 ? 33.197 4.709 32.988 1.00 22.58 394 LEU A O 1
ATOM 2976 N N . GLU A 1 396 ? 32.061 2.860 32.322 1.00 27.05 395 GLU A N 1
ATOM 2977 C CA . GLU A 1 396 ? 32.723 2.000 33.291 1.00 28.96 395 GLU A CA 1
ATOM 2978 C C . GLU A 1 396 ? 34.240 2.046 33.189 1.00 28.52 395 GLU A C 1
ATOM 2979 O O . GLU A 1 396 ? 34.933 1.677 34.136 1.00 32.36 395 GLU A O 1
ATOM 2985 N N . HIS A 1 397 ? 34.760 2.545 32.069 1.00 26.29 396 HIS A N 1
ATOM 2986 C CA . HIS A 1 397 ? 36.202 2.616 31.870 1.00 24.25 396 HIS A CA 1
ATOM 2987 C C . HIS A 1 397 ? 36.915 3.920 32.182 1.00 26.82 396 HIS A C 1
ATOM 2988 O O . HIS A 1 397 ? 38.116 4.060 31.902 1.00 26.45 396 HIS A O 1
ATOM 2995 N N . HIS A 1 398 ? 36.189 4.853 32.798 1.00 23.64 397 HIS A N 1
ATOM 2996 C CA . HIS A 1 398 ? 36.748 6.135 33.218 1.00 21.81 397 HIS A CA 1
ATOM 2997 C C . HIS A 1 398 ? 37.245 7.079 32.129 1.00 23.27 397 HIS A C 1
ATOM 2998 O O . HIS A 1 398 ? 38.443 7.443 32.125 1.00 15.99 397 HIS A O 1
ATOM 3005 N N . PRO A 1 399 ? 36.352 7.486 31.187 1.00 21.04 398 PRO A N 1
ATOM 3006 C CA . PRO A 1 399 ? 36.719 8.411 30.101 1.00 23.19 398 PRO A CA 1
ATOM 3007 C C . PRO A 1 399 ? 36.735 9.892 30.599 1.00 20.05 398 PRO A C 1
ATOM 3008 O O . PRO A 1 399 ? 36.181 10.211 31.653 1.00 12.53 398 PRO A O 1
ATOM 3012 N N . ARG A 1 400 ? 37.389 10.781 29.859 1.00 19.83 399 ARG A N 1
ATOM 3013 C CA . ARG A 1 400 ? 37.419 12.196 30.216 1.00 19.14 399 ARG A CA 1
ATOM 3014 C C . ARG A 1 400 ? 35.942 12.598 30.172 1.00 21.43 399 ARG A C 1
ATOM 3015 O O . ARG A 1 400 ? 35.473 13.464 30.918 1.00 29.36 399 ARG A O 1
ATOM 3023 N N . TYR A 1 401 ? 35.222 11.963 29.265 1.00 18.21 400 TYR A N 1
ATOM 3024 C CA . TYR A 1 401 ? 33.801 12.189 29.086 1.00 20.12 400 TYR A CA 1
ATOM 3025 C C . TYR A 1 401 ? 33.387 11.361 27.875 1.00 20.50 400 TYR A C 1
ATOM 3026 O O . TYR A 1 401 ? 34.244 10.824 27.145 1.00 18.77 400 TYR A O 1
ATOM 3035 N N . VAL A 1 402 ? 32.075 11.286 27.672 1.00 23.77 401 VAL A N 1
ATOM 3036 C CA . VAL A 1 402 ? 31.448 10.540 26.586 1.00 20.73 401 VAL A CA 1
ATOM 3037 C C . VAL A 1 402 ? 30.503 11.484 25.837 1.00 15.76 401 VAL A C 1
ATOM 3038 O O . VAL A 1 402 ? 29.426 11.834 26.335 1.00 13.83 401 VAL A O 1
ATOM 3042 N N . VAL A 1 403 ? 30.954 11.947 24.676 1.00 15.82 402 VAL A N 1
ATOM 3043 C CA . VAL A 1 403 ? 30.172 12.833 23.814 1.00 14.76 402 VAL A CA 1
ATOM 3044 C C . VAL A 1 403 ? 29.352 11.913 22.916 1.00 12.98 402 VAL A C 1
ATOM 3045 O O . VAL A 1 403 ? 29.909 10.998 22.297 1.00 17.43 402 VAL A O 1
ATOM 3049 N N . LEU A 1 404 ? 28.052 12.171 22.812 1.00 10.78 403 LEU A N 1
ATOM 3050 C CA . LEU A 1 404 ? 27.172 11.343 22.003 1.00 13.23 403 LEU A CA 1
ATOM 3051 C C . LEU A 1 404 ? 26.606 12.164 20.872 1.00 13.88 403 LEU A C 1
ATOM 3052 O O . LEU A 1 404 ? 26.157 13.274 21.095 1.00 15.01 403 LEU A O 1
ATOM 3057 N N . ALA A 1 405 ? 26.599 11.610 19.667 1.00 12.91 404 ALA A N 1
ATOM 3058 C CA . ALA A 1 405 ? 26.036 12.313 18.525 1.00 15.13 404 ALA A CA 1
ATOM 3059 C C . ALA A 1 405 ? 25.081 11.381 17.753 1.00 16.26 404 ALA A C 1
ATOM 3060 O O . ALA A 1 405 ? 25.225 10.154 17.772 1.00 11.53 404 ALA A O 1
ATO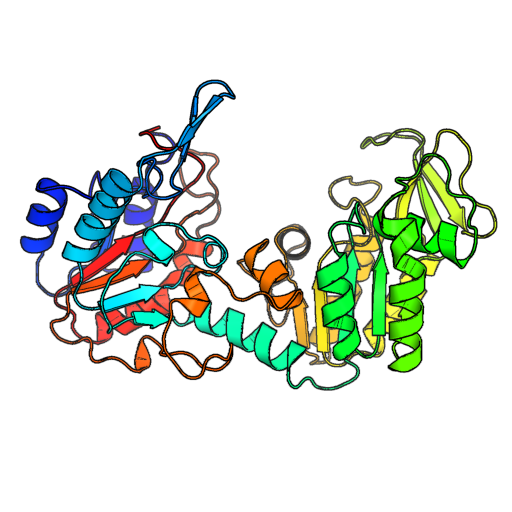M 3062 N N . SER A 1 406 ? 24.066 11.967 17.134 1.00 15.53 405 SER A N 1
ATOM 3063 C CA . SER A 1 406 ? 23.098 11.215 16.352 1.00 15.57 405 SER A CA 1
ATOM 3064 C C . SER A 1 406 ? 22.228 12.170 15.555 1.00 16.44 405 SER A C 1
ATOM 3065 O O . SER A 1 406 ? 22.343 13.391 15.666 1.00 16.91 405 SER A O 1
ATOM 3068 N N . HIS A 1 407 ? 21.389 11.595 14.708 1.00 16.57 406 HIS A N 1
ATOM 3069 C CA . HIS A 1 407 ? 20.472 12.372 13.915 1.00 13.69 406 HIS A CA 1
ATOM 3070 C C . HIS A 1 407 ? 19.074 11.950 14.353 1.00 17.78 406 HIS A C 1
ATOM 3071 O O . HIS A 1 407 ? 18.904 10.949 15.062 1.00 11.56 406 HIS A O 1
ATOM 3078 N N . LEU A 1 408 ? 18.081 12.739 13.969 1.00 19.60 407 LEU A N 1
ATOM 3079 C CA . LEU A 1 408 ? 16.714 12.436 14.308 1.00 16.25 407 LEU A CA 1
ATOM 3080 C C . LEU A 1 408 ? 15.810 13.077 13.275 1.00 20.68 407 LEU A C 1
ATOM 3081 O O . LEU A 1 408 ? 15.971 14.251 12.925 1.00 21.53 407 LEU A O 1
ATOM 3086 N N . GLY A 1 409 ? 14.885 12.274 12.764 1.00 23.18 408 GLY A N 1
ATOM 3087 C CA . GLY A 1 409 ? 13.948 12.745 11.765 1.00 25.56 408 GLY A CA 1
ATOM 3088 C C . GLY A 1 409 ? 14.685 13.256 10.555 1.00 25.75 408 GLY A C 1
ATOM 3089 O O . GLY A 1 409 ? 15.748 12.745 10.205 1.00 28.49 408 GLY A O 1
ATOM 3090 N N . ARG A 1 410 ? 14.107 14.256 9.905 1.00 36.52 409 ARG A N 1
ATOM 3091 C CA . ARG A 1 410 ? 14.712 14.878 8.734 1.00 41.23 409 ARG A CA 1
ATOM 3092 C C . ARG A 1 410 ? 14.621 16.405 8.867 1.00 38.61 409 ARG A C 1
ATOM 3093 O O . ARG A 1 410 ? 13.689 17.023 8.355 1.00 37.64 409 ARG A O 1
ATOM 3101 N N . PRO A 1 411 ? 15.566 17.032 9.603 1.00 35.98 410 PRO A N 1
ATOM 3102 C CA . PRO A 1 411 ? 15.556 18.492 9.775 1.00 28.26 410 PRO A CA 1
ATOM 3103 C C . PRO A 1 411 ? 15.840 19.133 8.420 1.00 22.90 410 PRO A C 1
ATOM 3104 O O . PRO A 1 411 ? 15.454 20.259 8.170 1.00 21.14 410 PRO A O 1
ATOM 3108 N N . ASN A 1 412 ? 16.545 18.392 7.566 1.00 22.87 411 ASN A N 1
ATOM 3109 C CA . ASN A 1 412 ? 16.903 18.834 6.218 1.00 27.38 411 ASN A CA 1
ATOM 3110 C C . ASN A 1 412 ? 18.007 19.900 6.211 1.00 25.71 411 ASN A C 1
ATOM 3111 O O . ASN A 1 412 ? 17.823 20.982 5.675 1.00 30.04 411 ASN A O 1
ATOM 3116 N N . GLY A 1 413 ? 19.151 19.572 6.816 1.00 24.94 412 GLY A N 1
ATOM 3117 C CA . GLY A 1 413 ? 20.293 20.475 6.863 1.00 20.82 412 GLY A CA 1
ATOM 3118 C C . GLY A 1 413 ? 19.947 21.858 7.344 1.00 17.94 412 GLY A C 1
ATOM 3119 O O . GLY A 1 413 ? 20.427 22.838 6.803 1.00 26.01 412 GLY A O 1
ATOM 3120 N N . GLU A 1 414 ? 19.206 21.928 8.434 1.00 20.24 413 GLU A N 1
ATOM 3121 C CA . GLU A 1 414 ? 18.759 23.192 8.978 1.00 24.21 413 GLU A CA 1
ATOM 3122 C C . GLU A 1 414 ? 18.025 22.885 10.284 1.00 26.56 413 GLU A C 1
ATOM 3123 O O . GLU A 1 414 ? 17.531 21.768 10.480 1.00 25.61 413 GLU A O 1
ATOM 3129 N N . ARG A 1 415 ? 17.978 23.852 11.191 1.00 26.81 414 ARG A N 1
ATOM 3130 C CA . ARG A 1 415 ? 17.291 23.626 12.445 1.00 35.04 414 ARG A CA 1
ATOM 3131 C C . ARG A 1 415 ? 15.796 23.633 12.214 1.00 40.60 414 ARG A C 1
ATOM 3132 O O . ARG A 1 415 ? 15.265 24.590 11.651 1.00 42.42 414 ARG A O 1
ATOM 3140 N N . ASN A 1 416 ? 15.130 22.547 12.596 1.00 43.10 415 ASN A N 1
ATOM 3141 C CA . ASN A 1 416 ? 13.686 22.446 12.443 1.00 47.77 415 ASN A CA 1
ATOM 3142 C C . ASN A 1 416 ? 13.130 21.420 13.407 1.00 50.24 415 ASN A C 1
ATOM 3143 O O . ASN A 1 416 ? 11.980 21.601 13.862 1.00 50.72 415 ASN A O 1
#

Sequence (415 aa):
SKYSLAPVAKELQSLLGKDVTFLNDCVGPEVEAAVKASAPGSVILLENLRYHIEEEGSRKVDGQKVKASKEDVQKFRHELSSLADVYINDAFGTAHRAHSSMVGFDLPQRAAGFLLEKELKYFGKALENPTRPFLAILGGAKVADKIQLIDNLLDKVDSIIIGGGMAFTFKKVLENTEIGDSIFDKAGAEIVPKLMEKAKAKGVEVVLPVDFIIADAFSADANTKTVTDKEGIPAGWQGLDNGPESRKLFAATVAKAKTIVWNGPPGVFEFEKFAAGTKALLDEVVKSSAAGNTVIIGGGDTATVAKKYGVTDKISHVSTGGGASLELLEGKELPGVAFLSEKKSLSSKLSVQDLDLKDKRVFIRVDFNVPLDGKKITSNQRIVAALPTIKYVLEHHPRYVVLASHLGRPNGERN

B-factor: mean 26.53, std 14.09, range [2.0, 93.68]

Secondary structure (DSSP, 8-state):
-TT-SHHHHHHHHHHHTS-EEEPS-SSSHHHHHHHHTSPTTEEEE---GGGSHHHHSEEEETTEEEEPPHHHHHHHHHHHHTT-SEEEE--GGGTTS--HHHH----S-EEE-HHHHHHHHHHHHHHHS--SSEEEEEE-S-STTTHHHHHHHHTT-SEEEEEGGGHHHHHHHHS-----S----HHHHHHHHHHHHHHHHHTPEEE--SEEEEESSSSTT--EEEEETTT-PPTT-EEEEE-HHHHHHHHHHHHH-SEEEEES-SS-TTSGGG-HHHHHHHHHHHHHHHTT-EEEE-TTHHHHHHHHTT-GGGSSEE-S-SHHHHHHHTTPPPHHHHTS-SS-SSS-S-BGGGS--TT-EEEEE------BSSSSBS-THHHHHHHHHHHHHHHT--SEEEEE---S---SS--

Organism: Saccharomyces cerevisiae (strain ATCC 204508 / S288c) (NCBI:txid559292)

Solvent-accessible surface area: 17370 Å² total; per-residue (Å²): 84,102,43,18,0,30,12,0,5,116,41,0,69,86,50,22,70,82,118,16,63,47,18,93,45,0,18,12,111,135,4,69,62,33,5,170,85,17,66,116,17,15,0,1,0,0,3,0,0,30,12,40,33,23,1,76,17,27,41,123,67,124,64,111,120,63,157,20,58,109,133,66,10,89,111,4,31,129,38,0,20,47,3,6,54,0,0,0,0,2,2,2,27,6,0,29,109,64,15,0,0,0,38,9,0,141,24,124,37,55,0,1,0,49,32,0,62,77,0,1,80,30,0,0,76,1,15,103,126,17,76,105,46,0,0,0,2,0,3,24,62,124,0,43,93,30,34,94,0,2,52,32,0,4,64,53,7,45,8,0,0,2,1,11,14,0,0,6,1,0,2,79,52,67,97,124,8,93,10,20,87,7,70,63,19,162,55,1,14,114,57,0,45,112,6,35,104,42,1,152,90,111,62,15,118,36,14,15,5,51,5,5,22,0,0,56,46,116,47,39,130,5,97,54,92,71,12,52,24,196,112,4,2,44,93,32,42,26,3,10,6,4,0,61,81,0,51,129,60,2,24,57,16,2,81,153,3,97,4,0,0,0,7,6,9,7,12,31,7,97,49,137,83,0,10,46,0,0,72,24,3,0,57,32,0,13,128,10,19,83,86,64,36,31,0,0,0,0,10,36,70,0,17,72,0,0,117,104,63,52,15,59,135,106,14,37,10,26,4,30,17,14,34,0,0,54,32,6,0,26,47,89,92,1,41,0,0,57,32,6,5,114,161,172,37,31,75,14,25,38,10,0,107,89,27,104,3,116,112,67,73,0,0,0,1,0,21,0,49,2,64,39,131,57,130,84,31,83,31,42,84,70,0,68,31,2,13,67,0,0,85,37,0,28,125,65,107,6,64,2,0,0,0,0,0,15,0,22,202,2,56,15,71,122,76

Foldseek 3Di:
DQFWCVQVQVVLCVLVVAHEAEEAAQFDPVNVVVLVVDFFLAAYEYIFPLQAQLQLQWFDDPNRIGGDDVVVNLVSLVRNQVLFPAEEEACLQCLQGLGSNQQRHPHQRYFYEPNLLVLLQLLQCLQPPDDPQREEEAEDQDPLVCPLLLQSCLVGHQEYEYAYLHLVLLCCLPVVFAFAPGRHDPNVNVCSVVSVVSNVVRNYHYQGAFKFWKFLDPDLDGDTDIGGSVRHDHHSIGGFAGHPVSLVVLLVVLQRGQAYEYHHARGDLVRVSRNVSRVSNVVSLLVNVVVPGAYEYEAVRNLVSCVVVPNCVSHNYYDPHHVSRSCVSSVHQGSSRCSFDDPPGSNDTHHLVNDQAAQTSYEYEAEQQADDDPSHHPDRPSVSVRPVRSVVNSVRRHSYYYYHYHYDNSRSRHD

Radius of gyration: 23.21 Å; Cα contacts (8 Å, |Δi|>4): 950; chains: 1; bounding box: 55×54×55 Å

Nearest PDB structures (foldseek):
  1fw8-assembly1_A  TM=1.002E+00  e=1.443E-92  Saccharomyces cerevisiae S288C
  1qpg-assembly1_A  TM=9.210E-01  e=3.413E-60  Saccharomyces cerevisiae
  1kf0-assembly1_A  TM=9.616E-01  e=6.435E-49  Sus scrofa
  1hdi-assembly1_A  TM=9.617E-01  e=3.323E-48  Sus scrofa
  5m3u-assembly1_A  TM=9.635E-01  e=5.085E-48  Homo sapiens